Protein AF-0000000072184026 (afdb_homodimer)

InterPro domains:
  IPR032710 NTF2-like domain superfamily [SSF54427] (112-224)
  IPR037401 SnoaL-like domain [PF13474] (114-224)

Organism: Symbiodinium microadriaticum (NCBI:txid2951)

Sequence (452 aa):
MAGSGGYPSNSQGSPPSDKSSARRMEVTRPDNSSPLCQDPSVVLQCLKWLYPCDDFPALAAVCSQLRVQCAQDMLWNAVLEYWPSMDKAVSRIEYIGSRHSGAARVRHVRGAMAANERLYHAFAEGRAKAEAVRNLVDEKAGTVIHPGGQCLSGALQFQTWMRILGRPEQPVCLECRRQVWRIDDAMAFVVCAEDFSSNVMEATNVFMQMPCGSWRMIHHHGSPSHMAGSGGYPSNSQGSPPSDKSSARRMEVTRPDNSSPLCQDPSVVLQCLKWLYPCDDFPALAAVCSQLRVQCAQDMLWNAVLEYWPSMDKAVSRIEYIGSRHSGAARVRHVRGAMAANERLYHAFAEGRAKAEAVRNLVDEKAGTVIHPGGQCLSGALQFQTWMRILGRPEQPVCLECRRQVWRIDDAMAFVVCAEDFSSNVMEATNVFMQMPCGSWRMIHHHGSPSH

Structure (mmCIF, N/CA/C/O backbone):
data_AF-0000000072184026-model_v1
#
loop_
_entity.id
_entity.type
_entity.pdbx_description
1 polymer 'SnoaL-like domain-containing protein'
#
loop_
_atom_site.group_PDB
_atom_site.id
_atom_site.type_symbol
_atom_site.label_atom_id
_atom_site.label_alt_id
_atom_site.label_comp_id
_atom_site.label_asym_id
_atom_site.label_entity_id
_atom_site.label_seq_id
_atom_site.pdbx_PDB_ins_code
_atom_site.Cartn_x
_atom_site.Cartn_y
_atom_site.Cartn_z
_atom_site.occupancy
_atom_site.B_iso_or_equiv
_atom_site.auth_seq_id
_atom_site.auth_comp_id
_atom_site.auth_asym_id
_atom_site.auth_atom_id
_atom_site.pdbx_PDB_model_num
ATOM 1 N N . MET A 1 1 ? -86.562 23.125 41.219 1 21.59 1 MET A N 1
ATOM 2 C CA . MET A 1 1 ? -85.188 23.297 41.75 1 21.59 1 MET A CA 1
ATOM 3 C C . MET A 1 1 ? -84.188 22.625 40.844 1 21.59 1 MET A C 1
ATOM 5 O O . MET A 1 1 ? -84.25 21.422 40.594 1 21.59 1 MET A O 1
ATOM 9 N N . ALA A 1 2 ? -83.875 23.359 39.938 1 22.92 2 ALA A N 1
ATOM 10 C CA . ALA A 1 2 ? -83.25 23.141 38.625 1 22.92 2 ALA A CA 1
ATOM 11 C C . ALA A 1 2 ? -81.812 22.547 38.812 1 22.92 2 ALA A C 1
ATOM 13 O O . ALA A 1 2 ? -81.062 23 39.656 1 22.92 2 ALA A O 1
ATOM 14 N N . GLY A 1 3 ? -81.938 21.375 38.75 1 23.33 3 GLY A N 1
ATOM 15 C CA . GLY A 1 3 ? -80.938 20.359 38.969 1 23.33 3 GLY A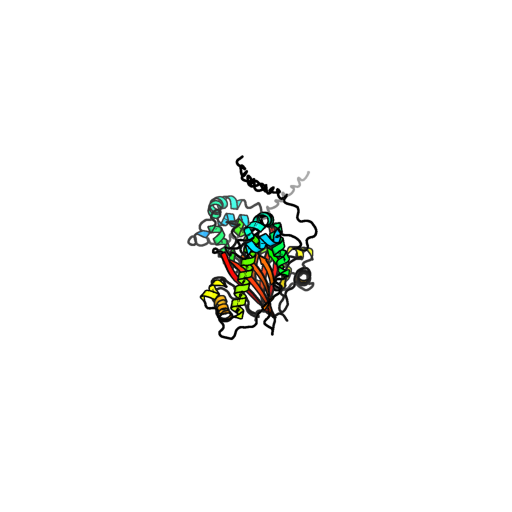 CA 1
ATOM 16 C C . GLY A 1 3 ? -79.625 20.609 38.219 1 23.33 3 GLY A C 1
ATOM 17 O O . GLY A 1 3 ? -79.625 20.531 36.969 1 23.33 3 GLY A O 1
ATOM 18 N N . SER A 1 4 ? -79.25 21.719 38.562 1 25.38 4 SER A N 1
ATOM 19 C CA . SER A 1 4 ? -78.188 22.375 37.844 1 25.38 4 SER A CA 1
ATOM 20 C C . SER A 1 4 ? -77.062 21.391 37.531 1 25.38 4 SER A C 1
ATOM 22 O O . SER A 1 4 ? -76.562 20.656 38.406 1 25.38 4 SER A O 1
ATOM 24 N N . GLY A 1 5 ? -77.375 20.766 36.562 1 24.98 5 GLY A N 1
ATOM 25 C CA . GLY A 1 5 ? -76.562 19.703 35.969 1 24.98 5 GLY A CA 1
ATOM 26 C C . GLY A 1 5 ? -75.062 20.031 35.875 1 24.98 5 GLY A C 1
ATOM 27 O O . GLY A 1 5 ? -74.688 20.984 35.188 1 24.98 5 GLY A O 1
ATOM 28 N N . GLY A 1 6 ? -74.625 20.141 36.969 1 25.45 6 GLY A N 1
ATOM 29 C CA . GLY A 1 6 ? -73.25 20.625 37.156 1 25.45 6 GLY A CA 1
ATOM 30 C C . GLY A 1 6 ? -72.25 20 36.188 1 25.45 6 GLY A C 1
ATOM 31 O O . GLY A 1 6 ? -72.25 18.781 36.031 1 25.45 6 GLY A O 1
ATOM 32 N N . TYR A 1 7 ? -72.375 20.5 35.062 1 26.3 7 TYR A N 1
ATOM 33 C CA . TYR A 1 7 ? -71.5 19.953 34 1 26.3 7 TYR A CA 1
ATOM 34 C C . TYR A 1 7 ? -70.125 19.609 34.531 1 26.3 7 TYR A C 1
ATOM 36 O O . TYR A 1 7 ? -69.562 20.359 35.312 1 26.3 7 TYR A O 1
ATOM 44 N N . PRO A 1 8 ? -70 18.422 34.688 1 27.05 8 PRO A N 1
ATOM 45 C CA . PRO A 1 8 ? -68.75 17.969 35.375 1 27.05 8 PRO A CA 1
ATOM 46 C C . PRO A 1 8 ? -67.5 18.578 34.781 1 27.05 8 PRO A C 1
ATOM 48 O O . PRO A 1 8 ? -67.438 18.781 33.562 1 27.05 8 PRO A O 1
ATOM 51 N N . SER A 1 9 ? -67.25 19.625 35.312 1 24.89 9 SER A N 1
ATOM 52 C CA . SER A 1 9 ? -66.125 20.359 34.812 1 24.89 9 SER A CA 1
ATOM 53 C C . SER A 1 9 ? -64.938 19.422 34.469 1 24.89 9 SER A C 1
ATOM 55 O O . SER A 1 9 ? -64.5 18.672 35.312 1 24.89 9 SER A O 1
ATOM 57 N N . ASN A 1 10 ? -65.062 18.891 33.344 1 25.2 10 ASN A N 1
ATOM 58 C CA . ASN A 1 10 ? -64.062 17.938 32.906 1 25.2 10 ASN A CA 1
ATOM 59 C C . ASN A 1 10 ? -62.656 18.453 33.156 1 25.2 10 ASN A C 1
ATOM 61 O O . ASN A 1 10 ? -62.25 19.484 32.594 1 25.2 10 ASN A O 1
ATOM 65 N N . SER A 1 11 ? -62.406 18.625 34.25 1 24.89 11 SER A N 1
ATOM 66 C CA . SER A 1 11 ? -61.094 19.125 34.625 1 24.89 11 SER A CA 1
ATOM 67 C C . SER A 1 11 ? -60 18.562 33.75 1 24.89 11 SER A C 1
ATOM 69 O O . SER A 1 11 ? -59.719 17.359 33.75 1 24.89 11 SER A O 1
ATOM 71 N N . GLN A 1 12 ? -60.031 18.938 32.625 1 23.92 12 GLN A N 1
ATOM 72 C CA . GLN A 1 12 ? -59.062 18.438 31.688 1 23.92 12 GLN A CA 1
ATOM 73 C C . GLN A 1 12 ? -57.656 18.438 32.312 1 23.92 12 GLN A C 1
ATOM 75 O O . GLN A 1 12 ? -57.156 19.484 32.719 1 23.92 12 GLN A O 1
ATOM 80 N N . GLY A 1 13 ? -57.406 17.578 33.062 1 24.64 13 GLY A N 1
ATOM 81 C CA . GLY A 1 13 ? -56.156 17.438 33.781 1 24.64 13 GLY A CA 1
ATOM 82 C C . GLY A 1 13 ? -54.969 17.859 32.938 1 24.64 13 GLY A C 1
ATOM 83 O O . GLY A 1 13 ? -54.938 17.641 31.703 1 24.64 13 GLY A O 1
ATOM 84 N N . SER A 1 14 ? -54.656 19.016 33.219 1 26.06 14 SER A N 1
ATOM 85 C CA . SER A 1 14 ? -53.531 19.562 32.469 1 26.06 14 SER A CA 1
ATOM 86 C C . SER A 1 14 ? -52.531 18.469 32.094 1 26.06 14 SER A C 1
ATOM 88 O O . SER A 1 14 ? -52.25 17.578 32.906 1 26.06 14 SER A O 1
ATOM 90 N N . PRO A 1 15 ? -52.531 18.172 30.922 1 25.17 15 PRO A N 1
ATOM 91 C CA . PRO A 1 15 ? -51.625 17.031 30.719 1 25.17 15 PRO A CA 1
ATOM 92 C C . PRO A 1 15 ? -50.312 17.141 31.484 1 25.17 15 PRO A C 1
ATOM 94 O O . PRO A 1 15 ? -49.875 18.25 31.766 1 25.17 15 PRO A O 1
ATOM 97 N N . PRO A 1 16 ? -50.125 16.375 32.344 1 24.38 16 PRO A N 1
ATOM 98 C CA . PRO A 1 16 ? -48.906 16.484 33.156 1 24.38 16 PRO A CA 1
ATOM 99 C C . PRO A 1 16 ? -47.719 17 32.375 1 24.38 16 PRO A C 1
ATOM 101 O O . PRO A 1 16 ? -47.625 16.734 31.172 1 24.38 16 PRO A O 1
ATOM 104 N N . SER A 1 17 ? -47.625 18.172 32.562 1 23.42 17 SER A N 1
ATOM 105 C CA . SER A 1 17 ? -46.438 18.734 31.906 1 23.42 17 SER A CA 1
ATOM 106 C C . SER A 1 17 ? -45.281 17.734 31.891 1 23.42 17 SER A C 1
ATOM 108 O O . SER A 1 17 ? -44.781 17.375 32.938 1 23.42 17 SER A O 1
ATOM 110 N N . ASP A 1 18 ? -45.406 16.812 31.312 1 22.17 18 ASP A N 1
ATOM 111 C CA . ASP A 1 18 ? -44.312 15.852 31.359 1 22.17 18 ASP A CA 1
ATOM 112 C C . ASP A 1 18 ? -42.969 16.562 31.203 1 22.17 18 ASP A C 1
ATOM 114 O O . ASP A 1 18 ? -42.625 17.016 30.109 1 22.17 18 ASP A O 1
ATOM 118 N N . LYS A 1 19 ? -42.844 17.531 32.031 1 23.94 19 LYS A N 1
ATOM 119 C CA . LYS A 1 19 ? -41.469 18.078 32.062 1 23.94 19 LYS A CA 1
ATOM 120 C C . LYS A 1 19 ? -40.438 17.016 31.734 1 23.94 19 LYS A C 1
ATOM 122 O O . LYS A 1 19 ? -40.062 16.234 32.625 1 23.94 19 LYS A O 1
ATOM 127 N N . SER A 1 20 ? -40.5 16.516 30.75 1 21.48 20 SER A N 1
ATOM 128 C CA . SER A 1 20 ? -39.438 15.562 30.484 1 21.48 20 SER A CA 1
ATOM 129 C C . SER A 1 20 ? -38.062 16.109 30.906 1 21.48 20 SER A C 1
ATOM 131 O O . SER A 1 20 ? -37.625 17.141 30.391 1 21.48 20 SER A O 1
ATOM 133 N N . SER A 1 21 ? -37.781 16.297 32.031 1 20.75 21 SER A N 1
ATOM 134 C CA . SER A 1 21 ? -36.469 16.562 32.625 1 20.75 21 SER A CA 1
ATOM 135 C C . SER A 1 21 ? -35.344 16.141 31.688 1 20.75 21 SER A C 1
ATOM 137 O O . SER A 1 21 ? -35.25 14.961 31.328 1 20.75 21 SER A O 1
ATOM 139 N N . ALA A 1 22 ? -34.969 16.938 31.031 1 22.03 22 ALA A N 1
ATOM 140 C CA . ALA A 1 22 ? -33.875 16.703 30.094 1 22.03 22 ALA A CA 1
ATOM 141 C C . ALA A 1 22 ? -32.625 16.234 30.828 1 22.03 22 ALA A C 1
ATOM 143 O O . ALA A 1 22 ? -31.984 17.016 31.516 1 22.03 22 ALA A O 1
ATOM 144 N N . ARG A 1 23 ? -32.656 15.242 31.422 1 20.91 23 ARG A N 1
ATOM 145 C CA . ARG A 1 23 ? -31.453 14.734 32.094 1 20.91 23 ARG A CA 1
ATOM 146 C C . ARG A 1 23 ? -30.203 15.055 31.281 1 20.91 23 ARG A C 1
ATOM 148 O O . ARG A 1 23 ? -30.125 14.727 30.094 1 20.91 23 ARG A O 1
ATOM 155 N N . ARG A 1 24 ? -29.531 15.969 31.719 1 22.36 24 ARG A N 1
ATOM 156 C CA . ARG A 1 24 ? -28.203 16.391 31.281 1 22.36 24 ARG A CA 1
ATOM 157 C C . ARG A 1 24 ? -27.266 15.195 31.125 1 22.36 24 ARG A C 1
ATOM 159 O O . ARG A 1 24 ? -27.047 14.445 32.062 1 22.36 24 ARG A O 1
ATOM 166 N N . MET A 1 25 ? -27.359 14.555 30.172 1 19.08 25 MET A N 1
ATOM 167 C CA . MET A 1 25 ? -26.531 13.352 30.047 1 19.08 25 MET A CA 1
ATOM 168 C C . MET A 1 25 ? -25.078 13.656 30.375 1 19.08 25 MET A C 1
ATOM 170 O O . MET A 1 25 ? -24.469 14.555 29.781 1 19.08 25 MET A O 1
ATOM 174 N N . GLU A 1 26 ? -24.641 13.555 31.516 1 19.59 26 GLU A N 1
ATOM 175 C CA . GLU A 1 26 ? -23.266 13.477 32 1 19.59 26 GLU A CA 1
ATOM 176 C C . GLU A 1 26 ? -22.406 12.578 31.125 1 19.59 26 GLU A C 1
ATOM 178 O O . GLU A 1 26 ? -22.75 11.414 30.906 1 19.59 26 GLU A O 1
ATOM 183 N N . VAL A 1 27 ? -21.688 13.078 30.203 1 22.36 27 VAL A N 1
ATOM 184 C CA . VAL A 1 27 ? -20.906 12.391 29.188 1 22.36 27 VAL A CA 1
ATOM 185 C C . VAL A 1 27 ? -19.844 11.523 29.844 1 22.36 27 VAL A C 1
ATOM 187 O O . VAL A 1 27 ? -18.828 12.047 30.344 1 22.36 27 VAL A O 1
ATOM 190 N N . THR A 1 28 ? -20.188 10.344 30.469 1 21.08 28 THR A N 1
ATOM 191 C CA . THR A 1 28 ? -19.484 9.258 31.141 1 21.08 28 THR A CA 1
ATOM 192 C C . THR A 1 28 ? -18.453 8.625 30.203 1 21.08 28 THR A C 1
ATOM 194 O O . THR A 1 28 ? -18.703 8.492 29 1 21.08 28 THR A O 1
ATOM 197 N N . ARG A 1 29 ? -17.047 8.086 30.719 1 25.48 29 ARG A N 1
ATOM 198 C CA . ARG A 1 29 ? -15.664 7.625 30.672 1 25.48 29 ARG A CA 1
ATOM 199 C C . ARG A 1 29 ? -15.57 6.223 30.078 1 25.48 29 ARG A C 1
ATOM 201 O O . ARG A 1 29 ? -16.406 5.363 30.375 1 25.48 29 ARG A O 1
ATOM 208 N N . PRO A 1 30 ? -14.555 5.809 29.078 1 28.77 30 PRO A N 1
ATOM 209 C CA . PRO A 1 30 ? -14.789 4.578 28.328 1 28.77 30 PRO A CA 1
ATOM 210 C C . PRO A 1 30 ? -14.984 3.357 29.219 1 28.77 30 PRO A C 1
ATOM 212 O O . PRO A 1 30 ? -15.062 2.23 28.719 1 28.77 30 PRO A O 1
ATOM 215 N N . ASP A 1 31 ? -15.406 3.355 30.438 1 25.83 31 ASP A N 1
ATOM 216 C CA . ASP A 1 31 ? -15.75 2.197 31.266 1 25.83 31 ASP A CA 1
ATOM 217 C C . ASP A 1 31 ? -16.906 1.414 30.656 1 25.83 31 ASP A C 1
ATOM 219 O O . ASP A 1 31 ? -16.828 0.192 30.516 1 25.83 31 ASP A O 1
ATOM 223 N N . ASN A 1 32 ? -17.703 0.571 31.344 1 31.31 32 ASN A N 1
ATOM 224 C CA . ASN A 1 32 ? -17.281 -0.075 32.594 1 31.31 32 ASN A CA 1
ATOM 225 C C . ASN A 1 32 ? -17.078 -1.575 32.406 1 31.31 32 ASN A C 1
ATOM 227 O O . ASN A 1 32 ? -16.109 -2.143 32.906 1 31.31 32 ASN A O 1
ATOM 231 N N . SER A 1 33 ? -18.109 -2.639 32 1 32.88 33 SER A N 1
ATOM 232 C CA . SER A 1 33 ? -18.312 -3.986 31.484 1 32.88 33 SER A CA 1
ATOM 233 C C . SER A 1 33 ? -18.484 -3.973 29.969 1 32.88 33 SER A C 1
ATOM 235 O O . SER A 1 33 ? -19.594 -4.086 29.469 1 32.88 33 SER A O 1
ATOM 237 N N . SER A 1 34 ? -17.766 -3.48 29.203 1 32.59 34 SER A N 1
ATOM 238 C CA . SER A 1 34 ? -17.719 -3.533 27.75 1 32.59 34 SER A CA 1
ATOM 239 C C . SER A 1 34 ? -17.766 -4.973 27.25 1 32.59 34 SER A C 1
ATOM 241 O O . SER A 1 34 ? -16.781 -5.711 27.375 1 32.59 34 SER A O 1
ATOM 243 N N . PRO A 1 35 ? -18.594 -5.762 26.891 1 34.72 35 PRO A N 1
ATOM 244 C CA . PRO A 1 35 ? -18.484 -6.602 25.703 1 34.72 35 PRO A CA 1
ATOM 245 C C . PRO A 1 35 ? -18.562 -5.793 24.406 1 34.72 35 PRO A C 1
ATOM 247 O O . PRO A 1 35 ? -19.203 -4.742 24.375 1 34.72 35 PRO A O 1
ATOM 250 N N . LEU A 1 36 ? -17.922 -5.223 23.312 1 35.44 36 LEU A N 1
ATOM 251 C CA . LEU A 1 36 ? -18.109 -4.004 22.531 1 35.44 36 LEU A CA 1
ATOM 252 C C . LEU A 1 36 ? -19.594 -3.641 22.438 1 35.44 36 LEU A C 1
ATOM 254 O O . LEU A 1 36 ? -19.938 -2.461 22.359 1 35.44 36 LEU A O 1
ATOM 258 N N . CYS A 1 37 ? -20.641 -4.445 22.5 1 34.62 37 CYS A N 1
ATOM 259 C CA . CYS A 1 37 ? -22.031 -4.059 22.734 1 34.62 37 CYS A CA 1
ATOM 260 C C . CYS A 1 37 ? -22.281 -3.799 24.219 1 34.62 37 CYS A C 1
ATOM 262 O O . CYS A 1 37 ? -23.406 -3.471 24.609 1 34.62 37 CYS A O 1
ATOM 264 N N . GLN A 1 38 ? -22.172 -3.979 25.25 1 35 38 GLN A N 1
ATOM 265 C CA . GLN A 1 38 ? -23.25 -4.254 26.203 1 35 38 GLN A CA 1
ATOM 266 C C . GLN A 1 38 ? -24.297 -3.152 26.172 1 35 38 GLN A C 1
ATOM 268 O O . GLN A 1 38 ? -25.312 -3.234 26.875 1 35 38 GLN A O 1
ATOM 273 N N . ASP A 1 39 ? -24.047 -1.611 25.203 1 34.81 39 ASP A N 1
ATOM 274 C CA . ASP A 1 39 ? -24.062 -0.155 25.297 1 34.81 39 ASP A CA 1
ATOM 275 C C . ASP A 1 39 ? -24.75 0.475 24.094 1 34.81 39 ASP A C 1
ATOM 277 O O . ASP A 1 39 ? -24.219 0.448 22.984 1 34.81 39 ASP A O 1
ATOM 281 N N . PRO A 1 40 ? -25.641 1.505 23.969 1 38.09 40 PRO A N 1
ATOM 282 C CA . PRO A 1 40 ? -26.344 2.381 23.016 1 38.09 40 PRO A CA 1
ATOM 283 C C . PRO A 1 40 ? -25.484 3.572 22.578 1 38.09 40 PRO A C 1
ATOM 285 O O . PRO A 1 40 ? -25.766 4.18 21.547 1 38.09 40 PRO A O 1
ATOM 288 N N . SER A 1 41 ? -24.188 4.066 22.828 1 37.59 41 SER A N 1
ATOM 289 C CA . SER A 1 41 ? -23.484 5.168 22.188 1 37.59 41 SER A CA 1
ATOM 290 C C . SER A 1 41 ? -22.812 4.711 20.891 1 37.59 41 SER A C 1
ATOM 292 O O . SER A 1 41 ? -22.859 5.414 19.875 1 37.59 41 SER A O 1
ATOM 294 N N . VAL A 1 42 ? -22.094 3.695 20.75 1 38.31 42 VAL A N 1
ATOM 295 C CA . VAL A 1 42 ? -21.109 3.379 19.719 1 38.31 42 VAL A CA 1
ATOM 296 C C . VAL A 1 42 ? -21.812 2.793 18.484 1 38.31 42 VAL A C 1
ATOM 298 O O . VAL A 1 42 ? -21.484 3.137 17.359 1 38.31 42 VAL A O 1
ATOM 301 N N . VAL A 1 43 ? -22.922 1.992 18.797 1 38.75 43 VAL A N 1
ATOM 302 C CA . VAL A 1 43 ? -23.672 1.287 17.766 1 38.75 43 VAL A CA 1
ATOM 303 C C . VAL A 1 43 ? -24.469 2.287 16.938 1 38.75 43 VAL A C 1
ATOM 305 O O . VAL A 1 43 ? -24.516 2.188 15.703 1 38.75 43 VAL A O 1
ATOM 308 N N . LEU A 1 44 ? -24.953 3.541 17.531 1 38.69 44 LEU A N 1
ATOM 309 C CA . LEU A 1 44 ? -25.656 4.621 16.859 1 38.69 44 LEU A CA 1
ATOM 310 C C . LEU A 1 44 ? -24.719 5.426 15.961 1 38.69 44 LEU A C 1
ATOM 312 O O . LEU A 1 44 ? -25.078 5.777 14.836 1 38.69 44 LEU A O 1
ATOM 316 N N . GLN A 1 45 ? -23.484 5.559 16.078 1 38.28 45 GLN A N 1
ATOM 317 C CA . GLN A 1 45 ? -22.516 6.328 15.312 1 38.28 45 GLN A CA 1
ATOM 318 C C . GLN A 1 45 ? -22.078 5.559 14.07 1 38.28 45 GLN A C 1
ATOM 320 O O . GLN A 1 45 ? -21.953 6.137 12.992 1 38.28 45 GLN A O 1
ATOM 325 N N . CYS A 1 46 ? -21.75 4.148 14.109 1 37.47 46 CYS A N 1
ATOM 326 C CA . CYS A 1 46 ? -21.281 3.383 12.953 1 37.47 46 CYS A CA 1
ATOM 327 C C . CYS A 1 46 ? -22.344 3.354 11.859 1 37.47 46 CYS A C 1
ATOM 329 O O . CYS A 1 46 ? -22.047 3.543 10.688 1 37.47 46 CYS A O 1
ATOM 331 N N . LEU A 1 47 ? -23.609 3.195 12.414 1 39.78 47 LEU A N 1
ATOM 332 C CA . LEU A 1 47 ? -24.688 2.906 11.492 1 39.78 47 LEU A CA 1
ATOM 333 C C . LEU A 1 47 ? -25.078 4.148 10.688 1 39.78 47 LEU A C 1
ATOM 335 O O . LEU A 1 47 ? -25.438 4.047 9.516 1 39.78 47 LEU A O 1
ATOM 339 N N . LYS A 1 48 ? -24.516 5.555 11.18 1 39.69 48 LYS A N 1
ATOM 340 C CA . LYS A 1 48 ? -24.562 6.812 10.438 1 39.69 48 LYS A CA 1
ATOM 341 C C . LYS A 1 48 ? -23.5 6.852 9.344 1 39.69 48 LYS A C 1
ATOM 343 O O . LYS A 1 48 ? -23.719 7.426 8.281 1 39.69 48 LYS A O 1
ATOM 348 N N . TRP A 1 49 ? -22.406 6.453 9.688 1 37.91 49 TRP A N 1
ATOM 349 C CA . TRP A 1 49 ? -21.25 6.457 8.82 1 37.91 49 TRP A CA 1
ATOM 350 C C . TRP A 1 49 ? -21.562 5.797 7.48 1 37.91 49 TRP A C 1
ATOM 352 O O . TRP A 1 49 ? -21.125 6.277 6.43 1 37.91 49 TRP A O 1
ATOM 362 N N . LEU A 1 50 ? -21.859 4.379 7.172 1 35.69 50 LEU A N 1
ATOM 363 C CA . LEU A 1 50 ? -22.078 3.494 6.031 1 35.69 50 LEU A CA 1
ATOM 364 C C . LEU A 1 50 ? -23.312 3.936 5.238 1 35.69 50 LEU A C 1
ATOM 366 O O . LEU A 1 50 ? -23.375 3.711 4.031 1 35.69 50 LEU A O 1
ATOM 370 N N . TYR A 1 51 ? -24.453 4.016 5.777 1 33.44 51 TYR A N 1
ATOM 371 C CA . TYR A 1 51 ? -25.688 4.039 5.008 1 33.44 51 TYR A CA 1
ATOM 372 C C . TYR A 1 51 ? -26.172 5.469 4.789 1 33.44 51 TYR A C 1
ATOM 374 O O . TYR A 1 51 ? -26.906 6.016 5.613 1 33.44 51 TYR A O 1
ATOM 382 N N . PRO A 1 52 ? -25.031 6.043 3.588 1 34.44 52 PRO A N 1
ATOM 383 C CA . PRO A 1 52 ? -25.484 7.406 3.311 1 34.44 52 PRO A CA 1
ATOM 384 C C . PRO A 1 52 ? -27.016 7.523 3.256 1 34.44 52 PRO A C 1
ATOM 386 O O . PRO A 1 52 ? -27.531 8.555 2.844 1 34.44 52 PRO A O 1
ATOM 389 N N . CYS A 1 53 ? -27.766 6.566 3.273 1 33.69 53 CYS A N 1
ATOM 390 C CA . CYS A 1 53 ? -29.172 6.766 2.979 1 33.69 53 CYS A CA 1
ATOM 391 C C . CYS A 1 53 ? -29.797 7.777 3.936 1 33.69 53 CYS A C 1
ATOM 393 O O . CYS A 1 53 ? -29.438 7.832 5.109 1 33.69 53 CYS A O 1
ATOM 395 N N . ASP A 1 54 ? -30.547 8.742 3.412 1 33.94 54 ASP A N 1
ATOM 396 C CA . ASP A 1 54 ? -31.453 9.812 3.822 1 33.94 54 ASP A CA 1
ATOM 397 C C . ASP A 1 54 ? -32.281 9.406 5.043 1 33.94 54 ASP A C 1
ATOM 399 O O . ASP A 1 54 ? -32.688 10.258 5.82 1 33.94 54 ASP A O 1
ATOM 403 N N . ASP A 1 55 ? -33.062 8.312 5.008 1 32.53 55 ASP A N 1
ATOM 404 C CA . ASP A 1 55 ? -34.344 8.234 5.75 1 32.53 55 ASP A CA 1
ATOM 405 C C . ASP A 1 55 ? -34.094 7.824 7.199 1 32.53 55 ASP A C 1
ATOM 407 O O . ASP A 1 55 ? -34.969 7.27 7.852 1 32.53 55 ASP A O 1
ATOM 411 N N . PHE A 1 56 ? -33.062 7.391 7.691 1 31.02 56 PHE A N 1
ATOM 412 C CA . PHE A 1 56 ? -33.375 6.656 8.914 1 31.02 56 PHE A CA 1
ATOM 413 C C . PHE A 1 56 ? -34.125 7.543 9.906 1 31.02 56 PHE A C 1
ATOM 415 O O . PHE A 1 56 ? -33.531 8.469 10.477 1 31.02 56 PHE A O 1
ATOM 422 N N . PRO A 1 57 ? -35.25 7.84 9.797 1 33.69 57 PRO A N 1
ATOM 423 C CA . PRO A 1 57 ? -36.094 8.5 10.812 1 33.69 57 PRO A CA 1
ATOM 424 C C . PRO A 1 57 ? -35.656 8.172 12.234 1 33.69 57 PRO A C 1
ATOM 426 O O . PRO A 1 57 ? -35.656 9.047 13.109 1 33.69 57 PRO A O 1
ATOM 429 N N . ALA A 1 58 ? -35.75 6.895 12.57 1 32.31 58 ALA A N 1
ATOM 430 C CA . ALA A 1 58 ? -35.625 6.422 13.945 1 32.31 58 ALA A CA 1
ATOM 431 C C . ALA A 1 58 ? -34.25 6.789 14.523 1 32.31 58 ALA A C 1
ATOM 433 O O . ALA A 1 58 ? -33.969 6.523 15.688 1 32.31 58 ALA A O 1
ATOM 434 N N . LEU A 1 59 ? -33.312 7.09 13.773 1 35.06 59 LEU A N 1
ATOM 435 C CA . LEU A 1 59 ? -32.031 7.664 14.219 1 35.06 59 LEU A CA 1
ATOM 436 C C . LEU A 1 59 ? -32.281 9 14.914 1 35.06 59 LEU A C 1
ATOM 438 O O . LEU A 1 59 ? -31.375 9.5 15.617 1 35.06 59 LEU A O 1
ATOM 442 N N . ALA A 1 60 ? -33.375 9.508 14.75 1 33.31 60 ALA A N 1
ATOM 443 C CA . ALA A 1 60 ? -33.812 10.727 15.438 1 33.31 60 ALA A CA 1
ATOM 444 C C . ALA A 1 60 ? -33.781 10.547 16.953 1 33.31 60 ALA A C 1
ATOM 446 O O . ALA A 1 60 ? -33.312 11.43 17.672 1 33.31 60 ALA A O 1
ATOM 447 N N . ALA A 1 61 ? -34.688 9.633 17.484 1 34.44 61 ALA A N 1
ATOM 448 C CA . ALA A 1 61 ? -34.781 9.531 18.938 1 34.44 61 ALA A CA 1
ATOM 449 C C . ALA A 1 61 ? -33.5 9 19.562 1 34.44 61 ALA A C 1
ATOM 451 O O . ALA A 1 61 ? -33.125 9.422 20.641 1 34.44 61 ALA A O 1
ATOM 452 N N . VAL A 1 62 ? -32.969 7.82 19.047 1 35.41 62 VAL A N 1
ATOM 453 C CA . VAL A 1 62 ? -31.688 7.242 19.484 1 35.41 62 VAL A CA 1
ATOM 454 C C . VAL A 1 62 ? -30.547 8.18 19.125 1 35.41 62 VAL A C 1
ATOM 456 O O . VAL A 1 62 ? -29.469 8.102 19.719 1 35.41 62 VAL A O 1
ATOM 459 N N . CYS A 1 63 ? -30.766 9.227 18.422 1 39.06 63 CYS A N 1
ATOM 460 C CA . CYS A 1 63 ? -29.906 10.148 17.703 1 39.06 63 CYS A CA 1
ATOM 461 C C . CYS A 1 63 ? -29.203 11.102 18.656 1 39.06 63 CYS A C 1
ATOM 463 O O . CYS A 1 63 ? -28 11.359 18.516 1 39.06 63 CYS A O 1
ATOM 465 N N . SER A 1 64 ? -30.156 11.602 19.641 1 37.81 64 SER A N 1
ATOM 466 C CA . SER A 1 64 ? -29.438 12.578 20.453 1 37.81 64 SER A CA 1
ATOM 467 C C . SER A 1 64 ? -28.297 11.914 21.219 1 37.81 64 SER A C 1
ATOM 469 O O . SER A 1 64 ? -27.172 12.43 21.25 1 37.81 64 SER A O 1
ATOM 471 N N . GLN A 1 65 ? -28.688 10.781 21.969 1 37.75 65 GLN A N 1
ATOM 472 C CA . GLN A 1 65 ? -27.656 10.109 22.75 1 37.75 65 GLN A CA 1
ATOM 473 C C . GLN A 1 65 ? -26.594 9.484 21.844 1 37.75 65 GLN A C 1
ATOM 475 O O . GLN A 1 65 ? -25.406 9.539 22.141 1 37.75 65 GLN A O 1
ATOM 480 N N . LEU A 1 66 ? -27.125 8.977 20.75 1 42.16 66 LEU A N 1
ATOM 481 C CA . LEU A 1 66 ? -26.188 8.391 19.812 1 42.16 66 LEU A CA 1
ATOM 482 C C . LEU A 1 66 ? -25.312 9.461 19.172 1 42.16 66 LEU A C 1
ATOM 484 O O . LEU A 1 66 ? -24.125 9.242 18.953 1 42.16 66 LEU A O 1
ATOM 488 N N . ARG A 1 67 ? -26.016 10.586 18.984 1 41.91 67 ARG A N 1
ATOM 489 C CA . ARG A 1 67 ? -25.234 11.688 18.438 1 41.91 67 ARG A CA 1
ATOM 490 C C . ARG A 1 67 ? -24.109 12.086 19.391 1 41.91 67 ARG A C 1
ATOM 492 O O . ARG A 1 67 ? -22.984 12.336 18.953 1 41.91 67 ARG A O 1
ATOM 499 N N . VAL A 1 68 ? -24.562 12.148 20.719 1 44.25 68 VAL A N 1
ATOM 500 C CA . VAL A 1 68 ? -23.531 12.5 21.688 1 44.25 68 VAL A CA 1
ATOM 501 C C . VAL A 1 68 ? -22.453 11.422 21.719 1 44.25 68 VAL A C 1
ATOM 503 O O . VAL A 1 68 ? -21.266 11.727 21.766 1 44.25 68 VAL A O 1
ATOM 506 N N . GLN A 1 69 ? -22.984 10.148 21.656 1 42.38 69 GLN A N 1
ATOM 507 C CA . GLN A 1 69 ? -22.016 9.062 21.719 1 42.38 69 GLN A CA 1
ATOM 508 C C . GLN A 1 69 ? -21.203 8.977 20.438 1 42.38 69 GLN A C 1
ATOM 510 O O . GLN A 1 69 ? -20 8.711 20.469 1 42.38 69 GLN A O 1
ATOM 515 N N . CYS A 1 70 ? -21.984 9.242 19.375 1 44.47 70 CYS A N 1
ATOM 516 C CA . CYS A 1 70 ? -21.312 9.188 18.094 1 44.47 70 CYS A CA 1
ATOM 517 C C . CYS A 1 70 ? -20.344 10.359 17.938 1 44.47 70 CYS A C 1
ATOM 519 O O . CYS A 1 70 ? -19.391 10.289 17.141 1 44.47 70 CYS A O 1
ATOM 521 N N . ALA A 1 71 ? -20.719 11.43 18.781 1 46.12 71 ALA A N 1
ATOM 522 C CA . ALA A 1 71 ? -19.734 12.508 18.766 1 46.12 71 ALA A CA 1
ATOM 523 C C . ALA A 1 71 ? -18.422 12.055 19.375 1 46.12 71 ALA A C 1
ATOM 525 O O . ALA A 1 71 ? -17.375 12.68 19.141 1 46.12 71 ALA A O 1
ATOM 526 N N . GLN A 1 72 ? -18.594 10.859 20.078 1 47.19 72 GLN A N 1
ATOM 527 C CA . GLN A 1 72 ? -17.375 10.414 20.734 1 47.19 72 GLN A CA 1
ATOM 528 C C . GLN A 1 72 ? -16.531 9.547 19.812 1 47.19 72 GLN A C 1
ATOM 530 O O . GLN A 1 72 ? -17.016 8.547 19.266 1 47.19 72 GLN A O 1
ATOM 535 N N . ASP A 1 73 ? -15.336 10.039 19.5 1 56.75 73 ASP A N 1
ATOM 536 C CA . ASP A 1 73 ? -14.375 9.328 18.672 1 56.75 73 ASP A CA 1
ATOM 537 C C . ASP A 1 73 ? -14.219 7.879 19.125 1 56.75 73 ASP A C 1
ATOM 539 O O . ASP A 1 73 ? -13.984 6.992 18.297 1 56.75 73 ASP A O 1
ATOM 543 N N . MET A 1 74 ? -14.609 7.672 20.328 1 54.69 74 MET A N 1
ATOM 544 C CA . MET A 1 74 ? -14.367 6.355 20.922 1 54.69 74 MET A CA 1
ATOM 545 C C . MET A 1 74 ? -15.305 5.309 20.328 1 54.69 74 MET A C 1
ATOM 547 O O . MET A 1 74 ? -14.898 4.172 20.094 1 54.69 74 MET A O 1
ATOM 551 N N . LEU A 1 75 ? -16.516 5.684 20.094 1 52.69 75 LEU A N 1
ATOM 552 C CA . LEU A 1 75 ? -17.469 4.75 19.516 1 52.69 75 LEU A CA 1
ATOM 553 C C . LEU A 1 75 ? -17.031 4.32 18.125 1 52.69 75 LEU A C 1
ATOM 555 O O . LEU A 1 75 ? -17.062 3.133 17.797 1 52.69 75 LEU A O 1
ATOM 559 N N . TRP A 1 76 ? -16.562 5.285 17.484 1 61.62 76 TRP A N 1
ATOM 560 C CA . TRP A 1 76 ? -16.203 5.004 16.094 1 61.62 76 TRP A CA 1
ATOM 561 C C . TRP A 1 76 ? -14.922 4.188 16.016 1 61.62 76 TRP A C 1
ATOM 563 O O . TRP A 1 76 ? -14.766 3.348 15.133 1 61.62 76 TRP A O 1
ATOM 573 N N . ASN A 1 77 ? -14.07 4.363 16.938 1 66.19 77 ASN A N 1
ATOM 574 C CA . ASN A 1 77 ? -12.914 3.479 17.062 1 66.19 77 ASN A CA 1
ATOM 575 C C . ASN A 1 77 ? -13.344 2.045 17.359 1 66.19 77 ASN A C 1
ATOM 577 O O . ASN A 1 77 ? -12.781 1.096 16.812 1 66.19 77 ASN A O 1
ATOM 581 N N . ALA A 1 78 ? -14.352 1.944 18.156 1 61.84 78 ALA A N 1
ATOM 582 C CA . ALA A 1 78 ? -14.844 0.617 18.516 1 61.84 78 ALA A CA 1
ATOM 583 C C . ALA A 1 78 ? -15.469 -0.083 17.312 1 61.84 78 ALA A C 1
ATOM 585 O O . ALA A 1 78 ? -15.344 -1.301 17.156 1 61.84 78 ALA A O 1
ATOM 586 N N . VAL A 1 79 ? -16.125 0.69 16.547 1 63.34 79 VAL A N 1
ATOM 587 C CA . VAL A 1 79 ? -16.734 0.132 15.352 1 63.34 79 VAL A CA 1
ATOM 588 C C . VAL A 1 79 ? -15.664 -0.504 14.477 1 63.34 79 VAL A C 1
ATOM 590 O O . VAL A 1 79 ? -15.828 -1.629 13.992 1 63.34 79 VAL A O 1
ATOM 593 N N . LEU A 1 80 ? -14.617 0.19 14.305 1 72.81 80 LEU A N 1
ATOM 594 C CA . LEU A 1 80 ? -13.531 -0.326 13.469 1 72.81 80 LEU A CA 1
ATOM 595 C C . LEU A 1 80 ? -12.875 -1.536 14.125 1 72.81 80 LEU A C 1
ATOM 597 O O . LEU A 1 80 ? -12.508 -2.494 13.438 1 72.81 80 LEU A O 1
ATOM 601 N N . GLU A 1 81 ? -12.758 -1.492 15.398 1 69.88 81 GLU A N 1
ATOM 602 C CA . GLU A 1 81 ? -12.141 -2.604 16.125 1 69.88 81 GLU A CA 1
ATOM 603 C C . GLU A 1 81 ? -13.031 -3.842 16.094 1 69.88 81 GLU A C 1
ATOM 605 O O . GLU A 1 81 ? -12.539 -4.969 16.047 1 69.88 81 GLU A O 1
ATOM 610 N N . TYR A 1 82 ? -14.336 -3.633 16.031 1 64.69 82 TYR A N 1
ATOM 611 C CA . TYR A 1 82 ? -15.289 -4.734 16.094 1 64.69 82 TYR A CA 1
ATOM 612 C C . TYR A 1 82 ? -15.656 -5.234 14.711 1 64.69 82 TYR A C 1
ATOM 614 O O . TYR A 1 82 ? -16.312 -6.266 14.562 1 64.69 82 TYR A O 1
ATOM 622 N N . TRP A 1 83 ? -15.219 -4.57 13.766 1 72 83 TRP A N 1
ATOM 623 C CA . TRP A 1 83 ? -15.594 -4.859 12.383 1 72 83 TRP A CA 1
ATOM 624 C C . TRP A 1 83 ? -15.344 -6.324 12.047 1 72 83 TRP A C 1
ATOM 626 O O . TRP A 1 83 ? -16.203 -6.992 11.469 1 72 83 TRP A O 1
ATOM 636 N N . PRO A 1 84 ? -14.242 -6.938 12.5 1 73.06 84 PRO A N 1
ATOM 637 C CA . PRO A 1 84 ? -13.969 -8.336 12.148 1 73.06 84 PRO A CA 1
ATOM 638 C C . PRO A 1 84 ? -14.992 -9.305 12.742 1 73.06 84 PRO A C 1
ATOM 640 O O . PRO A 1 84 ? -15.141 -10.422 12.242 1 73.06 84 PRO A O 1
ATOM 643 N N . SER A 1 85 ? -15.625 -8.914 13.773 1 66.56 85 SER A N 1
ATOM 644 C CA . SER A 1 85 ? -16.656 -9.758 14.359 1 66.56 85 SER A CA 1
ATOM 645 C C . SER A 1 85 ? -17.922 -9.758 13.508 1 66.56 85 SER A C 1
ATOM 647 O O . SER A 1 85 ? -18.719 -10.695 13.578 1 66.56 85 SER A O 1
ATOM 649 N N . MET A 1 86 ? -18.109 -8.688 12.703 1 61.84 86 MET A N 1
ATOM 650 C CA . MET A 1 86 ? -19.312 -8.539 11.875 1 61.84 86 MET A CA 1
ATOM 651 C C . MET A 1 86 ? -19.062 -9.07 10.469 1 61.84 86 MET A C 1
ATOM 653 O O . MET A 1 86 ? -20 -9.523 9.805 1 61.84 86 MET A O 1
ATOM 657 N N . ASP A 1 87 ? -17.922 -8.914 10.023 1 73.31 87 ASP A N 1
ATOM 658 C CA . ASP A 1 87 ? -17.5 -9.352 8.695 1 73.31 87 ASP A CA 1
ATOM 659 C C . ASP A 1 87 ? -16.25 -10.234 8.773 1 73.31 87 ASP A C 1
ATOM 661 O O . ASP A 1 87 ? -15.133 -9.727 8.883 1 73.31 87 ASP A O 1
ATOM 665 N N . LYS A 1 88 ? -16.422 -11.516 8.617 1 83.19 88 LYS A N 1
ATOM 666 C CA . LYS A 1 88 ? -15.359 -12.492 8.844 1 83.19 88 LYS A CA 1
ATOM 667 C C . LYS A 1 88 ? -14.32 -12.43 7.73 1 83.19 88 LYS A C 1
ATOM 669 O O . LYS A 1 88 ? -13.227 -12.992 7.863 1 83.19 88 LYS A O 1
ATOM 674 N N . ALA A 1 89 ? -14.625 -11.68 6.605 1 86.62 89 ALA A N 1
ATOM 675 C CA . ALA A 1 89 ? -13.633 -11.5 5.551 1 86.62 89 ALA A CA 1
ATOM 676 C C . ALA A 1 89 ? -12.531 -10.547 5.992 1 86.62 89 ALA A C 1
ATOM 678 O O . ALA A 1 89 ? -11.453 -10.508 5.391 1 86.62 89 ALA A O 1
ATOM 679 N N . VAL A 1 90 ? -12.867 -9.766 7.035 1 88.81 90 VAL A N 1
ATOM 680 C CA . VAL A 1 90 ? -11.945 -8.742 7.504 1 88.81 90 VAL A CA 1
ATOM 681 C C . VAL A 1 90 ? -11.289 -9.188 8.805 1 88.81 90 VAL A C 1
ATOM 683 O O . VAL A 1 90 ? -11.977 -9.516 9.773 1 88.81 90 VAL A O 1
ATOM 686 N N . SER A 1 91 ? -9.992 -9.188 8.836 1 93.62 91 SER A N 1
ATOM 687 C CA . SER A 1 91 ? -9.258 -9.625 10.016 1 93.62 91 SER A CA 1
ATOM 688 C C . SER A 1 91 ? -8.844 -8.445 10.883 1 93.62 91 SER A C 1
ATOM 690 O O . SER A 1 91 ? -8.734 -8.57 12.109 1 93.62 91 SER A O 1
ATOM 692 N N . ARG A 1 92 ? -8.562 -7.348 10.266 1 92.62 92 ARG A N 1
ATOM 693 C CA . ARG A 1 92 ? -8.086 -6.184 11 1 92.62 92 ARG A CA 1
ATOM 694 C C . ARG A 1 92 ? -8.25 -4.91 10.172 1 92.62 92 ARG A C 1
ATOM 696 O O . ARG A 1 92 ? -8.047 -4.922 8.961 1 92.62 92 ARG A O 1
ATOM 703 N N . ILE A 1 93 ? -8.609 -3.846 10.859 1 91.19 93 ILE A N 1
ATOM 704 C CA . ILE A 1 93 ? -8.672 -2.52 10.25 1 91.19 93 ILE A CA 1
ATOM 705 C C . ILE A 1 93 ? -7.902 -1.521 11.117 1 91.19 93 ILE A C 1
ATOM 707 O O . ILE A 1 93 ? -8.117 -1.446 12.328 1 91.19 93 ILE A O 1
ATOM 711 N N . GLU A 1 94 ? -7.016 -0.844 10.477 1 92.81 94 GLU A N 1
ATOM 712 C CA . GLU A 1 94 ? -6.316 0.239 11.164 1 92.81 94 GLU A CA 1
ATOM 713 C C . GLU A 1 94 ? -6.336 1.521 10.336 1 92.81 94 GLU A C 1
ATOM 715 O O . GLU A 1 94 ? -5.859 1.538 9.195 1 92.81 94 GLU A O 1
ATOM 720 N N . TYR A 1 95 ? -6.941 2.547 10.836 1 91.19 95 TYR A N 1
ATOM 721 C CA . TYR A 1 95 ? -6.848 3.881 10.25 1 91.19 95 TYR A CA 1
ATOM 722 C C . TYR A 1 95 ? -5.652 4.641 10.82 1 91.19 95 TYR A C 1
ATOM 724 O O . TYR A 1 95 ? -5.57 4.867 12.023 1 91.19 95 TYR A O 1
ATOM 732 N N . ILE A 1 96 ? -4.77 5.062 9.938 1 90.81 96 ILE A N 1
ATOM 733 C CA . ILE A 1 96 ? -3.527 5.66 10.422 1 90.81 96 ILE A CA 1
ATOM 734 C C . ILE A 1 96 ? -3.465 7.125 10 1 90.81 96 ILE A C 1
ATOM 736 O O . ILE A 1 96 ? -2.482 7.816 10.281 1 90.81 96 ILE A O 1
ATOM 740 N N . GLY A 1 97 ? -4.477 7.574 9.336 1 89.94 97 GLY A N 1
ATOM 741 C CA . GLY A 1 97 ? -4.547 8.977 8.961 1 89.94 97 GLY A CA 1
ATOM 742 C C . GLY A 1 97 ? -4.902 9.891 10.117 1 89.94 97 GLY A C 1
ATOM 743 O O . GLY A 1 97 ? -4.992 9.438 11.266 1 89.94 97 GLY A O 1
ATOM 744 N N . SER A 1 98 ? -5.016 11.18 9.844 1 88.19 98 SER A N 1
ATOM 745 C CA . SER A 1 98 ? -5.301 12.148 10.898 1 88.19 98 SER A CA 1
ATOM 746 C C . SER A 1 98 ? -6.422 13.094 10.484 1 88.19 98 SER A C 1
ATOM 748 O O . SER A 1 98 ? -6.883 13.906 11.297 1 88.19 98 SER A O 1
ATOM 750 N N . ARG A 1 99 ? -6.957 12.984 9.344 1 88 99 ARG A N 1
ATOM 751 C CA . ARG A 1 99 ? -7.895 13.969 8.812 1 88 99 ARG A CA 1
ATOM 752 C C . ARG A 1 99 ? -9.32 13.641 9.234 1 88 99 ARG A C 1
ATOM 754 O O . ARG A 1 99 ? -10.156 14.539 9.359 1 88 99 ARG A O 1
ATOM 761 N N . HIS A 1 100 ? -9.609 12.375 9.383 1 81.75 100 HIS A N 1
ATOM 762 C CA . HIS A 1 100 ? -10.977 11.945 9.648 1 81.75 100 HIS A CA 1
ATOM 763 C C . HIS A 1 100 ? -11.141 11.469 11.086 1 81.75 100 HIS A C 1
ATOM 765 O O . HIS A 1 100 ? -10.281 10.758 11.609 1 81.75 100 HIS A O 1
ATOM 771 N N . SER A 1 101 ? -12.211 11.984 11.625 1 74.5 101 SER A N 1
ATOM 772 C CA . SER A 1 101 ? -12.523 11.562 12.992 1 74.5 101 SER A CA 1
ATOM 773 C C . SER A 1 101 ? -13.992 11.164 13.125 1 74.5 101 SER A C 1
ATOM 775 O O . SER A 1 101 ? -14.797 11.445 12.234 1 74.5 101 SER A O 1
ATOM 777 N N . GLY A 1 102 ? -14.258 10.328 14.117 1 62.69 102 GLY A N 1
ATOM 778 C CA . GLY A 1 102 ? -15.633 9.938 14.391 1 62.69 102 GLY A CA 1
ATOM 779 C C . GLY A 1 102 ? -16.281 9.188 13.242 1 62.69 102 GLY A C 1
ATOM 780 O O . GLY A 1 102 ? -15.688 8.25 12.695 1 62.69 102 GLY A O 1
ATOM 781 N N . ALA A 1 103 ? -17.453 9.648 12.938 1 63.94 103 ALA A N 1
ATOM 782 C CA . ALA A 1 103 ? -18.219 8.992 11.891 1 63.94 103 ALA A CA 1
ATOM 783 C C . ALA A 1 103 ? -17.547 9.172 10.523 1 63.94 103 ALA A C 1
ATOM 785 O O . ALA A 1 103 ? -17.609 8.273 9.68 1 63.94 103 ALA A O 1
ATOM 786 N N . ALA A 1 104 ? -16.969 10.344 10.383 1 73.62 104 ALA A N 1
ATOM 787 C CA . ALA A 1 104 ? -16.281 10.609 9.117 1 73.62 104 ALA A CA 1
ATOM 788 C C . ALA A 1 104 ? -15.141 9.625 8.891 1 73.62 104 ALA A C 1
ATOM 790 O O . ALA A 1 104 ? -14.859 9.242 7.754 1 73.62 104 ALA A O 1
ATOM 791 N N . ARG A 1 105 ? -14.469 9.18 9.977 1 80.88 105 ARG A N 1
ATOM 792 C CA . ARG A 1 105 ? -13.406 8.188 9.883 1 80.88 105 ARG A CA 1
ATOM 793 C C . ARG A 1 105 ? -13.953 6.844 9.406 1 80.88 105 ARG A C 1
ATOM 795 O O . ARG A 1 105 ? -13.367 6.207 8.531 1 80.88 105 ARG A O 1
ATOM 802 N N . VAL A 1 106 ? -15.055 6.461 9.945 1 74.06 106 VAL A N 1
ATOM 803 C CA . VAL A 1 106 ? -15.648 5.18 9.586 1 74.06 106 VAL A CA 1
ATOM 804 C C . VAL A 1 106 ? -16.125 5.215 8.141 1 74.06 106 VAL A C 1
ATOM 806 O O . VAL A 1 106 ? -15.93 4.25 7.395 1 74.06 106 VAL A O 1
ATOM 809 N N . ARG A 1 107 ? -16.734 6.344 7.762 1 75.38 107 ARG A N 1
ATOM 810 C CA . ARG A 1 107 ? -17.172 6.488 6.375 1 75.38 107 ARG A CA 1
ATOM 811 C C . ARG A 1 107 ? -15.984 6.41 5.418 1 75.38 107 ARG A C 1
ATOM 813 O O . ARG A 1 107 ? -16.078 5.797 4.355 1 75.38 107 ARG A O 1
ATOM 820 N N . HIS A 1 108 ? -14.906 7.105 5.832 1 84.12 108 HIS A N 1
ATOM 821 C CA . HIS A 1 108 ? -13.68 7.086 5.031 1 84.12 108 HIS A CA 1
ATOM 822 C C . HIS A 1 108 ? -13.148 5.668 4.879 1 84.12 108 HIS A C 1
ATOM 824 O O . HIS A 1 108 ? -12.859 5.223 3.764 1 84.12 108 HIS A O 1
ATOM 830 N N . VAL A 1 109 ? -13.102 4.922 5.938 1 86.25 109 VAL A N 1
ATOM 831 C CA . VAL A 1 109 ? -12.625 3.545 5.957 1 86.25 109 VAL A CA 1
ATOM 832 C C . VAL A 1 109 ? -13.539 2.664 5.113 1 86.25 109 VAL A C 1
ATOM 834 O O . VAL A 1 109 ? -13.07 1.886 4.281 1 86.25 109 VAL A O 1
ATOM 837 N N . ARG A 1 110 ? -14.766 2.834 5.242 1 81.44 110 ARG A N 1
ATOM 838 C CA . ARG A 1 110 ? -15.742 2.055 4.488 1 81.44 110 ARG A CA 1
ATOM 839 C C . ARG A 1 110 ? -15.617 2.322 2.992 1 81.44 110 ARG A C 1
ATOM 841 O O . ARG A 1 110 ? -15.82 1.422 2.176 1 81.44 110 ARG A O 1
ATOM 848 N N . GLY A 1 111 ? -15.367 3.541 2.695 1 84.06 111 GLY A N 1
ATOM 849 C CA . GLY A 1 111 ? -15.172 3.865 1.291 1 84.06 111 GLY A CA 1
ATOM 850 C C . GLY A 1 111 ? -14.062 3.053 0.642 1 84.06 111 GLY A C 1
ATOM 851 O O . GLY A 1 111 ? -14.242 2.529 -0.461 1 84.06 111 GLY A O 1
ATOM 852 N N . ALA A 1 112 ? -12.969 2.936 1.329 1 93.44 112 ALA A N 1
ATOM 853 C CA . ALA A 1 112 ? -11.859 2.133 0.827 1 93.44 112 ALA A CA 1
ATOM 854 C C . ALA A 1 112 ? -12.25 0.661 0.722 1 93.44 112 ALA A C 1
ATOM 856 O O . ALA A 1 112 ? -11.984 0.012 -0.292 1 93.44 112 ALA A O 1
ATOM 857 N N . MET A 1 113 ? -12.922 0.181 1.734 1 89.94 113 MET A N 1
ATOM 858 C CA . MET A 1 113 ? -13.312 -1.226 1.77 1 89.94 113 MET A CA 1
ATOM 859 C C . MET A 1 113 ? -14.32 -1.539 0.668 1 89.94 113 MET A C 1
ATOM 861 O O . MET A 1 113 ? -14.258 -2.6 0.045 1 89.94 113 MET A O 1
ATOM 865 N N . ALA A 1 114 ? -15.203 -0.578 0.438 1 87.69 114 ALA A N 1
ATOM 866 C CA . ALA A 1 114 ? -16.203 -0.755 -0.611 1 87.69 114 ALA A CA 1
ATOM 867 C C . ALA A 1 114 ? -15.547 -0.838 -1.986 1 87.69 114 ALA A C 1
ATOM 869 O O . ALA A 1 114 ? -16.031 -1.559 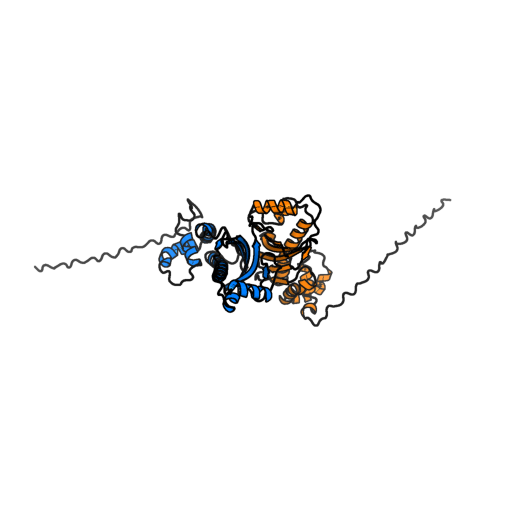-2.865 1 87.69 114 ALA A O 1
ATOM 870 N N . ALA A 1 115 ? -14.508 -0.09 -2.158 1 93.69 115 ALA A N 1
ATOM 871 C CA . ALA A 1 115 ? -13.789 -0.151 -3.428 1 93.69 115 ALA A CA 1
ATOM 872 C C . ALA A 1 115 ? -13.227 -1.55 -3.674 1 93.69 115 ALA A C 1
ATOM 874 O O . ALA A 1 115 ? -13.289 -2.062 -4.793 1 93.69 115 ALA A O 1
ATOM 875 N N . ASN A 1 116 ? -12.664 -2.131 -2.646 1 97.12 116 ASN A N 1
ATOM 876 C CA . ASN A 1 116 ? -12.172 -3.498 -2.752 1 97.12 116 ASN A CA 1
ATOM 877 C C . ASN A 1 116 ? -13.297 -4.484 -3.045 1 97.12 116 ASN A C 1
ATOM 879 O O . ASN A 1 116 ? -13.141 -5.387 -3.867 1 97.12 116 ASN A O 1
ATOM 883 N N . GLU A 1 117 ? -14.414 -4.289 -2.41 1 91.38 117 GLU A N 1
ATOM 884 C CA . GLU A 1 117 ? -15.578 -5.133 -2.648 1 91.38 117 GLU A CA 1
ATOM 885 C C . GLU A 1 117 ? -16.031 -5.047 -4.102 1 91.38 117 GLU A C 1
ATOM 887 O O . GLU A 1 117 ? -16.328 -6.066 -4.73 1 91.38 117 GLU A O 1
ATOM 892 N N . ARG A 1 118 ? -16.094 -3.846 -4.609 1 92.62 118 ARG A N 1
ATOM 893 C CA . ARG A 1 118 ? -16.5 -3.646 -5.992 1 92.62 118 ARG 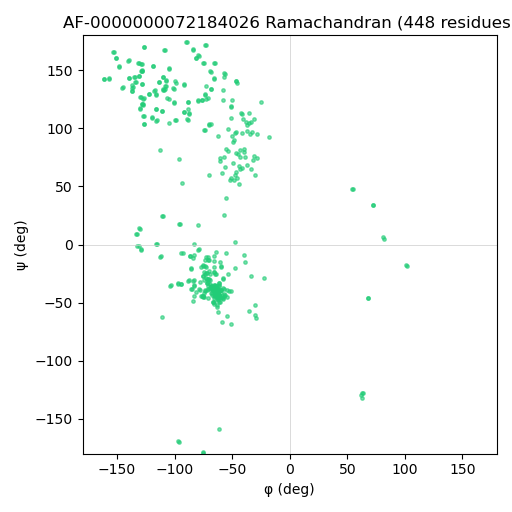A CA 1
ATOM 894 C C . ARG A 1 118 ? -15.531 -4.324 -6.957 1 92.62 118 ARG A C 1
ATOM 896 O O . ARG A 1 118 ? -15.953 -4.914 -7.957 1 92.62 118 ARG A O 1
ATOM 903 N N . LEU A 1 119 ? -14.297 -4.227 -6.648 1 97.25 119 LEU A N 1
ATOM 904 C CA . LEU A 1 119 ? -13.289 -4.852 -7.492 1 97.25 119 LEU A CA 1
ATOM 905 C C . LEU A 1 119 ? -13.492 -6.363 -7.559 1 97.25 119 LEU A C 1
ATOM 907 O O . LEU A 1 119 ? -13.531 -6.938 -8.648 1 97.25 119 LEU A O 1
ATOM 911 N N . TYR A 1 120 ? -13.641 -6.961 -6.422 1 95.81 120 TYR A N 1
ATOM 912 C CA . TYR A 1 120 ? -13.719 -8.414 -6.398 1 95.81 120 TYR A CA 1
ATOM 913 C C . TYR A 1 120 ? -15.078 -8.898 -6.895 1 95.81 120 TYR A C 1
ATOM 915 O O . TYR A 1 120 ? -15.188 -10.008 -7.43 1 95.81 120 TYR A O 1
ATOM 923 N N . HIS A 1 121 ? -16.094 -8.062 -6.734 1 92.25 121 HIS A N 1
ATOM 924 C CA . HIS A 1 121 ? -17.359 -8.383 -7.367 1 92.25 121 HIS A CA 1
ATOM 925 C C . HIS A 1 121 ? -17.234 -8.406 -8.891 1 92.25 121 HIS A C 1
ATOM 927 O O . HIS A 1 121 ? -17.688 -9.344 -9.539 1 92.25 121 HIS A O 1
ATOM 933 N N . ALA A 1 122 ? -16.594 -7.367 -9.398 1 94.62 122 ALA A N 1
ATOM 934 C CA . ALA A 1 122 ? -16.375 -7.312 -10.844 1 94.62 122 ALA A CA 1
ATOM 935 C C . ALA A 1 122 ? -15.516 -8.484 -11.305 1 94.62 122 ALA A C 1
ATOM 937 O O . ALA A 1 122 ? -15.75 -9.047 -12.375 1 94.62 122 ALA A O 1
ATOM 938 N N . PHE A 1 123 ? -14.539 -8.852 -10.523 1 95.81 123 PHE A N 1
ATOM 939 C CA . PHE A 1 123 ? -13.664 -9.977 -10.82 1 95.81 123 PHE A CA 1
ATOM 940 C C . PHE A 1 123 ? -14.453 -11.273 -10.883 1 95.81 123 PHE A C 1
ATOM 942 O O . PHE A 1 123 ? -14.312 -12.047 -11.836 1 95.81 123 PHE A O 1
ATOM 949 N N . ALA A 1 124 ? -15.281 -11.5 -9.961 1 92.75 124 ALA A N 1
ATOM 950 C CA . ALA A 1 124 ? -16.078 -12.719 -9.898 1 92.75 124 ALA A CA 1
ATOM 951 C C . ALA A 1 124 ? -17.062 -12.797 -11.062 1 92.75 124 ALA A C 1
ATOM 953 O O . ALA A 1 124 ? -17.266 -13.867 -11.641 1 92.75 124 ALA A O 1
ATOM 954 N N . GLU A 1 125 ? -17.625 -11.648 -11.398 1 91.44 125 GLU A N 1
ATOM 955 C CA . GLU A 1 125 ? -18.641 -11.609 -12.461 1 91.44 125 GLU A CA 1
ATOM 956 C C . GLU A 1 125 ? -17.984 -11.734 -13.836 1 91.44 125 GLU A C 1
ATOM 958 O O . GLU A 1 125 ? -18.516 -12.414 -14.719 1 91.44 125 GLU A O 1
ATOM 963 N N . GLY A 1 126 ? -16.953 -11.047 -14.031 1 93.62 126 GLY A N 1
ATOM 964 C CA . GLY A 1 126 ? -16.203 -11.125 -15.281 1 93.62 126 GLY A CA 1
ATOM 965 C C . GLY A 1 126 ? -16.922 -10.477 -16.453 1 93.62 126 GLY A C 1
ATOM 966 O O . GLY A 1 126 ? -16.844 -10.961 -17.578 1 93.62 126 GLY A O 1
ATOM 967 N N . ARG A 1 127 ? -17.656 -9.453 -16.281 1 92.12 127 ARG A N 1
ATOM 968 C CA . ARG A 1 127 ? -18.453 -8.844 -17.344 1 92.12 127 ARG A CA 1
ATOM 969 C C . ARG A 1 127 ? -18.219 -7.336 -17.406 1 92.12 127 ARG A C 1
ATOM 971 O O . ARG A 1 127 ? -19.016 -6.605 -18.016 1 92.12 127 ARG A O 1
ATOM 978 N N . ALA A 1 128 ? -17.203 -6.871 -16.75 1 94.69 128 ALA A N 1
ATOM 979 C CA . ALA A 1 128 ? -16.984 -5.426 -16.688 1 94.69 128 ALA A CA 1
ATOM 980 C C . ALA A 1 128 ? -16.594 -4.863 -18.047 1 94.69 128 ALA A C 1
ATOM 982 O O . ALA A 1 128 ? -15.781 -5.457 -18.766 1 94.69 128 ALA A O 1
ATOM 983 N N . LYS A 1 129 ? -17.219 -3.793 -18.406 1 94.56 129 LYS A N 1
ATOM 984 C CA . LYS A 1 129 ? -16.828 -3.047 -19.609 1 94.56 129 LYS A CA 1
ATOM 985 C C . LYS A 1 129 ? -15.773 -1.995 -19.266 1 94.56 129 LYS A C 1
ATOM 987 O O . LYS A 1 129 ? -15.453 -1.778 -18.094 1 94.56 129 LYS A O 1
ATOM 992 N N . ALA A 1 130 ? -15.273 -1.368 -20.281 1 94.56 130 ALA A N 1
ATOM 993 C CA . ALA A 1 130 ? -14.141 -0.458 -20.141 1 94.56 130 ALA A CA 1
ATOM 994 C C . ALA A 1 130 ? -14.445 0.648 -19.141 1 94.56 130 ALA A C 1
ATOM 996 O O . ALA A 1 130 ? -13.609 0.985 -18.297 1 94.56 130 ALA A O 1
ATOM 997 N N . GLU A 1 131 ? -15.562 1.163 -19.203 1 94.06 131 GLU A N 1
ATOM 998 C CA . GLU A 1 131 ? -15.938 2.26 -18.312 1 94.06 131 GLU A CA 1
ATOM 999 C C . GLU A 1 131 ? -15.969 1.807 -16.859 1 94.06 131 GLU A C 1
ATOM 1001 O O . GLU A 1 131 ? -15.516 2.527 -15.969 1 94.06 131 GLU A O 1
ATOM 1006 N N . ALA A 1 132 ? -16.531 0.649 -16.688 1 93.88 132 ALA A N 1
ATOM 1007 C CA . ALA A 1 132 ? -16.578 0.098 -15.328 1 93.88 132 ALA A CA 1
ATOM 1008 C C . ALA A 1 132 ? -15.172 -0.152 -14.797 1 93.88 132 ALA A C 1
ATOM 1010 O O . ALA A 1 132 ? -14.883 0.146 -13.633 1 93.88 132 ALA A O 1
ATOM 1011 N N . VAL A 1 133 ? -14.328 -0.669 -15.656 1 96.81 133 VAL A N 1
ATOM 1012 C CA . VAL A 1 133 ? -12.961 -0.947 -15.25 1 96.81 133 VAL A CA 1
ATOM 1013 C C . VAL A 1 133 ? -12.25 0.359 -14.891 1 96.81 133 VAL A C 1
ATOM 1015 O O . VAL A 1 133 ? -11.5 0.419 -13.914 1 96.81 133 VAL A O 1
ATOM 1018 N N . ARG A 1 134 ? -12.516 1.445 -15.625 1 95.19 134 ARG A N 1
ATOM 1019 C CA . ARG A 1 134 ? -11.914 2.75 -15.383 1 95.19 134 ARG A CA 1
ATOM 1020 C C . ARG A 1 134 ? -12.32 3.299 -14.023 1 95.19 134 ARG A C 1
ATOM 1022 O O . ARG A 1 134 ? -11.578 4.074 -13.414 1 95.19 134 ARG A O 1
ATOM 1029 N N . ASN A 1 135 ? -13.445 2.84 -13.562 1 93.81 135 ASN A N 1
ATOM 1030 C CA . ASN A 1 135 ? -13.93 3.293 -12.258 1 93.81 135 ASN A CA 1
ATOM 1031 C C . ASN A 1 135 ? -13.359 2.441 -11.125 1 93.81 135 ASN A C 1
ATOM 1033 O O . ASN A 1 135 ? -13.484 2.801 -9.953 1 93.81 135 ASN A O 1
ATOM 1037 N N . LEU A 1 136 ? -12.719 1.363 -11.5 1 96.94 136 LEU A N 1
ATOM 1038 C CA . LEU A 1 136 ? -12.211 0.446 -10.484 1 96.94 136 LEU A CA 1
ATOM 1039 C C . LEU A 1 136 ? -10.695 0.601 -10.328 1 96.94 136 LEU A C 1
ATOM 1041 O O . LEU A 1 136 ? -10.164 0.427 -9.227 1 96.94 136 LEU A O 1
ATOM 1045 N N . VAL A 1 137 ? -10 0.869 -11.43 1 97.44 137 VAL A N 1
ATOM 1046 C CA . VAL A 1 137 ? -8.539 0.875 -11.406 1 97.44 137 VAL A CA 1
ATOM 1047 C C . VAL A 1 137 ? -8.016 2.18 -12 1 97.44 137 VAL A C 1
ATOM 1049 O O . VAL A 1 137 ? -8.688 2.809 -12.82 1 97.44 137 VAL A O 1
ATOM 1052 N N . ASP A 1 138 ? -6.84 2.658 -11.523 1 95.62 138 ASP A N 1
ATOM 1053 C CA . ASP A 1 138 ? -6.16 3.822 -12.086 1 95.62 138 ASP A CA 1
ATOM 1054 C C . ASP A 1 138 ? -5.598 3.516 -13.469 1 95.62 138 ASP A C 1
ATOM 1056 O O . ASP A 1 138 ? -4.516 2.938 -13.594 1 95.62 138 ASP A O 1
ATOM 1060 N N . GLU A 1 139 ? -6.223 3.945 -14.477 1 92.94 139 GLU A N 1
ATOM 1061 C CA . GLU A 1 139 ? -5.875 3.631 -15.859 1 92.94 139 GLU A CA 1
ATOM 1062 C C . GLU A 1 139 ? -4.527 4.238 -16.234 1 92.94 139 GLU A C 1
ATOM 1064 O O . GLU A 1 139 ? -3.73 3.602 -16.938 1 92.94 139 GLU A O 1
ATOM 1069 N N . LYS A 1 140 ? -4.277 5.359 -15.797 1 90.25 140 LYS A N 1
ATOM 1070 C CA . LYS A 1 140 ? -3.154 6.141 -16.312 1 90.25 140 LYS A CA 1
ATOM 1071 C C . LYS A 1 140 ? -1.854 5.762 -15.609 1 90.25 140 LYS A C 1
ATOM 1073 O O . LYS A 1 140 ? -0.808 5.641 -16.25 1 90.25 140 LYS A O 1
ATOM 1078 N N . ALA A 1 141 ? -1.926 5.508 -14.289 1 92.56 141 ALA A N 1
ATOM 1079 C CA . ALA A 1 141 ? -0.663 5.363 -13.57 1 92.56 141 ALA A CA 1
ATOM 1080 C C . ALA A 1 141 ? -0.681 4.125 -12.672 1 92.56 141 ALA A C 1
ATOM 1082 O O . ALA A 1 141 ? 0.225 3.928 -11.859 1 92.56 141 ALA A O 1
ATOM 1083 N N . GLY A 1 142 ? -1.661 3.324 -12.789 1 96.81 142 GLY A N 1
ATOM 1084 C CA . GLY A 1 142 ? -1.743 2.119 -11.984 1 96.81 142 GLY A CA 1
ATOM 1085 C C . GLY A 1 142 ? -0.639 1.123 -12.281 1 96.81 142 GLY A C 1
ATOM 1086 O O . GLY A 1 142 ? -0.041 1.156 -13.359 1 96.81 142 GLY A O 1
ATOM 1087 N N . THR A 1 143 ? -0.342 0.244 -11.273 1 98.19 143 THR A N 1
ATOM 1088 C CA . THR A 1 143 ? 0.638 -0.826 -11.43 1 98.19 143 THR A CA 1
ATOM 1089 C C . THR A 1 143 ? 0.042 -2.168 -11.016 1 98.19 143 THR A C 1
ATOM 1091 O O . THR A 1 143 ? -0.842 -2.223 -10.156 1 98.19 143 THR A O 1
ATOM 1094 N N . VAL A 1 144 ? 0.57 -3.248 -11.695 1 98.44 144 VAL A N 1
ATOM 1095 C CA . VAL A 1 144 ? 0.094 -4.582 -11.344 1 98.44 144 VAL A CA 1
ATOM 1096 C C . VAL A 1 144 ? 1.233 -5.59 -11.477 1 98.44 144 VAL A C 1
ATOM 1098 O O . VAL A 1 144 ? 2.047 -5.496 -12.398 1 98.44 144 VAL A O 1
ATOM 1101 N N . ILE A 1 145 ? 1.345 -6.398 -10.531 1 98.25 145 ILE A N 1
ATOM 1102 C CA . ILE A 1 145 ? 2.186 -7.59 -10.594 1 98.25 145 ILE A CA 1
ATOM 1103 C C . ILE A 1 145 ? 1.315 -8.844 -10.5 1 98.25 145 ILE A C 1
ATOM 1105 O O . ILE A 1 145 ? 0.821 -9.18 -9.422 1 98.25 145 ILE A O 1
ATOM 1109 N N . HIS A 1 146 ? 1.19 -9.5 -11.656 1 96.69 146 HIS A N 1
ATOM 1110 C CA . HIS A 1 146 ? 0.478 -10.773 -11.68 1 96.69 146 HIS A CA 1
ATOM 1111 C C . HIS A 1 146 ? 1.381 -11.922 -11.234 1 96.69 146 HIS A C 1
ATOM 1113 O O . HIS A 1 146 ? 2.605 -11.789 -11.234 1 96.69 146 HIS A O 1
ATOM 1119 N N . PRO A 1 147 ? 0.744 -13.047 -10.836 1 94.19 147 PRO A N 1
ATOM 1120 C CA . PRO A 1 147 ? 1.561 -14.188 -10.414 1 94.19 147 PRO A CA 1
ATOM 1121 C C . PRO A 1 147 ? 2.635 -14.555 -11.438 1 94.19 147 PRO A C 1
ATOM 1123 O O . PRO A 1 147 ? 2.322 -14.812 -12.602 1 94.19 147 PRO A O 1
ATOM 1126 N N . GLY A 1 148 ? 3.842 -14.453 -10.977 1 92.19 148 GLY A N 1
ATOM 1127 C CA . GLY A 1 148 ? 4.965 -14.828 -11.828 1 92.19 148 GLY A CA 1
ATOM 1128 C C . GLY A 1 148 ? 5.367 -13.742 -12.797 1 92.19 148 GLY A C 1
ATOM 1129 O O . GLY A 1 148 ? 6.258 -13.938 -13.633 1 92.19 148 GLY A O 1
ATOM 1130 N N . GLY A 1 149 ? 4.77 -12.609 -12.703 1 94.19 149 GLY A N 1
ATOM 1131 C CA . GLY A 1 149 ? 4.996 -11.578 -13.703 1 94.19 149 GLY A CA 1
ATOM 1132 C C . GLY A 1 149 ? 5.828 -10.414 -13.188 1 94.19 149 GLY A C 1
ATOM 1133 O O . GLY A 1 149 ? 6.055 -10.297 -11.977 1 94.19 149 GLY A O 1
ATOM 1134 N N . GLN A 1 150 ? 6.254 -9.633 -14.141 1 95.44 150 GLN A N 1
ATOM 1135 C CA . GLN A 1 150 ? 6.867 -8.344 -13.828 1 95.44 150 GLN A CA 1
ATOM 1136 C C . GLN A 1 150 ? 5.809 -7.266 -13.625 1 95.44 150 GLN A C 1
ATOM 1138 O O . GLN A 1 150 ? 4.641 -7.461 -13.961 1 95.44 150 GLN A O 1
ATOM 1143 N N . CYS A 1 151 ? 6.281 -6.172 -13.109 1 96.75 151 CYS A N 1
ATOM 1144 C CA . CYS A 1 151 ? 5.375 -5.055 -12.883 1 96.75 151 CYS A CA 1
ATOM 1145 C C . CYS A 1 151 ? 4.977 -4.398 -14.203 1 96.75 151 CYS A C 1
ATOM 1147 O O . CYS A 1 151 ? 5.836 -4.07 -15.016 1 96.75 151 CYS A O 1
ATOM 1149 N N . LEU A 1 152 ? 3.691 -4.289 -14.438 1 96.81 152 LEU A N 1
ATOM 1150 C CA . LEU A 1 152 ? 3.141 -3.535 -15.555 1 96.81 152 LEU A CA 1
ATOM 1151 C C . LEU A 1 152 ? 2.549 -2.213 -15.078 1 96.81 152 LEU A C 1
ATOM 1153 O O . LEU A 1 152 ? 2.057 -2.119 -13.953 1 96.81 152 LEU A O 1
ATOM 1157 N N . SER A 1 153 ? 2.539 -1.198 -15.93 1 95.38 153 SER A N 1
ATOM 1158 C CA . SER A 1 153 ? 2.027 0.113 -15.547 1 95.38 153 SER A CA 1
ATOM 1159 C C . SER A 1 153 ? 1.225 0.745 -16.688 1 95.38 153 SER A C 1
ATOM 1161 O O . SER A 1 153 ? 1.357 0.346 -17.844 1 95.38 153 SER A O 1
ATOM 1163 N N . GLY A 1 154 ? 0.387 1.66 -16.266 1 93.69 154 GLY A N 1
ATOM 1164 C CA . GLY A 1 154 ? -0.326 2.473 -17.25 1 93.69 154 GLY A CA 1
ATOM 1165 C C . GLY A 1 154 ? -1.25 1.663 -18.125 1 93.69 154 GLY A C 1
ATOM 1166 O O . GLY A 1 154 ? -2.059 0.873 -17.641 1 93.69 154 GLY A O 1
ATOM 1167 N N . ALA A 1 155 ? -1.048 1.876 -19.453 1 93.06 155 ALA A N 1
ATOM 1168 C CA . ALA A 1 155 ? -1.946 1.262 -20.422 1 93.06 155 ALA A CA 1
ATOM 1169 C C . ALA A 1 155 ? -1.815 -0.259 -20.406 1 93.06 155 ALA A C 1
ATOM 1171 O O . ALA A 1 155 ? -2.803 -0.976 -20.594 1 93.06 155 ALA A O 1
ATOM 1172 N N . LEU A 1 156 ? -0.629 -0.715 -20.172 1 95.56 156 LEU A N 1
ATOM 1173 C CA . LEU A 1 156 ? -0.406 -2.156 -20.172 1 95.56 156 LEU A CA 1
ATOM 1174 C C . LEU A 1 156 ? -1.143 -2.824 -19.016 1 95.56 156 LEU A C 1
ATOM 1176 O O . LEU A 1 156 ? -1.795 -3.854 -19.203 1 95.56 156 LEU A O 1
ATOM 1180 N N . GLN A 1 157 ? -0.943 -2.234 -17.828 1 95.75 157 GLN A N 1
ATOM 1181 C CA . GLN A 1 157 ? -1.665 -2.818 -16.703 1 95.75 157 GLN A CA 1
ATOM 1182 C C . GLN A 1 157 ? -3.174 -2.734 -16.922 1 95.75 157 GLN A C 1
ATOM 1184 O O . GLN A 1 157 ? -3.906 -3.666 -16.578 1 95.75 157 GLN A O 1
ATOM 1189 N N . PHE A 1 158 ? -3.693 -1.666 -17.547 1 96.69 158 PHE A N 1
ATOM 1190 C CA . PHE A 1 158 ? -5.125 -1.497 -17.766 1 96.69 158 PHE A CA 1
ATOM 1191 C C . PHE A 1 158 ? -5.66 -2.574 -18.688 1 96.69 158 PHE A C 1
ATOM 1193 O O . PHE A 1 158 ? -6.742 -3.119 -18.469 1 96.69 158 PHE A O 1
ATOM 1200 N N . GLN A 1 159 ? -4.922 -2.881 -19.703 1 96.25 159 GLN A N 1
ATOM 1201 C CA . GLN A 1 159 ? -5.316 -3.918 -20.656 1 96.25 159 GLN A CA 1
ATOM 1202 C C . GLN A 1 159 ? -5.477 -5.266 -19.969 1 96.25 159 GLN A C 1
ATOM 1204 O O . GLN A 1 159 ? -6.391 -6.031 -20.281 1 96.25 159 GLN A O 1
ATOM 1209 N N . THR A 1 160 ? -4.605 -5.559 -19.047 1 96.25 160 THR A N 1
ATOM 1210 C CA . THR A 1 160 ? -4.723 -6.824 -18.328 1 96.25 160 THR A CA 1
ATOM 1211 C C . THR A 1 160 ? -5.996 -6.855 -17.484 1 96.25 160 THR A C 1
ATOM 1213 O O . THR A 1 160 ? -6.66 -7.887 -17.391 1 96.25 160 THR A O 1
ATOM 1216 N N . TRP A 1 161 ? -6.301 -5.742 -16.906 1 96.31 161 TRP A N 1
ATOM 1217 C CA . TRP A 1 161 ? -7.512 -5.691 -16.094 1 96.31 161 TRP A CA 1
ATOM 1218 C C . TRP A 1 161 ? -8.758 -5.812 -16.969 1 96.31 161 TRP A C 1
ATOM 1220 O O . TRP A 1 161 ? -9.742 -6.434 -16.562 1 96.31 161 TRP A O 1
ATOM 1230 N N . MET A 1 162 ? -8.688 -5.195 -18.156 1 95.62 162 MET A N 1
ATOM 1231 C CA . MET A 1 162 ? -9.789 -5.352 -19.094 1 95.62 162 MET A CA 1
ATOM 1232 C C . MET A 1 162 ? -10.039 -6.824 -19.406 1 95.62 162 MET A C 1
ATOM 1234 O O . MET A 1 162 ? -11.188 -7.266 -19.484 1 95.62 162 MET A O 1
ATOM 1238 N N . ARG A 1 163 ? -9.016 -7.547 -19.516 1 94.56 163 ARG A N 1
ATOM 1239 C CA . ARG A 1 163 ? -9.125 -8.969 -19.828 1 94.56 163 ARG A CA 1
ATOM 1240 C C . ARG A 1 163 ? -9.625 -9.75 -18.609 1 94.56 163 ARG A C 1
ATOM 1242 O O . ARG A 1 163 ? -10.477 -10.633 -18.75 1 94.56 163 ARG A O 1
ATOM 1249 N N . ILE A 1 164 ? -9.18 -9.445 -17.438 1 94.19 164 ILE A N 1
ATOM 1250 C CA . ILE A 1 164 ? -9.484 -10.195 -16.234 1 94.19 164 ILE A CA 1
ATOM 1251 C C . ILE A 1 164 ? -10.906 -9.891 -15.773 1 94.19 164 ILE A C 1
ATOM 1253 O O . ILE A 1 164 ? -11.68 -10.805 -15.484 1 94.19 164 ILE A O 1
ATOM 1257 N N . LEU A 1 165 ? -11.258 -8.625 -15.773 1 95.5 165 LEU A N 1
ATOM 1258 C CA . LEU A 1 165 ? -12.547 -8.211 -15.227 1 95.5 165 LEU A CA 1
ATOM 1259 C C . LEU A 1 165 ? -13.641 -8.312 -16.281 1 95.5 165 LEU A C 1
ATOM 1261 O O . LEU A 1 165 ? -14.828 -8.336 -15.945 1 95.5 165 LEU A O 1
ATOM 1265 N N . GLY A 1 166 ? -13.234 -8.328 -17.5 1 92.75 166 GLY A N 1
ATOM 1266 C CA . GLY A 1 166 ? -14.203 -8.406 -18.578 1 92.75 166 GLY A CA 1
ATOM 1267 C C . GLY A 1 166 ? -14.172 -9.742 -19.312 1 92.75 166 GLY A C 1
ATOM 1268 O O . GLY A 1 166 ? -14.516 -9.82 -20.484 1 92.75 166 GLY A O 1
ATOM 1269 N N . ARG A 1 167 ? -13.734 -10.703 -18.688 1 83.88 167 ARG A N 1
ATOM 1270 C CA . ARG A 1 167 ? -13.547 -11.992 -19.344 1 83.88 167 ARG A CA 1
ATOM 1271 C C . ARG A 1 167 ? -14.891 -12.586 -19.766 1 83.88 167 ARG A C 1
ATOM 1273 O O . ARG A 1 167 ? -15.875 -12.484 -19.031 1 83.88 167 ARG A O 1
ATOM 1280 N N . PRO A 1 168 ? -14.828 -13.188 -20.891 1 73.75 168 PRO A N 1
ATOM 1281 C CA . PRO A 1 168 ? -16.062 -13.75 -21.453 1 73.75 168 PRO A CA 1
ATOM 1282 C C . PRO A 1 168 ? -16.5 -15.031 -20.766 1 73.75 168 PRO A C 1
ATOM 1284 O O . PRO A 1 168 ? -17.656 -15.422 -20.859 1 73.75 168 PRO A O 1
ATOM 1287 N N . GLU A 1 169 ? -15.562 -15.547 -20.109 1 73.56 169 GLU A N 1
ATOM 1288 C CA . GLU A 1 169 ? -15.906 -16.844 -19.531 1 73.56 169 GLU A CA 1
ATOM 1289 C C . GLU A 1 169 ? -16.859 -16.672 -18.344 1 73.56 169 GLU A C 1
ATOM 1291 O O . GLU A 1 169 ? -17.141 -15.547 -17.922 1 73.56 169 GLU A O 1
ATOM 1296 N N . GLN A 1 170 ? -17.344 -17.781 -17.875 1 72.19 170 GLN A N 1
ATOM 1297 C CA . GLN A 1 170 ? -18.266 -17.875 -16.75 1 72.19 170 GLN A CA 1
ATOM 1298 C C . GLN A 1 170 ? -17.672 -17.234 -15.5 1 72.19 170 GLN A C 1
ATOM 1300 O O . GLN A 1 170 ? -16.453 -17.156 -15.352 1 72.19 170 GLN A O 1
ATOM 1305 N N . PRO A 1 171 ? -18.641 -16.688 -14.727 1 82.31 171 PRO A N 1
ATOM 1306 C CA . PRO A 1 171 ? -18.234 -16.172 -13.422 1 82.31 171 PRO A CA 1
ATOM 1307 C C . PRO A 1 171 ? -17.328 -17.156 -12.656 1 82.31 171 PRO A C 1
ATOM 1309 O O . PRO A 1 171 ? -17.438 -18.359 -12.852 1 82.31 171 PRO A O 1
ATOM 1312 N N . VAL A 1 172 ? -16.344 -16.578 -11.992 1 88.56 172 VAL A N 1
ATOM 1313 C CA . VAL A 1 172 ? -15.453 -17.406 -11.18 1 88.56 172 VAL A CA 1
ATOM 1314 C C . VAL A 1 172 ? -15.883 -17.328 -9.719 1 88.56 172 VAL A C 1
ATOM 1316 O O . VAL A 1 172 ? -16.359 -16.297 -9.25 1 88.56 172 VAL A O 1
ATOM 1319 N N . CYS A 1 173 ? -15.781 -18.531 -9.102 1 90.12 173 CYS A N 1
ATOM 1320 C CA . CYS A 1 173 ? -15.984 -18.562 -7.66 1 90.12 173 CYS A CA 1
ATOM 1321 C C . CYS A 1 173 ? -14.773 -17.984 -6.93 1 90.12 173 CYS A C 1
ATOM 1323 O O . CYS A 1 173 ? -13.742 -18.656 -6.805 1 90.12 173 CYS A O 1
ATOM 1325 N N . LEU A 1 174 ? -14.906 -16.719 -6.547 1 94.12 174 LEU A N 1
ATOM 1326 C CA . LEU A 1 174 ? -13.812 -16 -5.906 1 94.12 174 LEU A CA 1
ATOM 1327 C C . LEU A 1 174 ? -14.273 -15.344 -4.609 1 94.12 174 LEU A C 1
ATOM 1329 O O . LEU A 1 174 ? -15.273 -14.625 -4.598 1 94.12 174 LEU A O 1
ATOM 1333 N N . GLU A 1 175 ? -13.594 -15.758 -3.557 1 92.19 175 GLU A N 1
ATOM 1334 C CA . GLU A 1 175 ? -13.836 -15.109 -2.27 1 92.19 175 GLU A CA 1
ATOM 1335 C C . GLU A 1 175 ? -12.594 -14.383 -1.773 1 92.19 175 GLU A C 1
ATOM 1337 O O . GLU A 1 175 ? -11.492 -14.938 -1.792 1 92.19 175 GLU A O 1
ATOM 1342 N N . CYS A 1 176 ? -12.766 -13.156 -1.418 1 95.38 176 CYS A N 1
ATOM 1343 C CA . CYS A 1 176 ? -11.711 -12.367 -0.8 1 95.38 176 CYS A CA 1
ATOM 1344 C C . CYS A 1 176 ? -11.766 -12.469 0.72 1 95.38 176 CYS A C 1
ATOM 1346 O O . CYS A 1 176 ? -12.711 -11.984 1.344 1 95.38 176 CYS A O 1
ATOM 1348 N N . ARG A 1 177 ? -10.734 -13.078 1.294 1 94.69 177 ARG A N 1
ATOM 1349 C CA . ARG A 1 177 ? -10.734 -13.367 2.725 1 94.69 177 ARG A CA 1
ATOM 1350 C C . ARG A 1 177 ? -9.484 -12.812 3.396 1 94.69 177 ARG A C 1
ATOM 1352 O O . ARG A 1 177 ? -8.578 -12.312 2.723 1 94.69 177 ARG A O 1
ATOM 1359 N N . ARG A 1 178 ? -9.508 -12.844 4.758 1 96.44 178 ARG A N 1
ATOM 1360 C CA . ARG A 1 178 ? -8.367 -12.484 5.594 1 96.44 178 ARG A CA 1
ATOM 1361 C C . ARG A 1 178 ? -7.852 -11.094 5.246 1 96.44 178 ARG A C 1
ATOM 1363 O O . ARG A 1 178 ? -6.648 -10.898 5.066 1 96.44 178 ARG A O 1
ATOM 1370 N N . GLN A 1 179 ? -8.789 -10.188 5.16 1 97.06 179 GLN A N 1
ATOM 1371 C CA . GLN A 1 179 ? -8.422 -8.828 4.793 1 97.06 179 GLN A CA 1
ATOM 1372 C C . GLN A 1 179 ? -7.77 -8.102 5.969 1 97.06 179 GLN A C 1
ATOM 1374 O O . GLN A 1 179 ? -8.344 -8.031 7.055 1 97.06 179 GLN A O 1
ATOM 1379 N N . VAL A 1 180 ? -6.598 -7.598 5.789 1 97.19 180 VAL A N 1
ATOM 1380 C CA . VAL A 1 180 ? -5.914 -6.742 6.75 1 97.19 180 VAL A CA 1
ATOM 1381 C C . VAL A 1 180 ? -5.711 -5.352 6.148 1 97.19 180 VAL A C 1
ATOM 1383 O O . VAL A 1 180 ? -4.992 -5.195 5.156 1 97.19 180 VAL A O 1
ATOM 1386 N N . TRP A 1 181 ? -6.363 -4.371 6.809 1 97.06 181 TRP A N 1
ATOM 1387 C CA . TRP A 1 181 ? -6.43 -3.027 6.242 1 97.06 181 TRP A CA 1
ATOM 1388 C C . TRP A 1 181 ? -5.535 -2.064 7.016 1 97.06 181 TRP A C 1
ATOM 1390 O O . TRP A 1 181 ? -5.496 -2.1 8.25 1 97.06 181 TRP A O 1
ATOM 1400 N N . ARG A 1 182 ? -4.82 -1.246 6.32 1 96.69 182 ARG A N 1
ATOM 1401 C CA . ARG A 1 182 ? -4.281 0.013 6.824 1 96.69 182 ARG A CA 1
ATOM 1402 C C . ARG A 1 182 ? -4.66 1.176 5.914 1 96.69 182 ARG A C 1
ATOM 1404 O O . ARG A 1 182 ? -4.426 1.124 4.703 1 96.69 182 ARG A O 1
ATOM 1411 N N . ILE A 1 183 ? -5.258 2.156 6.504 1 95.5 183 ILE A N 1
ATOM 1412 C CA . ILE A 1 183 ? -5.887 3.211 5.715 1 95.5 183 ILE A CA 1
ATOM 1413 C C . ILE A 1 183 ? -5.379 4.574 6.18 1 95.5 183 ILE A C 1
ATOM 1415 O O . ILE A 1 183 ? -5.469 4.906 7.363 1 95.5 183 ILE A O 1
ATOM 1419 N N . ASP A 1 184 ? -4.754 5.316 5.219 1 96 184 ASP A N 1
ATOM 1420 C CA . ASP A 1 184 ? -4.379 6.711 5.418 1 96 184 ASP A CA 1
ATOM 1421 C C . ASP A 1 184 ? -5.43 7.652 4.84 1 96 184 ASP A C 1
ATOM 1423 O O . ASP A 1 184 ? -6.539 7.23 4.516 1 96 184 ASP A O 1
ATOM 1427 N N . ASP A 1 185 ? -5.059 8.898 4.789 1 94.06 185 ASP A N 1
ATOM 1428 C CA . ASP A 1 185 ? -6.051 9.906 4.441 1 94.06 185 ASP A CA 1
ATOM 1429 C C . ASP A 1 185 ? -6.418 9.828 2.961 1 94.06 185 ASP A C 1
ATOM 1431 O O . ASP A 1 185 ? -7.551 10.125 2.58 1 94.06 185 ASP A O 1
ATOM 1435 N N . ALA A 1 186 ? -5.477 9.461 2.154 1 95.12 186 ALA A N 1
ATOM 1436 C CA . ALA A 1 186 ? -5.777 9.445 0.725 1 95.12 186 ALA A CA 1
ATOM 1437 C C . ALA A 1 186 ? -5.391 8.102 0.103 1 95.12 186 ALA A C 1
ATOM 1439 O O . ALA A 1 186 ? -5.637 7.867 -1.082 1 95.12 186 ALA A O 1
ATOM 1440 N N . MET A 1 187 ? -4.809 7.246 0.852 1 97.31 187 MET A N 1
ATOM 1441 C CA . MET A 1 187 ? -4.332 5.949 0.376 1 97.31 187 MET A CA 1
ATOM 1442 C C . MET A 1 187 ? -4.699 4.84 1.355 1 97.31 187 MET A C 1
ATOM 1444 O O . MET A 1 187 ? -4.715 5.059 2.568 1 97.31 187 MET A O 1
ATOM 1448 N N . ALA A 1 188 ? -5 3.74 0.854 1 98 188 ALA A N 1
ATOM 1449 C CA . ALA A 1 188 ? -5.289 2.549 1.645 1 98 188 ALA A CA 1
ATOM 1450 C C . ALA A 1 188 ? -4.672 1.305 1.01 1 98 188 ALA A C 1
ATOM 1452 O O . ALA A 1 188 ? -4.594 1.2 -0.217 1 98 188 ALA A O 1
ATOM 1453 N N . PHE A 1 189 ? -4.215 0.46 1.804 1 98.38 189 PHE A N 1
ATOM 1454 C CA . PHE A 1 189 ? -3.879 -0.842 1.241 1 98.38 189 PHE A CA 1
ATOM 1455 C C . PHE A 1 189 ? -4.523 -1.964 2.045 1 98.38 189 PHE A C 1
ATOM 1457 O O . PHE A 1 189 ? -4.859 -1.78 3.219 1 98.38 189 PHE A O 1
ATOM 1464 N N . VAL A 1 190 ? -4.703 -3.053 1.383 1 98.56 190 VAL A N 1
ATOM 1465 C CA . VAL A 1 190 ? -5.238 -4.27 1.987 1 98.56 190 VAL A CA 1
ATOM 1466 C C . VAL A 1 190 ? -4.445 -5.48 1.5 1 98.56 190 VAL A C 1
ATOM 1468 O O . VAL A 1 190 ? -4.074 -5.555 0.327 1 98.56 190 VAL A O 1
ATOM 1471 N N . VAL A 1 191 ? -4.117 -6.316 2.418 1 98.44 191 VAL A N 1
ATOM 1472 C CA . VAL A 1 191 ? -3.629 -7.656 2.113 1 98.44 191 VAL A CA 1
ATOM 1473 C C . VAL A 1 191 ? -4.754 -8.672 2.291 1 98.44 191 VAL A C 1
ATOM 1475 O O . VAL A 1 191 ? -5.512 -8.602 3.262 1 98.44 191 VAL A O 1
ATOM 1478 N N . CYS A 1 192 ? -4.879 -9.555 1.324 1 97.88 192 CYS A N 1
ATOM 1479 C CA . CYS A 1 192 ? -5.984 -10.5 1.426 1 97.88 192 CYS A CA 1
ATOM 1480 C C . CYS A 1 192 ? -5.66 -11.805 0.698 1 97.88 192 CYS A C 1
ATOM 1482 O O . CYS A 1 192 ? -4.668 -11.875 -0.03 1 97.88 192 CYS A O 1
ATOM 1484 N N . ALA A 1 193 ? -6.422 -12.766 0.964 1 97.44 193 ALA A N 1
ATOM 1485 C CA . ALA A 1 193 ? -6.379 -14.039 0.262 1 97.44 193 ALA A CA 1
ATOM 1486 C C . ALA A 1 193 ? -7.484 -14.133 -0.785 1 97.44 193 ALA A C 1
ATOM 1488 O O . ALA A 1 193 ? -8.664 -13.93 -0.473 1 97.44 193 ALA A O 1
ATOM 1489 N N . GLU A 1 194 ? -7.043 -14.328 -1.98 1 96.75 194 GLU A N 1
ATOM 1490 C CA . GLU A 1 194 ? -7.98 -14.633 -3.059 1 96.75 194 GLU A CA 1
ATOM 1491 C C . GLU A 1 194 ? -8.242 -16.125 -3.164 1 96.75 194 GLU A C 1
ATOM 1493 O O . GLU A 1 194 ? -7.391 -16.875 -3.654 1 96.75 194 GLU A O 1
ATOM 1498 N N . ASP A 1 195 ? -9.391 -16.547 -2.768 1 94.75 195 ASP A N 1
ATOM 1499 C CA . ASP A 1 195 ? -9.75 -17.969 -2.703 1 94.75 195 ASP A CA 1
ATOM 1500 C C . ASP A 1 195 ? -10.57 -18.375 -3.924 1 94.75 195 ASP A C 1
ATOM 1502 O O . ASP A 1 195 ? -11.75 -18.031 -4.035 1 94.75 195 ASP A O 1
ATOM 1506 N N . PHE A 1 196 ? -9.922 -19.125 -4.809 1 92.88 196 PHE A N 1
ATOM 1507 C CA . PHE A 1 196 ? -10.57 -19.609 -6.027 1 92.88 196 PHE A CA 1
ATOM 1508 C C . PHE A 1 196 ? -11.117 -21.016 -5.828 1 92.88 196 PHE A C 1
ATOM 1510 O O . PHE A 1 196 ? -11.414 -21.719 -6.797 1 92.88 196 PHE A O 1
ATOM 1517 N N . SER A 1 197 ? -11.273 -21.438 -4.676 1 88.06 197 SER A N 1
ATOM 1518 C CA . SER A 1 197 ? -11.703 -22.781 -4.293 1 88.06 197 SER A CA 1
ATOM 1519 C C . SER A 1 197 ? -10.648 -23.812 -4.645 1 88.06 197 SER A C 1
ATOM 1521 O O . SER A 1 197 ? -10.297 -24.656 -3.811 1 88.06 197 SER A O 1
ATOM 1523 N N . SER A 1 198 ? -10.078 -23.781 -5.832 1 89.62 198 SER A N 1
ATOM 1524 C CA . SER A 1 198 ? -9.047 -24.719 -6.273 1 89.62 198 SER A CA 1
ATOM 1525 C C . SER A 1 198 ? -7.664 -24.281 -5.793 1 89.62 198 SER A C 1
ATOM 1527 O O . SER A 1 198 ? -6.773 -25.109 -5.613 1 89.62 198 SER A O 1
ATOM 1529 N N . ASN A 1 199 ? -7.484 -23 -5.664 1 92.12 199 ASN A N 1
ATOM 1530 C CA . ASN A 1 199 ? -6.215 -22.438 -5.219 1 92.12 199 ASN A CA 1
ATOM 1531 C C . ASN A 1 199 ? -6.41 -21.109 -4.492 1 92.12 199 ASN A C 1
ATOM 1533 O O . ASN A 1 199 ? -7.48 -20.516 -4.578 1 92.12 199 ASN A O 1
ATOM 1537 N N . VAL A 1 200 ? -5.398 -20.75 -3.725 1 94.44 200 VAL A N 1
ATOM 1538 C CA . VAL A 1 200 ? -5.438 -19.5 -2.99 1 94.44 200 VAL A CA 1
ATOM 1539 C C . VAL A 1 200 ? -4.238 -18.641 -3.381 1 94.44 200 VAL A C 1
ATOM 1541 O O . VAL A 1 200 ? -3.107 -19.125 -3.438 1 94.44 200 VAL A O 1
ATOM 1544 N N . MET A 1 201 ? -4.578 -17.438 -3.707 1 96.44 201 MET A N 1
ATOM 1545 C CA . MET A 1 201 ? -3.553 -16.438 -3.988 1 96.44 201 MET A CA 1
ATOM 1546 C C . MET A 1 201 ? -3.508 -15.375 -2.889 1 96.44 201 MET A C 1
ATOM 1548 O O . MET A 1 201 ? -4.535 -15.047 -2.299 1 96.44 201 MET A O 1
ATOM 1552 N N . GLU A 1 202 ? -2.307 -14.93 -2.621 1 98.06 202 GLU A N 1
ATOM 1553 C CA . GLU A 1 202 ? -2.166 -13.75 -1.775 1 98.06 202 GLU A CA 1
ATOM 1554 C C . GLU A 1 202 ? -2.119 -12.477 -2.611 1 98.06 202 GLU A C 1
ATOM 1556 O O . GLU A 1 202 ? -1.493 -12.445 -3.672 1 98.06 202 GLU A O 1
ATOM 1561 N N . ALA A 1 203 ? -2.807 -11.492 -2.133 1 98.5 203 ALA A N 1
ATOM 1562 C CA . ALA A 1 203 ? -2.865 -10.25 -2.896 1 98.5 203 ALA A CA 1
ATOM 1563 C C . ALA A 1 203 ? -2.633 -9.039 -1.992 1 98.5 203 ALA A C 1
ATOM 1565 O O . ALA A 1 203 ? -3.088 -9.023 -0.846 1 98.5 203 ALA A O 1
ATOM 1566 N N . THR A 1 204 ? -1.901 -8.07 -2.473 1 98.81 204 THR A N 1
ATOM 1567 C CA . THR A 1 204 ? -1.799 -6.715 -1.939 1 98.81 204 THR A CA 1
ATOM 1568 C C . THR A 1 204 ? -2.455 -5.711 -2.883 1 98.81 204 THR A C 1
ATOM 1570 O O . THR A 1 204 ? -2.029 -5.559 -4.031 1 98.81 204 THR A O 1
ATOM 1573 N N . ASN A 1 205 ? -3.512 -5.082 -2.438 1 98.81 205 ASN A N 1
ATOM 1574 C CA . ASN A 1 205 ? -4.172 -4.016 -3.184 1 98.81 205 ASN A CA 1
ATOM 1575 C C . ASN A 1 205 ? -3.957 -2.656 -2.523 1 98.81 205 ASN A C 1
ATOM 1577 O O . ASN A 1 205 ? -4.078 -2.527 -1.305 1 98.81 205 ASN A O 1
ATOM 1581 N N . VAL A 1 206 ? -3.617 -1.689 -3.346 1 98.81 206 VAL A N 1
ATOM 1582 C CA . VAL A 1 206 ? -3.492 -0.318 -2.861 1 98.81 206 VAL A CA 1
ATOM 1583 C C . VAL A 1 206 ? -4.508 0.574 -3.574 1 98.81 206 VAL A C 1
ATOM 1585 O O . VAL A 1 206 ? -4.66 0.498 -4.797 1 98.81 206 VAL A O 1
ATOM 1588 N N . PHE A 1 207 ? -5.207 1.364 -2.812 1 98.56 207 PHE A N 1
ATOM 1589 C CA . PHE A 1 207 ? -6.238 2.256 -3.326 1 98.56 207 PHE A CA 1
ATOM 1590 C C . PHE A 1 207 ? -5.898 3.711 -3.031 1 98.56 207 PHE A C 1
ATOM 1592 O O . PHE A 1 207 ? -5.188 4.004 -2.068 1 98.56 207 PHE A O 1
ATOM 1599 N N . MET A 1 208 ? -6.426 4.52 -3.869 1 97.38 208 MET A N 1
ATOM 1600 C CA . MET A 1 208 ? -6.324 5.965 -3.67 1 97.38 208 MET A CA 1
ATOM 1601 C C . MET A 1 208 ? -7.695 6.621 -3.76 1 97.38 208 MET A C 1
ATOM 1603 O O . MET A 1 208 ? -8.516 6.246 -4.598 1 97.38 208 MET A O 1
ATOM 1607 N N . GLN A 1 209 ? -7.91 7.527 -2.879 1 93.12 209 GLN A N 1
ATOM 1608 C CA . GLN A 1 209 ? -9.133 8.312 -2.971 1 93.12 209 GLN A CA 1
ATOM 1609 C C . GLN A 1 209 ? -9 9.422 -4.008 1 93.12 209 GLN A C 1
ATOM 1611 O O . GLN A 1 209 ? -8.102 10.266 -3.912 1 93.12 209 GLN A O 1
ATOM 1616 N N . MET A 1 210 ? -9.875 9.398 -4.895 1 87.38 210 MET A N 1
ATOM 1617 C CA . MET A 1 210 ? -9.891 10.422 -5.938 1 87.38 210 MET A CA 1
ATOM 1618 C C . MET A 1 210 ? -10.516 11.719 -5.418 1 87.38 210 MET A C 1
ATOM 1620 O O . MET A 1 210 ? -11.219 11.711 -4.406 1 87.38 210 MET A O 1
ATOM 1624 N N . PRO A 1 211 ? -10.266 12.797 -6.133 1 81.75 211 PRO A N 1
ATOM 1625 C CA . PRO A 1 211 ? -10.844 14.078 -5.695 1 81.75 211 PRO A CA 1
ATOM 1626 C C . PRO A 1 211 ? -12.367 14.039 -5.609 1 81.75 211 PRO A C 1
ATOM 1628 O O . PRO A 1 211 ? -12.953 14.711 -4.754 1 81.75 211 PRO A O 1
ATOM 1631 N N . CYS A 1 212 ? -13.023 13.273 -6.359 1 83.12 212 CYS A N 1
ATOM 1632 C CA . CYS A 1 212 ? -14.477 13.188 -6.363 1 83.12 212 CYS A CA 1
ATOM 1633 C C . CYS A 1 212 ? -14.984 12.336 -5.203 1 83.12 212 CYS A C 1
ATOM 1635 O O . CYS A 1 212 ? -16.188 12.172 -5.023 1 83.12 212 CYS A O 1
ATOM 1637 N N . GLY A 1 213 ? -14.055 11.742 -4.453 1 82.69 213 GLY A N 1
ATOM 1638 C CA . GLY A 1 213 ? -14.422 10.961 -3.287 1 82.69 213 GLY A CA 1
ATOM 1639 C C . GLY A 1 213 ? -14.383 9.461 -3.539 1 82.69 213 GLY A C 1
ATOM 1640 O O . GLY A 1 213 ? -14.375 8.672 -2.596 1 82.69 213 GLY A O 1
ATOM 1641 N N . SER A 1 214 ? -14.398 9.109 -4.777 1 87.06 214 SER A N 1
ATOM 1642 C CA . SER A 1 214 ? -14.344 7.688 -5.109 1 87.06 214 SER A CA 1
ATOM 1643 C C . SER A 1 214 ? -12.945 7.125 -4.906 1 87.06 214 SER A C 1
ATOM 1645 O O . SER A 1 214 ? -11.969 7.879 -4.805 1 87.06 214 SER A O 1
ATOM 1647 N N . TRP A 1 215 ? -12.938 5.828 -4.703 1 94.62 215 TRP A N 1
ATOM 1648 C CA . TRP A 1 215 ? -11.672 5.129 -4.547 1 94.62 215 TRP A CA 1
ATOM 1649 C C . TRP A 1 215 ? -11.359 4.289 -5.781 1 94.62 215 TRP A C 1
ATOM 1651 O O . TRP A 1 215 ? -12.25 3.672 -6.363 1 94.62 215 TRP A O 1
ATOM 1661 N N . ARG A 1 216 ? -10.062 4.289 -6.148 1 96.88 216 ARG A N 1
ATOM 1662 C CA . ARG A 1 216 ? -9.594 3.453 -7.246 1 96.88 216 ARG A CA 1
ATOM 1663 C C . ARG A 1 216 ? -8.359 2.656 -6.844 1 96.88 216 ARG A C 1
ATOM 1665 O O . ARG A 1 216 ? -7.539 3.131 -6.055 1 96.88 216 ARG A O 1
ATOM 1672 N N . MET A 1 217 ? -8.328 1.479 -7.395 1 98.38 217 MET A N 1
ATOM 1673 C CA . MET A 1 217 ? -7.113 0.705 -7.164 1 98.38 217 MET A CA 1
ATOM 1674 C C . MET A 1 217 ? -5.953 1.259 -7.98 1 98.38 217 MET A C 1
ATOM 1676 O O . MET A 1 217 ? -6.066 1.426 -9.195 1 98.38 217 MET A O 1
ATOM 1680 N N . ILE A 1 218 ? -4.816 1.497 -7.246 1 98.25 218 ILE A N 1
ATOM 1681 C CA . ILE A 1 218 ? -3.676 2.076 -7.945 1 98.25 218 ILE A CA 1
ATOM 1682 C C . ILE A 1 218 ? -2.545 1.052 -8.023 1 98.25 218 ILE A C 1
ATOM 1684 O O . ILE A 1 218 ? -1.572 1.246 -8.758 1 98.25 218 ILE A O 1
ATOM 1688 N N . HIS A 1 219 ? -2.695 -0.043 -7.297 1 98.75 219 HIS A N 1
ATOM 1689 C CA . HIS A 1 219 ? -1.692 -1.1 -7.367 1 98.75 219 HIS A CA 1
ATOM 1690 C C . HIS A 1 219 ? -2.275 -2.443 -6.941 1 98.75 219 HIS A C 1
ATOM 1692 O O . HIS A 1 219 ? -3.086 -2.506 -6.012 1 98.75 219 HIS A O 1
ATOM 1698 N N . HIS A 1 220 ? -1.837 -3.502 -7.609 1 98.81 220 HIS A N 1
ATOM 1699 C CA . HIS A 1 220 ? -2.152 -4.879 -7.25 1 98.81 220 HIS A CA 1
ATOM 1700 C C . HIS A 1 220 ? -0.92 -5.773 -7.355 1 98.81 220 HIS A C 1
ATOM 1702 O O . HIS A 1 220 ? -0.179 -5.699 -8.336 1 98.81 220 HIS A O 1
ATOM 1708 N N . HIS A 1 221 ? -0.678 -6.547 -6.355 1 98.81 221 HIS A N 1
ATOM 1709 C CA . HIS A 1 221 ? 0.355 -7.574 -6.352 1 98.81 221 HIS A CA 1
ATOM 1710 C C . HIS A 1 221 ? -0.219 -8.93 -5.953 1 98.81 221 HIS A C 1
ATOM 1712 O O . HIS A 1 221 ? -0.631 -9.117 -4.805 1 98.81 221 HIS A O 1
ATOM 1718 N N . GLY A 1 222 ? -0.266 -9.82 -6.902 1 98.12 222 GLY A N 1
ATOM 1719 C CA . GLY A 1 222 ? -0.746 -11.164 -6.609 1 98.12 222 GLY A CA 1
ATOM 1720 C C . GLY A 1 222 ? 0.332 -12.227 -6.734 1 98.12 222 GLY A C 1
ATOM 1721 O O . GLY A 1 222 ? 1.171 -12.156 -7.637 1 98.12 222 GLY A O 1
ATOM 1722 N N . SER A 1 223 ? 0.317 -13.156 -5.832 1 97.19 223 SER A N 1
ATOM 1723 C CA . SER A 1 223 ? 1.246 -14.281 -5.906 1 97.19 223 SER A CA 1
ATOM 1724 C C . SER A 1 223 ? 0.625 -15.555 -5.328 1 97.19 223 SER A C 1
ATOM 1726 O O . SER A 1 223 ? -0.251 -15.484 -4.465 1 97.19 223 SER A O 1
ATOM 1728 N N . PRO A 1 224 ? 1.15 -16.688 -5.844 1 94.62 224 PRO A N 1
ATOM 1729 C CA . PRO A 1 224 ? 0.626 -17.938 -5.293 1 94.62 224 PRO A CA 1
ATOM 1730 C C . PRO A 1 224 ? 1.05 -18.156 -3.844 1 94.62 224 PRO A C 1
ATOM 1732 O O . PRO A 1 224 ? 2.072 -17.625 -3.404 1 94.62 224 PRO A O 1
ATOM 1735 N N . SER A 1 225 ? 0.145 -18.828 -3.164 1 88.94 225 SER A N 1
ATOM 1736 C CA . SER A 1 225 ? 0.493 -19.266 -1.816 1 88.94 225 SER A CA 1
ATOM 1737 C C . SER A 1 225 ? 0.422 -20.781 -1.693 1 88.94 225 SER A C 1
ATOM 1739 O O . SER A 1 225 ? -0.496 -21.406 -2.223 1 88.94 225 SER A O 1
ATOM 1741 N N . HIS A 1 226 ? 1.592 -21.469 -1.577 1 70.94 226 HIS A N 1
ATOM 1742 C CA . HIS A 1 226 ? 1.606 -22.922 -1.49 1 70.94 226 HIS A CA 1
ATOM 1743 C C . HIS A 1 226 ? 1.516 -23.391 -0.041 1 70.94 226 HIS A C 1
ATOM 1745 O O . HIS A 1 226 ? 1.905 -22.672 0.875 1 70.94 226 HIS A O 1
ATOM 1751 N N . MET B 1 1 ? 86.25 31.078 20.453 1 20.77 1 MET B N 1
ATOM 1752 C CA . MET B 1 1 ? 85.562 31.734 19.328 1 20.77 1 MET B CA 1
ATOM 1753 C C . MET B 1 1 ? 84.312 31 18.922 1 20.77 1 MET B C 1
ATOM 1755 O O . MET B 1 1 ? 84.375 29.812 18.578 1 20.77 1 MET B O 1
ATOM 1759 N N . ALA B 1 2 ? 83.312 31.328 19.672 1 24 2 ALA B N 1
ATOM 1760 C CA . ALA B 1 2 ? 82 30.766 19.891 1 24 2 ALA B CA 1
ATOM 1761 C C . ALA B 1 2 ? 81.188 30.75 18.594 1 24 2 ALA B C 1
ATOM 1763 O O . ALA B 1 2 ? 80.938 31.781 17.984 1 24 2 ALA B O 1
ATOM 1764 N N . GLY B 1 3 ? 81.75 29.797 17.828 1 21.67 3 GLY B N 1
ATOM 1765 C CA . GLY B 1 3 ? 81.312 29.594 16.469 1 21.67 3 GLY B CA 1
ATOM 1766 C C . GLY B 1 3 ? 79.812 29.547 16.344 1 21.67 3 GLY B C 1
ATOM 1767 O O . GLY B 1 3 ? 79.125 28.891 17.156 1 21.67 3 GLY B O 1
ATOM 1768 N N . SER B 1 4 ? 79.375 30.641 16.016 1 24.94 4 SER B N 1
ATOM 1769 C CA . SER B 1 4 ? 78 31.062 15.828 1 24.94 4 SER B CA 1
ATOM 1770 C C . SER B 1 4 ? 77.25 30.094 14.906 1 24.94 4 SER B C 1
ATOM 1772 O O . SER B 1 4 ? 77.562 29.953 13.734 1 24.94 4 SER B O 1
ATOM 1774 N N . GLY B 1 5 ? 77.312 28.875 15.43 1 24.23 5 GLY B N 1
ATOM 1775 C CA . GLY B 1 5 ? 76.688 27.812 14.648 1 24.23 5 GLY B CA 1
ATOM 1776 C C . GLY B 1 5 ? 75.375 28.219 14 1 24.23 5 GLY B C 1
ATOM 1777 O O . GLY B 1 5 ? 74.5 28.656 14.688 1 24.23 5 GLY B O 1
ATOM 1778 N N . GLY B 1 6 ? 75.688 28.875 12.961 1 23.86 6 GLY B N 1
ATOM 1779 C CA . GLY B 1 6 ? 74.562 29.422 12.164 1 23.86 6 GLY B CA 1
ATOM 1780 C C . GLY B 1 6 ? 73.5 28.391 11.859 1 23.86 6 GLY B C 1
ATOM 1781 O O . GLY B 1 6 ? 73.812 27.297 11.391 1 23.86 6 GLY B O 1
ATOM 1782 N N . TYR B 1 7 ? 72.875 28.078 12.898 1 25.89 7 TYR B N 1
ATOM 1783 C CA . TYR B 1 7 ? 71.812 27.094 12.711 1 25.89 7 TYR B CA 1
ATOM 1784 C C . TYR B 1 7 ? 71.125 27.281 11.359 1 25.89 7 TYR B C 1
ATOM 1786 O O . TYR B 1 7 ? 70.875 28.422 10.953 1 25.89 7 TYR B O 1
ATOM 1794 N N . PRO B 1 8 ? 71.688 26.469 10.477 1 24.91 8 PRO B N 1
ATOM 1795 C CA . PRO B 1 8 ? 71.125 26.609 9.133 1 24.91 8 PRO B CA 1
ATOM 1796 C C . PRO B 1 8 ? 69.625 26.766 9.133 1 24.91 8 PRO B C 1
ATOM 1798 O O . PRO B 1 8 ? 68.938 26.297 10.062 1 24.91 8 PRO B O 1
ATOM 1801 N N . SER B 1 9 ? 69.312 27.969 8.836 1 23.95 9 SER B N 1
ATOM 1802 C CA . SER B 1 9 ? 67.938 28.344 8.734 1 23.95 9 SER B CA 1
ATOM 1803 C C . SER B 1 9 ? 67.125 27.344 7.887 1 23.95 9 SER B C 1
ATOM 1805 O O . SER B 1 9 ? 67.5 27.109 6.727 1 23.95 9 SER B O 1
ATOM 1807 N N . ASN B 1 10 ? 67.188 26.156 8.438 1 24.33 10 ASN B N 1
ATOM 1808 C CA . ASN B 1 10 ? 66.438 25.141 7.746 1 24.33 10 ASN B CA 1
ATOM 1809 C C . ASN B 1 10 ? 65.25 25.766 7.023 1 24.33 10 ASN B C 1
ATOM 1811 O O . ASN B 1 10 ? 64.375 26.359 7.66 1 24.33 10 ASN B O 1
ATOM 1815 N N . SER B 1 11 ? 65.625 26.359 6.035 1 23.97 11 SER B N 1
ATOM 1816 C CA . SER B 1 11 ? 64.562 26.922 5.188 1 23.97 11 SER B CA 1
ATOM 1817 C C . SER B 1 11 ? 63.438 25.922 4.961 1 23.97 11 SER B C 1
ATOM 1819 O O . SER B 1 11 ? 63.656 24.875 4.344 1 23.97 11 SER B O 1
ATOM 1821 N N . GLN B 1 12 ? 62.938 25.516 6.023 1 24.7 12 GLN B N 1
ATOM 1822 C CA . GLN B 1 12 ? 61.812 24.625 5.887 1 24.7 12 GLN B CA 1
ATOM 1823 C C . GLN B 1 12 ? 61 24.953 4.621 1 24.7 12 GLN B C 1
ATOM 1825 O O . GLN B 1 12 ? 60.469 26.047 4.477 1 24.7 12 GLN B O 1
ATOM 1830 N N . GLY B 1 13 ? 61.594 24.609 3.576 1 24.08 13 GLY B N 1
ATOM 1831 C CA . GLY B 1 13 ? 60.906 24.812 2.309 1 24.08 13 GLY B CA 1
ATOM 1832 C C . GLY B 1 13 ? 59.406 24.594 2.408 1 24.08 13 GLY B C 1
ATOM 1833 O O . GLY B 1 13 ? 58.938 23.781 3.207 1 24.08 13 GLY B O 1
ATOM 1834 N N . SER B 1 14 ? 58.812 25.625 2.236 1 27.94 14 SER B N 1
ATOM 1835 C CA . SER B 1 14 ? 57.344 25.578 2.33 1 27.94 14 SER B CA 1
ATOM 1836 C C . SER B 1 14 ? 56.781 24.422 1.529 1 27.94 14 SER B C 1
ATOM 1838 O O . SER B 1 14 ? 57.25 24.109 0.441 1 27.94 14 SER B O 1
ATOM 1840 N N . PRO B 1 15 ? 56.562 23.406 2.197 1 26.86 15 PRO B N 1
ATOM 1841 C CA . PRO B 1 15 ? 56.062 22.297 1.376 1 26.86 15 PRO B CA 1
ATOM 1842 C C . PRO B 1 15 ? 55.375 22.766 0.106 1 26.86 15 PRO B C 1
ATOM 1844 O O . PRO B 1 15 ? 54.812 23.859 0.076 1 26.86 15 PRO B O 1
ATOM 1847 N N . PRO B 1 16 ? 55.875 22.312 -0.91 1 24.69 16 PRO B N 1
ATOM 1848 C CA . PRO B 1 16 ? 55.25 22.75 -2.156 1 24.69 16 PRO B CA 1
ATOM 1849 C C . PRO B 1 16 ? 53.719 22.781 -2.064 1 24.69 16 PRO B C 1
ATOM 1851 O O . PRO B 1 16 ? 53.125 22 -1.301 1 24.69 16 PRO B O 1
ATOM 1854 N N . SER B 1 17 ? 53.25 23.891 -2.107 1 25.77 17 SER B N 1
ATOM 1855 C CA . SER B 1 17 ? 51.812 24 -2.1 1 25.77 17 SER B CA 1
ATOM 1856 C C . SER B 1 17 ? 51.156 23.125 -3.176 1 25.77 17 SER B C 1
ATOM 1858 O O . SER B 1 17 ? 51.344 23.375 -4.371 1 25.77 17 SER B O 1
ATOM 1860 N N . ASP B 1 18 ? 51.438 21.922 -3.146 1 22.06 18 ASP B N 1
ATOM 1861 C CA . ASP B 1 18 ? 50.75 21.109 -4.164 1 22.06 18 ASP B CA 1
ATOM 1862 C C . ASP B 1 18 ? 49.375 21.672 -4.512 1 22.06 18 ASP B C 1
ATOM 1864 O O . ASP B 1 18 ? 48.469 21.625 -3.691 1 22.06 18 ASP B O 1
ATOM 1868 N N . LYS B 1 19 ? 49.438 22.609 -5.191 1 25.3 19 LYS B N 1
ATOM 1869 C CA . LYS B 1 19 ? 48.219 23.125 -5.793 1 25.3 19 LYS B CA 1
ATOM 1870 C C . LYS B 1 19 ? 47.5 22.031 -6.602 1 25.3 19 LYS B C 1
ATOM 1872 O O . LYS B 1 19 ? 47.781 21.844 -7.785 1 25.3 19 LYS B O 1
ATOM 1877 N N . SER B 1 20 ? 47.469 20.906 -6.125 1 21.86 20 SER B N 1
ATOM 1878 C CA . SER B 1 20 ? 46.656 19.984 -6.918 1 21.86 20 SER B CA 1
ATOM 1879 C C . SER B 1 20 ? 45.562 20.734 -7.664 1 21.86 20 SER B C 1
ATOM 1881 O O . SER B 1 20 ? 44.781 21.484 -7.062 1 21.86 20 SER B O 1
ATOM 1883 N N . SER B 1 21 ? 45.688 21.078 -8.742 1 21.17 21 SER B N 1
ATOM 1884 C CA . SER B 1 21 ? 44.75 21.656 -9.711 1 21.17 21 SER B CA 1
ATOM 1885 C C . SER B 1 21 ? 43.406 20.969 -9.656 1 21.17 21 SER B C 1
ATOM 1887 O O . SER B 1 21 ? 43.281 19.781 -9.953 1 21.17 21 SER B O 1
ATOM 1889 N N . ALA B 1 22 ? 42.875 21.078 -8.805 1 25.17 22 ALA B N 1
ATOM 1890 C CA . ALA B 1 22 ? 41.469 20.625 -8.711 1 25.17 22 ALA B CA 1
ATOM 1891 C C . ALA B 1 22 ? 40.719 20.922 -10.008 1 25.17 22 ALA B C 1
ATOM 1893 O O . ALA B 1 22 ? 40.438 22.078 -10.32 1 25.17 22 ALA B O 1
ATOM 1894 N N . ARG B 1 23 ? 40.906 20.25 -10.977 1 21.89 23 ARG B N 1
ATOM 1895 C CA . ARG B 1 23 ? 40.125 20.438 -12.203 1 21.89 23 ARG B CA 1
ATOM 1896 C C . ARG B 1 23 ? 38.656 20.766 -11.898 1 21.89 23 ARG B C 1
ATOM 1898 O O . ARG B 1 23 ? 38 19.984 -11.227 1 21.89 23 ARG B O 1
ATOM 1905 N N . ARG B 1 24 ? 38.375 21.906 -12.078 1 23.39 24 ARG B N 1
ATOM 1906 C CA . ARG B 1 24 ? 37.031 22.469 -11.953 1 23.39 24 ARG B CA 1
ATOM 1907 C C . ARG B 1 24 ? 36.031 21.734 -12.859 1 23.39 24 ARG B C 1
ATOM 1909 O O . ARG B 1 24 ? 36.219 21.703 -14.078 1 23.39 24 ARG B O 1
ATOM 1916 N N . MET B 1 25 ? 35.812 20.688 -12.617 1 20.62 25 MET B N 1
ATOM 1917 C CA . MET B 1 25 ? 34.875 20.016 -13.508 1 20.62 25 MET B CA 1
ATOM 1918 C C . MET B 1 25 ? 33.812 21 -14.016 1 20.62 25 MET B C 1
ATOM 1920 O O . MET B 1 25 ? 33.156 21.703 -13.219 1 20.62 25 MET B O 1
ATOM 1924 N N . GLU B 1 26 ? 33.812 21.453 -15.156 1 19.64 26 GLU B N 1
ATOM 1925 C CA . GLU B 1 26 ? 32.906 22.344 -15.883 1 19.64 26 GLU B CA 1
ATOM 1926 C C . GLU B 1 26 ? 31.469 21.828 -15.828 1 19.64 26 GLU B C 1
ATOM 1928 O O . GLU B 1 26 ? 31.188 20.719 -16.312 1 19.64 26 GLU B O 1
ATOM 1933 N N . VAL B 1 27 ? 30.812 22.016 -14.891 1 23.55 27 VAL B N 1
ATOM 1934 C CA . VAL B 1 27 ? 29.406 21.672 -14.672 1 23.55 27 VAL B CA 1
ATOM 1935 C C . VAL B 1 27 ? 28.547 22.266 -15.781 1 23.55 27 VAL B C 1
ATOM 1937 O O . VAL B 1 27 ? 28.438 23.484 -15.906 1 23.55 27 VAL B O 1
ATOM 1940 N N . THR B 1 28 ? 28.422 21.703 -16.891 1 23.03 28 THR B N 1
ATOM 1941 C CA . THR B 1 28 ? 27.656 22.297 -17.984 1 23.03 28 THR B CA 1
ATOM 1942 C C . THR B 1 28 ? 26.266 22.719 -17.484 1 23.03 28 THR B C 1
ATOM 1944 O O . THR B 1 28 ? 25.625 21.984 -16.719 1 23.03 28 THR B O 1
ATOM 1947 N N . ARG B 1 29 ? 25.828 23.906 -17.609 1 26.09 29 ARG B N 1
ATOM 1948 C CA . ARG B 1 29 ? 24.672 24.719 -17.25 1 26.09 29 ARG B CA 1
ATOM 1949 C C . ARG B 1 29 ? 23.375 24.078 -17.703 1 26.09 29 ARG B C 1
ATOM 1951 O O . ARG B 1 29 ? 23.266 23.656 -18.859 1 26.09 29 ARG B O 1
ATOM 1958 N N . PRO B 1 30 ? 22.672 23.453 -16.984 1 28.28 30 PRO B N 1
ATOM 1959 C CA . PRO B 1 30 ? 21.578 22.734 -17.656 1 28.28 30 PRO B CA 1
ATOM 1960 C C . PRO B 1 30 ? 20.844 23.609 -18.688 1 28.28 30 PRO B C 1
ATOM 1962 O O . PRO B 1 30 ? 20.891 24.828 -18.594 1 28.28 30 PRO B O 1
ATOM 1965 N N . ASP B 1 31 ? 20.438 23.297 -19.812 1 28.08 31 ASP B N 1
ATOM 1966 C CA . ASP B 1 31 ? 19.875 24.219 -20.781 1 28.08 31 ASP B CA 1
ATOM 1967 C C . ASP B 1 31 ? 18.766 25.062 -20.156 1 28.08 31 ASP B C 1
ATOM 1969 O O . ASP B 1 31 ? 17.891 24.531 -19.453 1 28.08 31 ASP B O 1
ATOM 1973 N N . ASN B 1 32 ? 18.672 26.359 -19.812 1 31.36 32 ASN B N 1
ATOM 1974 C CA . ASN B 1 32 ? 17.875 27.531 -19.469 1 31.36 32 ASN B CA 1
ATOM 1975 C C . ASN B 1 32 ? 16.453 27.422 -20 1 31.36 32 ASN B C 1
ATOM 1977 O O . ASN B 1 32 ? 15.602 28.266 -19.688 1 31.36 32 ASN B O 1
ATOM 1981 N N . SER B 1 33 ? 15.984 26.719 -21.156 1 31.55 33 SER B N 1
ATOM 1982 C CA . SER B 1 33 ? 14.789 26.484 -21.953 1 31.55 33 SER B CA 1
ATOM 1983 C C . SER B 1 33 ? 13.93 25.375 -21.344 1 31.55 33 SER B C 1
ATOM 1985 O O . SER B 1 33 ? 12.844 25.078 -21.859 1 31.55 33 SER B O 1
ATOM 1987 N N . SER B 1 34 ? 14.227 24.578 -20.375 1 31.48 34 SER B N 1
ATOM 1988 C CA . SER B 1 34 ? 13.227 24.078 -19.438 1 31.48 34 SER B CA 1
ATOM 1989 C C . SER B 1 34 ? 13.039 25.047 -18.266 1 31.48 34 SER B C 1
ATOM 1991 O O . SER B 1 34 ? 14.016 25.5 -17.672 1 31.48 34 SER B O 1
ATOM 1993 N N . PRO B 1 35 ? 11.914 25.906 -17.828 1 31.97 35 PRO B N 1
ATOM 1994 C CA . PRO B 1 35 ? 11.945 26.953 -16.812 1 31.97 35 PRO B CA 1
ATOM 1995 C C . PRO B 1 35 ? 12.547 26.484 -15.492 1 31.97 35 PRO B C 1
ATOM 1997 O O . PRO B 1 35 ? 13.172 27.266 -14.781 1 31.97 35 PRO B O 1
ATOM 2000 N N . LEU B 1 36 ? 12.266 25.375 -15.117 1 33.78 36 LEU B N 1
ATOM 2001 C CA . LEU B 1 36 ? 12.555 25.109 -13.711 1 33.78 36 LEU B CA 1
ATOM 2002 C C . LEU B 1 36 ? 14.039 25.312 -13.414 1 33.78 36 LEU B C 1
ATOM 2004 O O . LEU B 1 36 ? 14.398 25.812 -12.344 1 33.78 36 LEU B O 1
ATOM 2008 N N . CYS B 1 37 ? 14.875 24.797 -14.258 1 35.97 37 CYS B N 1
ATOM 2009 C CA . CYS B 1 37 ? 16.312 24.953 -14.086 1 35.97 37 CYS B CA 1
ATOM 2010 C C . CYS B 1 37 ? 16.75 26.391 -14.367 1 35.97 37 CYS B C 1
ATOM 2012 O O . CYS B 1 37 ? 17.906 26.734 -14.156 1 35.97 37 CYS B O 1
ATOM 2014 N N . GLN B 1 38 ? 15.984 27.219 -14.93 1 36.59 38 GLN B N 1
ATOM 2015 C CA . GLN B 1 38 ? 16.578 28.5 -15.312 1 36.59 38 GLN B CA 1
ATOM 2016 C C . GLN B 1 38 ? 16.75 29.422 -14.109 1 36.59 38 GLN B C 1
ATOM 2018 O O . GLN B 1 38 ? 17.469 30.422 -14.18 1 36.59 38 GLN B O 1
ATOM 2023 N N . ASP B 1 39 ? 15.891 29.094 -12.844 1 32.53 39 ASP B N 1
ATOM 2024 C CA . ASP B 1 39 ? 15.984 29.969 -11.68 1 32.53 39 ASP B CA 1
ATOM 2025 C C . ASP B 1 39 ? 16.812 29.312 -10.57 1 32.53 39 ASP B C 1
ATOM 2027 O O . ASP B 1 39 ? 16.375 28.344 -9.953 1 32.53 39 ASP B O 1
ATOM 2031 N N . PRO B 1 40 ? 18.016 29.625 -10.273 1 36.16 40 PRO B N 1
ATOM 2032 C CA . PRO B 1 40 ? 19.016 29.141 -9.312 1 36.16 40 PRO B CA 1
ATOM 2033 C C . PRO B 1 40 ? 18.5 29.125 -7.879 1 36.16 40 PRO B C 1
ATOM 2035 O O . PRO B 1 40 ? 18.906 28.266 -7.082 1 36.16 40 PRO B O 1
ATOM 2038 N N . SER B 1 41 ? 17.484 29.984 -7.543 1 37.94 41 SER B N 1
ATOM 2039 C CA . SER B 1 41 ? 16.984 30.078 -6.176 1 37.94 41 SER B CA 1
ATOM 2040 C C . SER B 1 41 ? 16.172 28.828 -5.801 1 37.94 41 SER B C 1
ATOM 2042 O O . SER B 1 41 ? 16.219 28.391 -4.652 1 37.94 41 SER B O 1
ATOM 2044 N N . VAL B 1 42 ? 15.68 28.219 -6.703 1 39.56 42 VAL B N 1
ATOM 2045 C CA . VAL B 1 42 ? 14.859 27.047 -6.453 1 39.56 42 VAL B CA 1
ATOM 2046 C C . VAL B 1 42 ? 15.766 25.828 -6.266 1 39.56 42 VAL B C 1
ATOM 2048 O O . VAL B 1 42 ? 15.555 25.016 -5.352 1 39.56 42 VAL B O 1
ATOM 2051 N N . VAL B 1 43 ? 16.922 25.75 -6.988 1 39.31 43 VAL B N 1
ATOM 2052 C CA . VAL B 1 43 ? 17.859 24.656 -6.844 1 39.31 43 VAL B CA 1
ATOM 2053 C C . VAL B 1 43 ? 18.578 24.75 -5.496 1 39.31 43 VAL B C 1
ATOM 2055 O O . VAL B 1 43 ? 18.703 23.75 -4.777 1 39.31 43 VAL B O 1
ATOM 2058 N N . LEU B 1 44 ? 18.844 25.969 -5.086 1 38.94 44 LEU B N 1
ATOM 2059 C CA . LEU B 1 44 ? 19.562 26.219 -3.848 1 38.94 44 LEU B CA 1
ATOM 2060 C C . LEU B 1 44 ? 18.719 25.859 -2.631 1 38.94 44 LEU B C 1
ATOM 2062 O O . LEU B 1 44 ? 19.219 25.234 -1.689 1 38.94 44 LEU B O 1
ATOM 2066 N N . GLN B 1 45 ? 17.391 26.031 -2.664 1 39.62 45 GLN B N 1
ATOM 2067 C CA . GLN B 1 45 ? 16.484 25.719 -1.571 1 39.62 45 GLN B CA 1
ATOM 2068 C C . GLN B 1 45 ? 16.219 24.203 -1.496 1 39.62 45 GLN B C 1
ATOM 2070 O O . GLN B 1 45 ? 16.156 23.641 -0.405 1 39.62 45 GLN B O 1
ATOM 2075 N N . CYS B 1 46 ? 16.203 23.5 -2.557 1 38.25 46 CYS B N 1
ATOM 2076 C CA . CYS B 1 46 ? 15.992 22.062 -2.561 1 38.25 46 CYS B CA 1
ATOM 2077 C C . CYS B 1 46 ? 17.188 21.328 -1.955 1 38.25 46 CYS B C 1
ATOM 2079 O O . CYS B 1 46 ? 17.016 20.422 -1.14 1 38.25 46 CYS B O 1
ATOM 2081 N N . LEU B 1 47 ? 18.297 21.828 -2.248 1 41.62 47 LEU B N 1
ATOM 2082 C CA . LEU B 1 47 ? 19.531 21.219 -1.764 1 41.62 47 LEU B CA 1
ATOM 2083 C C . LEU B 1 47 ? 19.703 21.453 -0.266 1 41.62 47 LEU B C 1
ATOM 2085 O O . LEU B 1 47 ? 20.141 20.547 0.46 1 41.62 47 LEU B O 1
ATOM 2089 N N . LYS B 1 48 ? 19.234 22.641 0.351 1 40.56 48 LYS B N 1
ATOM 2090 C CA . LYS B 1 48 ? 19.266 22.953 1.773 1 40.56 48 LYS B CA 1
ATOM 2091 C C . LYS B 1 48 ? 18.328 22.047 2.568 1 40.56 48 LYS B C 1
ATOM 2093 O O . LYS B 1 48 ? 18.625 21.688 3.713 1 40.56 48 LYS B O 1
ATOM 2098 N N . TRP B 1 49 ? 17.234 21.719 2.029 1 36.59 49 TRP B N 1
ATOM 2099 C CA . TRP B 1 49 ? 16.25 20.828 2.619 1 36.59 49 TRP B CA 1
ATOM 2100 C C . TRP B 1 49 ? 16.734 19.391 2.643 1 36.59 49 TRP B C 1
ATOM 2102 O O . TRP B 1 49 ? 16.531 18.672 3.623 1 36.59 49 TRP B O 1
ATOM 2112 N N . LEU B 1 50 ? 17.328 18.672 1.651 1 34.56 50 LEU B N 1
ATOM 2113 C CA . LEU B 1 50 ? 17.719 17.266 1.567 1 34.56 50 LEU B CA 1
ATOM 2114 C C . LEU B 1 50 ? 18.875 16.969 2.527 1 34.56 50 LEU B C 1
ATOM 2116 O O . LEU B 1 50 ? 18.969 15.859 3.055 1 34.56 50 LEU B O 1
ATOM 2120 N N . TYR B 1 51 ? 19.875 17.844 2.643 1 32.69 51 TYR B N 1
ATOM 2121 C CA . TYR B 1 51 ? 21.047 17.734 3.516 1 32.69 51 TYR B CA 1
ATOM 2122 C C . TYR B 1 51 ? 21 18.797 4.609 1 32.69 51 TYR B C 1
ATOM 2124 O O . TYR B 1 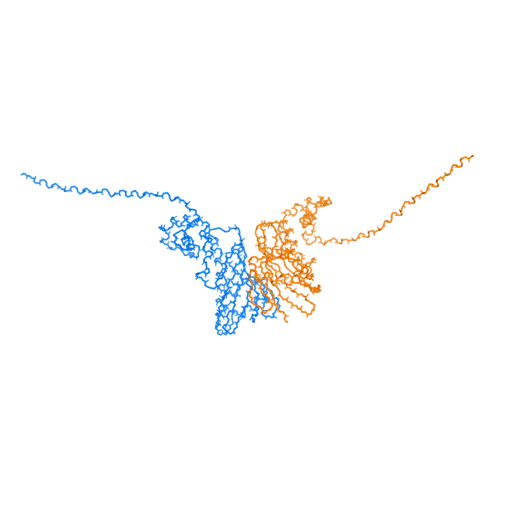51 ? 21.422 19.938 4.387 1 32.69 51 TYR B O 1
ATOM 2132 N N . PRO B 1 52 ? 20.172 18.484 5.754 1 33.44 52 PRO B N 1
ATOM 2133 C CA . PRO B 1 52 ? 20.281 19.438 6.855 1 33.44 52 PRO B CA 1
ATOM 2134 C C . PRO B 1 52 ? 21.734 19.766 7.215 1 33.44 52 PRO B C 1
ATOM 2136 O O . PRO B 1 52 ? 21.984 20.375 8.25 1 33.44 52 PRO B O 1
ATOM 2139 N N . CYS B 1 53 ? 22.812 19.344 6.66 1 32.94 53 CYS B N 1
ATOM 2140 C CA . CYS B 1 53 ? 24.031 19.891 7.266 1 32.94 53 CYS B CA 1
ATOM 2141 C C . CYS B 1 53 ? 24.031 21.406 7.199 1 32.94 53 CYS B C 1
ATOM 2143 O O . CYS B 1 53 ? 23.531 22 6.246 1 32.94 53 CYS B O 1
ATOM 2145 N N . ASP B 1 54 ? 24.188 22.266 8.406 1 31.86 54 ASP B N 1
ATOM 2146 C CA . ASP B 1 54 ? 24.438 23.656 8.805 1 31.86 54 ASP B CA 1
ATOM 2147 C C . ASP B 1 54 ? 25.297 24.375 7.77 1 31.86 54 ASP B C 1
ATOM 2149 O O . ASP B 1 54 ? 25.281 25.609 7.699 1 31.86 54 ASP B O 1
ATOM 2153 N N . ASP B 1 55 ? 26.453 23.906 7.312 1 31.33 55 ASP B N 1
ATOM 2154 C CA . ASP B 1 55 ? 27.469 24.844 6.84 1 31.33 55 ASP B CA 1
ATOM 2155 C C . ASP B 1 55 ? 27.156 25.328 5.43 1 31.33 55 ASP B C 1
ATOM 2157 O O . ASP B 1 55 ? 28.031 25.312 4.551 1 31.33 55 ASP B O 1
ATOM 2161 N N . PHE B 1 56 ? 26.016 25.219 4.852 1 30.16 56 PHE B N 1
ATOM 2162 C CA . PHE B 1 56 ? 26.094 25.656 3.463 1 30.16 56 PHE B CA 1
ATOM 2163 C C . PHE B 1 56 ? 26.281 27.172 3.389 1 30.16 56 PHE B C 1
ATOM 2165 O O . PHE B 1 56 ? 25.312 27.938 3.5 1 30.16 56 PHE B O 1
ATOM 2172 N N . PRO B 1 57 ? 27.141 27.828 3.818 1 33.19 57 PRO B N 1
ATOM 2173 C CA . PRO B 1 57 ? 27.438 29.234 3.551 1 33.19 57 PRO B CA 1
ATOM 2174 C C . PRO B 1 57 ? 27.016 29.672 2.148 1 33.19 57 PRO B C 1
ATOM 2176 O O . PRO B 1 57 ? 26.438 30.75 1.976 1 33.19 57 PRO B O 1
ATOM 2179 N N . ALA B 1 58 ? 27.578 29.062 1.118 1 31.06 58 ALA B N 1
ATOM 2180 C CA . ALA B 1 58 ? 27.453 29.469 -0.281 1 31.06 58 ALA B CA 1
ATOM 2181 C C . ALA B 1 58 ? 26.031 29.312 -0.785 1 31.06 58 ALA B C 1
ATOM 2183 O O . ALA B 1 58 ? 25.703 29.75 -1.89 1 31.06 58 ALA B O 1
ATOM 2184 N N . LEU B 1 59 ? 25.109 28.547 -0.229 1 33.19 59 LEU B N 1
ATOM 2185 C CA . LEU B 1 59 ? 23.688 28.438 -0.546 1 33.19 59 LEU B CA 1
ATOM 2186 C C . LEU B 1 59 ? 22.938 29.703 -0.116 1 33.19 59 LEU B C 1
ATOM 2188 O O . LEU B 1 59 ? 21.812 29.938 -0.543 1 33.19 59 LEU B O 1
ATOM 2192 N N . ALA B 1 60 ? 23.438 30.531 0.609 1 31.95 60 ALA B N 1
ATOM 2193 C CA . ALA B 1 60 ? 22.953 31.844 1.042 1 31.95 60 ALA B CA 1
ATOM 2194 C C . ALA B 1 60 ? 22.594 32.719 -0.155 1 31.95 60 ALA B C 1
ATOM 2196 O O . ALA B 1 60 ? 21.562 33.375 -0.161 1 31.95 60 ALA B O 1
ATOM 2197 N N . ALA B 1 61 ? 23.562 33.031 -1.027 1 34.69 61 ALA B N 1
ATOM 2198 C CA . ALA B 1 61 ? 23.359 33.938 -2.156 1 34.69 61 ALA B CA 1
ATOM 2199 C C . ALA B 1 61 ? 22.375 33.344 -3.166 1 34.69 61 ALA B C 1
ATOM 2201 O O . ALA B 1 61 ? 21.547 34.062 -3.73 1 34.69 61 ALA B O 1
ATOM 2202 N N . VAL B 1 62 ? 22.5 32.031 -3.66 1 34.41 62 VAL B N 1
ATOM 2203 C CA . VAL B 1 62 ? 21.578 31.328 -4.559 1 34.41 62 VAL B CA 1
ATOM 2204 C C . VAL B 1 62 ? 20.25 31.094 -3.857 1 34.41 62 VAL B C 1
ATOM 2206 O O . VAL B 1 62 ? 19.188 31.078 -4.496 1 34.41 62 VAL B O 1
ATOM 2209 N N . CYS B 1 63 ? 20.094 31.312 -2.568 1 37.06 63 CYS B N 1
ATOM 2210 C CA . CYS B 1 63 ? 19.031 31 -1.618 1 37.06 63 CYS B CA 1
ATOM 2211 C C . CYS B 1 63 ? 17.906 32.031 -1.715 1 37.06 63 CYS B C 1
ATOM 2213 O O . CYS B 1 63 ? 16.734 31.672 -1.656 1 37.06 63 CYS B O 1
ATOM 2215 N N . SER B 1 64 ? 18.375 33.406 -1.882 1 36.59 64 SER B N 1
ATOM 2216 C CA . SER B 1 64 ? 17.266 34.344 -1.937 1 36.59 64 SER B CA 1
ATOM 2217 C C . SER B 1 64 ? 16.359 34.094 -3.139 1 36.59 64 SER B C 1
ATOM 2219 O O . SER B 1 64 ? 15.141 34.062 -3.016 1 36.59 64 SER B O 1
ATOM 2221 N N . GLN B 1 65 ? 16.938 34.062 -4.371 1 35.66 65 GLN B N 1
ATOM 2222 C CA . GLN B 1 65 ? 16.156 33.812 -5.574 1 35.66 65 GLN B CA 1
ATOM 2223 C C . GLN B 1 65 ? 15.539 32.438 -5.559 1 35.66 65 GLN B C 1
ATOM 2225 O O . GLN B 1 65 ? 14.383 32.25 -5.953 1 35.66 65 GLN B O 1
ATOM 2230 N N . LEU B 1 66 ? 16.297 31.5 -4.996 1 39.72 66 LEU B N 1
ATOM 2231 C CA . LEU B 1 66 ? 15.797 30.141 -4.906 1 39.72 66 LEU B CA 1
ATOM 2232 C C . LEU B 1 66 ? 14.688 30.031 -3.867 1 39.72 66 LEU B C 1
ATOM 2234 O O . LEU B 1 66 ? 13.711 29.312 -4.062 1 39.72 66 LEU B O 1
ATOM 2238 N N . ARG B 1 67 ? 14.852 30.938 -2.871 1 39.94 67 ARG B N 1
ATOM 2239 C CA . ARG B 1 67 ? 13.797 30.938 -1.866 1 39.94 67 ARG B CA 1
ATOM 2240 C C . ARG B 1 67 ? 12.469 31.391 -2.471 1 39.94 67 ARG B C 1
ATOM 2242 O O . ARG B 1 67 ? 11.422 30.812 -2.193 1 39.94 67 ARG B O 1
ATOM 2249 N N . VAL B 1 68 ? 12.594 32.531 -3.275 1 42.44 68 VAL B N 1
ATOM 2250 C CA . VAL B 1 68 ? 11.367 33 -3.912 1 42.44 68 VAL B CA 1
ATOM 2251 C C . VAL B 1 68 ? 10.828 31.906 -4.855 1 42.44 68 VAL B C 1
ATOM 2253 O O . VAL B 1 68 ? 9.625 31.641 -4.887 1 42.44 68 VAL B O 1
ATOM 2256 N N . GLN B 1 69 ? 11.789 31.312 -5.613 1 39.69 69 GLN B N 1
ATOM 2257 C CA . GLN B 1 69 ? 11.359 30.312 -6.574 1 39.69 69 GLN B CA 1
ATOM 2258 C C . GLN B 1 69 ? 10.914 29.031 -5.867 1 39.69 69 GLN B C 1
ATOM 2260 O O . GLN B 1 69 ? 9.953 28.391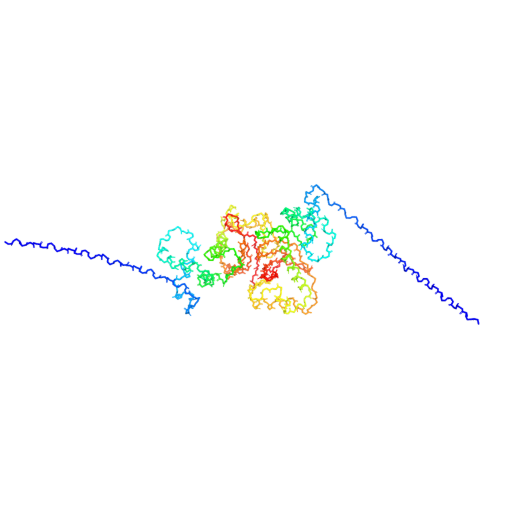 -6.285 1 39.69 69 GLN B O 1
ATOM 2265 N N . CYS B 1 70 ? 11.727 28.75 -4.805 1 42.5 70 CYS B N 1
ATOM 2266 C CA . CYS B 1 70 ? 11.406 27.547 -4.039 1 42.5 70 CYS B CA 1
ATOM 2267 C C . CYS B 1 70 ? 10.102 27.734 -3.271 1 42.5 70 CYS B C 1
ATOM 2269 O O . CYS B 1 70 ? 9.461 26.75 -2.887 1 42.5 70 CYS B O 1
ATOM 2271 N N . ALA B 1 71 ? 9.898 29.109 -3.043 1 44.12 71 ALA B N 1
ATOM 2272 C CA . ALA B 1 71 ? 8.562 29.312 -2.48 1 44.12 71 ALA B CA 1
ATOM 2273 C C . ALA B 1 71 ? 7.48 28.797 -3.424 1 44.12 71 ALA B C 1
ATOM 2275 O O . ALA B 1 71 ? 6.367 28.484 -2.992 1 44.12 71 ALA B O 1
ATOM 2276 N N . GLN B 1 72 ? 7.949 28.656 -4.723 1 45.34 72 GLN B N 1
ATOM 2277 C CA . GLN B 1 72 ? 6.93 28.234 -5.676 1 45.34 72 GLN B CA 1
ATOM 2278 C C . GLN B 1 72 ? 6.824 26.719 -5.734 1 45.34 72 GLN B C 1
ATOM 2280 O O . GLN B 1 72 ? 7.824 26.016 -5.949 1 45.34 72 GLN B O 1
ATOM 2285 N N . ASP B 1 73 ? 5.746 26.141 -5.293 1 55.44 73 ASP B N 1
ATOM 2286 C CA . ASP B 1 73 ? 5.402 24.719 -5.328 1 55.44 73 ASP B CA 1
ATOM 2287 C C . ASP B 1 73 ? 5.844 24.078 -6.641 1 55.44 73 ASP B C 1
ATOM 2289 O O . ASP B 1 73 ? 6.18 22.891 -6.676 1 55.44 73 ASP B O 1
ATOM 2293 N N . MET B 1 74 ? 6.145 24.938 -7.574 1 54 74 MET B N 1
ATOM 2294 C CA . MET B 1 74 ? 6.422 24.422 -8.914 1 54 74 MET B CA 1
ATOM 2295 C C . MET B 1 74 ? 7.82 23.828 -8.992 1 54 74 MET B C 1
ATOM 2297 O O . MET B 1 74 ? 8.023 22.797 -9.641 1 54 74 MET B O 1
ATOM 2301 N N . LEU B 1 75 ? 8.789 24.438 -8.359 1 50.59 75 LEU B N 1
ATOM 2302 C CA . LEU B 1 75 ? 10.156 23.922 -8.383 1 50.59 75 LEU B CA 1
ATOM 2303 C C . LEU B 1 75 ? 10.242 22.562 -7.723 1 50.59 75 LEU B C 1
ATOM 2305 O O . LEU B 1 75 ? 10.867 21.641 -8.258 1 50.59 75 LEU B O 1
ATOM 2309 N N . TRP B 1 76 ? 9.562 22.5 -6.695 1 59.41 76 TRP B N 1
ATOM 2310 C CA . TRP B 1 76 ? 9.641 21.25 -5.93 1 59.41 76 TRP B CA 1
ATOM 2311 C C . TRP B 1 76 ? 8.906 20.125 -6.641 1 59.41 76 TRP B C 1
ATOM 2313 O O . TRP B 1 76 ? 9.328 18.969 -6.57 1 59.41 76 TRP B O 1
ATOM 2323 N N . ASN B 1 77 ? 7.938 20.438 -7.371 1 65.38 77 ASN B N 1
ATOM 2324 C CA . ASN B 1 77 ? 7.309 19.469 -8.258 1 65.38 77 ASN B CA 1
ATOM 2325 C C . ASN B 1 77 ? 8.273 18.984 -9.344 1 65.38 77 ASN B C 1
ATOM 2327 O O . ASN B 1 77 ? 8.312 17.812 -9.672 1 65.38 77 ASN B O 1
ATOM 2331 N N . ALA B 1 78 ? 9.062 19.891 -9.789 1 60.28 78 ALA B N 1
ATOM 2332 C CA . ALA B 1 78 ? 10.023 19.547 -10.836 1 60.28 78 ALA B CA 1
ATOM 2333 C C . ALA B 1 78 ? 11.109 18.625 -10.305 1 60.28 78 ALA B C 1
ATOM 2335 O O . ALA B 1 78 ? 11.578 17.719 -11.008 1 60.28 78 ALA B O 1
ATOM 2336 N N . VAL B 1 79 ? 11.484 18.859 -9.102 1 61.44 79 VAL B N 1
ATOM 2337 C CA . VAL B 1 79 ? 12.484 18.016 -8.469 1 61.44 79 VAL B CA 1
ATOM 2338 C C . VAL B 1 79 ? 12 16.562 -8.453 1 61.44 79 VAL B C 1
ATOM 2340 O O . VAL B 1 79 ? 12.742 15.648 -8.812 1 61.44 79 VAL B O 1
ATOM 2343 N N . LEU B 1 80 ? 10.828 16.391 -8.078 1 71.94 80 LEU B N 1
ATOM 2344 C CA . LEU B 1 80 ? 10.266 15.055 -8.008 1 71.94 80 LEU B CA 1
ATOM 2345 C C . LEU B 1 80 ? 10.109 14.453 -9.406 1 71.94 80 LEU B C 1
ATOM 2347 O O . LEU B 1 80 ? 10.344 13.258 -9.602 1 71.94 80 LEU B O 1
ATOM 2351 N N . GLU B 1 81 ? 9.766 15.266 -10.328 1 69.75 81 GLU B N 1
ATOM 2352 C CA . GLU B 1 81 ? 9.594 14.797 -11.695 1 69.75 81 GLU B CA 1
ATOM 2353 C C . GLU B 1 81 ? 10.938 14.43 -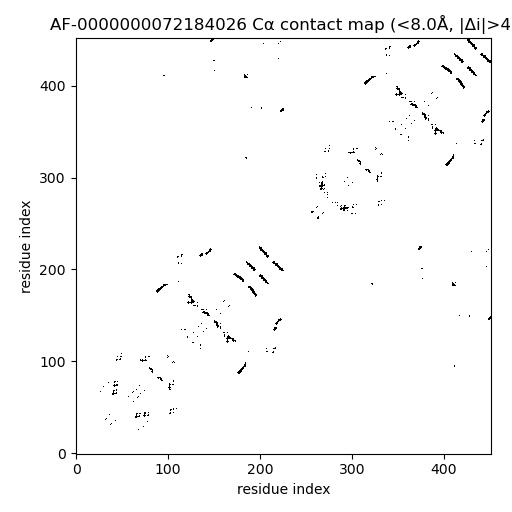12.328 1 69.75 81 GLU B C 1
ATOM 2355 O O . GLU B 1 81 ? 11.016 13.492 -13.125 1 69.75 81 GLU B O 1
ATOM 2360 N N . TYR B 1 82 ? 12.008 15.07 -11.922 1 62.91 82 TYR B N 1
ATOM 2361 C CA . TYR B 1 82 ? 13.32 14.883 -12.531 1 62.91 82 TYR B CA 1
ATOM 2362 C C . T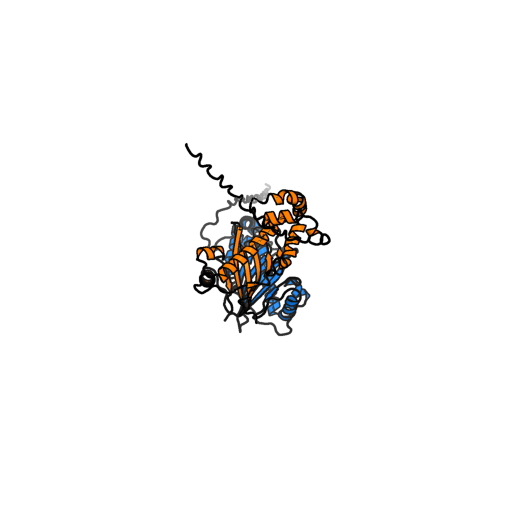YR B 1 82 ? 14.133 13.836 -11.781 1 62.91 82 TYR B C 1
ATOM 2364 O O . TYR B 1 82 ? 15.195 13.414 -12.242 1 62.91 82 TYR B O 1
ATOM 2372 N N . TRP B 1 83 ? 13.648 13.406 -10.719 1 71.56 83 TRP B N 1
ATOM 2373 C CA . TRP B 1 83 ? 14.375 12.5 -9.844 1 71.56 83 TRP B CA 1
ATOM 2374 C C . TRP B 1 83 ? 14.852 11.273 -10.609 1 71.56 83 TRP B C 1
ATOM 2376 O O . TRP B 1 83 ? 16.016 10.867 -10.477 1 71.56 83 TRP B O 1
ATOM 2386 N N . PRO B 1 84 ? 14.07 10.719 -11.523 1 73.06 84 PRO B N 1
ATOM 2387 C CA . PRO B 1 84 ? 14.508 9.516 -12.234 1 73.06 84 PRO B CA 1
ATOM 2388 C C . PRO B 1 84 ? 15.719 9.766 -13.125 1 73.06 84 PRO B C 1
ATOM 2390 O O . PRO B 1 84 ? 16.438 8.828 -13.477 1 73.06 84 PRO B O 1
ATOM 2393 N N . SER B 1 85 ? 15.93 10.938 -13.531 1 64 85 SER B N 1
ATOM 2394 C CA . SER B 1 85 ? 17.094 11.273 -14.344 1 64 85 SER B CA 1
ATOM 2395 C C . SER B 1 85 ? 18.375 11.266 -13.508 1 64 85 SER B C 1
ATOM 2397 O O . SER B 1 85 ? 19.469 11.086 -14.039 1 64 85 SER B O 1
ATOM 2399 N N . MET B 1 86 ? 18.234 11.469 -12.188 1 61.06 86 MET B N 1
ATOM 2400 C CA . MET B 1 86 ? 19.375 11.547 -11.281 1 61.06 86 MET B CA 1
ATOM 2401 C C . MET B 1 86 ? 19.656 10.195 -10.648 1 61.06 86 MET B C 1
ATOM 2403 O O . MET B 1 86 ? 20.797 9.898 -10.297 1 61.06 86 MET B O 1
ATOM 2407 N N . ASP B 1 87 ? 18.672 9.484 -10.414 1 72.62 87 ASP B N 1
ATOM 2408 C CA . ASP B 1 87 ? 18.75 8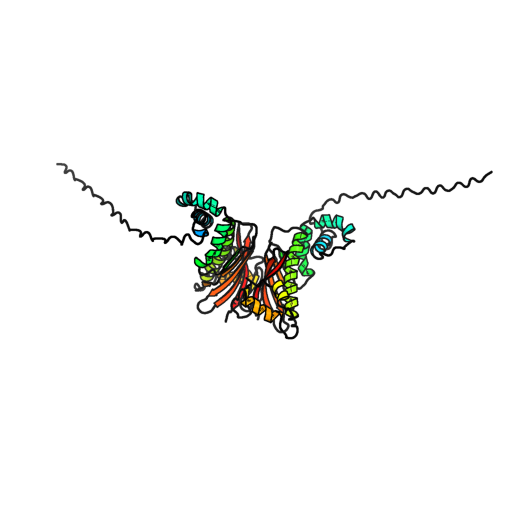.164 -9.805 1 72.62 87 ASP B CA 1
ATOM 2409 C C . ASP B 1 87 ? 18.031 7.121 -10.656 1 72.62 87 ASP B C 1
ATOM 2411 O O . ASP B 1 87 ? 16.812 7.004 -10.609 1 72.62 87 ASP B O 1
ATOM 2415 N N . LYS B 1 88 ? 18.797 6.316 -11.367 1 82.38 88 LYS B N 1
ATOM 2416 C CA . LYS B 1 88 ? 18.25 5.387 -12.352 1 82.38 88 LYS B CA 1
ATOM 2417 C C . LYS B 1 88 ? 17.516 4.234 -11.68 1 82.38 88 LYS B C 1
ATOM 2419 O O . LYS B 1 88 ? 16.781 3.492 -12.336 1 82.38 88 LYS B O 1
ATOM 2424 N N . ALA B 1 89 ? 17.656 4.109 -10.32 1 86.19 89 ALA B N 1
ATOM 2425 C CA . ALA B 1 89 ? 16.906 3.088 -9.594 1 86.19 89 ALA B CA 1
ATOM 2426 C C . ALA B 1 89 ? 15.43 3.471 -9.477 1 86.19 89 ALA B C 1
ATOM 2428 O O . ALA B 1 89 ? 14.578 2.619 -9.203 1 86.19 89 ALA B O 1
ATOM 2429 N N . VAL B 1 90 ? 15.188 4.785 -9.688 1 88.5 90 VAL B N 1
ATOM 2430 C CA . VAL B 1 90 ? 13.836 5.309 -9.516 1 88.5 90 VAL B CA 1
ATOM 2431 C C . VAL B 1 90 ? 13.211 5.602 -10.875 1 88.5 90 VAL B C 1
ATOM 2433 O O . VAL B 1 90 ? 13.781 6.344 -11.68 1 88.5 90 VAL B O 1
ATOM 2436 N N . SER B 1 91 ? 12.07 5.051 -11.117 1 93.31 91 SER B N 1
ATOM 2437 C CA . SER B 1 91 ? 11.398 5.227 -12.406 1 93.31 91 SER B CA 1
ATOM 2438 C C . SER B 1 91 ? 10.359 6.336 -12.336 1 93.31 91 SER B C 1
ATOM 2440 O O . SER B 1 91 ? 10.102 7.016 -13.328 1 93.31 91 SER B O 1
ATOM 2442 N N . ARG B 1 92 ? 9.727 6.477 -11.211 1 92.38 92 ARG B N 1
ATOM 2443 C CA . ARG B 1 92 ? 8.656 7.461 -11.062 1 92.38 92 ARG B CA 1
ATOM 2444 C C . ARG B 1 92 ? 8.391 7.762 -9.594 1 92.38 92 ARG B C 1
ATOM 2446 O O . ARG B 1 92 ? 8.438 6.863 -8.75 1 92.38 92 ARG B O 1
ATOM 2453 N N . ILE B 1 93 ? 8.094 9.031 -9.32 1 90.88 93 ILE B N 1
ATOM 2454 C CA . ILE B 1 93 ? 7.672 9.469 -7.992 1 90.88 93 ILE B CA 1
ATOM 2455 C C . ILE B 1 93 ? 6.398 10.297 -8.102 1 90.88 93 ILE B C 1
ATOM 2457 O O . ILE B 1 93 ? 6.328 11.234 -8.898 1 90.88 93 ILE B O 1
ATOM 2461 N N . GLU B 1 94 ? 5.406 9.898 -7.336 1 92.75 94 GLU B N 1
ATOM 2462 C CA . GLU B 1 94 ? 4.188 10.695 -7.25 1 92.75 94 GLU B CA 1
ATOM 2463 C C . GLU B 1 94 ? 3.785 10.938 -5.801 1 92.75 94 GLU B C 1
ATOM 2465 O O . GLU B 1 94 ? 3.57 9.984 -5.043 1 92.75 94 GLU B O 1
ATOM 2470 N N . TYR B 1 95 ? 3.773 12.172 -5.375 1 90.75 95 TYR B N 1
ATOM 2471 C CA . TYR B 1 95 ? 3.205 12.555 -4.086 1 90.75 95 TYR B CA 1
ATOM 2472 C C . TYR B 1 95 ? 1.716 12.852 -4.215 1 90.75 95 TYR B C 1
ATOM 2474 O O . TYR B 1 95 ? 1.319 13.75 -4.965 1 90.75 95 TYR B O 1
ATOM 2482 N N . ILE B 1 96 ? 0.895 12.148 -3.457 1 90.81 96 ILE B N 1
ATOM 2483 C CA . ILE B 1 96 ? -0.548 12.266 -3.637 1 90.81 96 ILE B CA 1
ATOM 2484 C C . ILE B 1 96 ? -1.179 12.852 -2.375 1 90.81 96 ILE B C 1
ATOM 2486 O O . ILE B 1 96 ? -2.398 13.016 -2.303 1 90.81 96 ILE B O 1
ATOM 2490 N N . GLY B 1 97 ? -0.362 13.141 -1.415 1 89.81 97 GLY B N 1
ATOM 2491 C CA . GLY B 1 97 ? -0.855 13.773 -0.201 1 89.81 97 GLY B CA 1
ATOM 2492 C C . GLY B 1 97 ? -1.163 15.25 -0.377 1 89.81 97 GLY B C 1
ATOM 2493 O O . GLY B 1 97 ? -1.105 15.773 -1.492 1 89.81 97 GLY B O 1
ATOM 2494 N N . SER B 1 98 ? -1.607 15.898 0.689 1 88.12 98 SER B N 1
ATOM 2495 C CA . SER B 1 98 ? -1.988 17.312 0.617 1 88.12 98 SER B CA 1
ATOM 2496 C C . SER B 1 98 ? -1.353 18.109 1.745 1 88.12 98 SER B C 1
ATOM 2498 O O . SER B 1 98 ? -1.466 19.344 1.78 1 88.12 98 SER B O 1
ATOM 2500 N N . ARG B 1 99 ? -0.633 17.531 2.605 1 88.06 99 ARG B N 1
ATOM 2501 C CA . ARG B 1 99 ? -0.153 18.203 3.811 1 88.06 99 ARG B CA 1
ATOM 2502 C C . ARG B 1 99 ? 1.168 18.922 3.551 1 88.06 99 ARG B C 1
ATOM 2504 O O . ARG B 1 99 ? 1.484 19.906 4.215 1 88.06 99 ARG B O 1
ATOM 2511 N N . HIS B 1 100 ? 1.938 18.375 2.656 1 80.94 100 HIS B N 1
ATOM 2512 C CA . HIS B 1 100 ? 3.279 18.906 2.43 1 80.94 100 HIS B CA 1
ATOM 2513 C C . HIS B 1 100 ? 3.371 19.625 1.093 1 80.94 100 HIS B C 1
ATOM 2515 O O . HIS B 1 100 ? 2.836 19.156 0.087 1 80.94 100 HIS B O 1
ATOM 2521 N N . SER B 1 101 ? 3.961 20.797 1.218 1 73.5 101 SER B N 1
ATOM 2522 C CA . SER B 1 101 ? 4.172 21.578 -0.001 1 73.5 101 SER B CA 1
ATOM 2523 C C . SER B 1 101 ? 5.609 22.078 -0.091 1 73.5 101 SER B C 1
ATOM 2525 O O . SER B 1 101 ? 6.352 22.031 0.892 1 73.5 101 SER B O 1
ATOM 2527 N N . GLY B 1 102 ? 6.027 22.344 -1.313 1 62.75 102 GLY B N 1
ATOM 2528 C CA . GLY B 1 102 ? 7.355 22.906 -1.521 1 62.75 102 GLY B CA 1
ATOM 2529 C C . GLY B 1 102 ? 8.469 22 -1.052 1 62.75 102 GLY B C 1
ATOM 2530 O O . GLY B 1 102 ? 8.477 20.797 -1.368 1 62.75 102 GLY B O 1
ATOM 2531 N N . ALA B 1 103 ? 9.32 22.562 -0.302 1 62.84 103 ALA B N 1
ATOM 2532 C CA . ALA B 1 103 ? 10.484 21.812 0.175 1 62.84 103 ALA B CA 1
ATOM 2533 C C . ALA B 1 103 ? 10.07 20.719 1.163 1 62.84 103 ALA B C 1
ATOM 2535 O O . ALA B 1 103 ? 10.68 19.656 1.207 1 62.84 103 ALA B O 1
ATOM 2536 N N . ALA B 1 104 ? 9.086 21.062 1.921 1 72.75 104 ALA B N 1
ATOM 2537 C CA . ALA B 1 104 ? 8.609 20.094 2.896 1 72.75 104 ALA B CA 1
ATOM 2538 C C . ALA B 1 104 ? 8.086 18.844 2.205 1 72.75 104 ALA B C 1
ATOM 2540 O O . ALA B 1 104 ? 8.227 17.734 2.732 1 72.75 104 ALA B O 1
ATOM 2541 N N . ARG B 1 105 ? 7.492 18.969 1.009 1 80.62 105 ARG B N 1
ATOM 2542 C CA . ARG B 1 105 ? 7.023 17.828 0.23 1 80.62 105 ARG B CA 1
ATOM 2543 C C . ARG B 1 105 ? 8.188 16.953 -0.21 1 80.62 105 ARG B C 1
ATOM 2545 O O . ARG B 1 105 ? 8.125 15.719 -0.095 1 80.62 105 ARG B O 1
ATOM 2552 N N . VAL B 1 106 ? 9.219 17.562 -0.667 1 73.19 106 VAL B N 1
ATOM 2553 C CA . VAL B 1 106 ? 10.383 16.812 -1.143 1 73.19 106 VAL B CA 1
ATOM 2554 C C . VAL B 1 106 ? 11.047 16.109 0.027 1 73.19 106 VAL B C 1
ATOM 2556 O O . VAL B 1 106 ? 11.461 14.945 -0.098 1 73.19 106 VAL B O 1
ATOM 2559 N N . ARG B 1 107 ? 11.188 16.812 1.153 1 75.25 107 ARG B N 1
ATOM 2560 C CA . ARG B 1 107 ? 11.766 16.188 2.34 1 75.25 107 ARG B CA 1
ATOM 2561 C C . ARG B 1 107 ? 10.945 14.984 2.775 1 75.25 107 ARG B C 1
ATOM 2563 O O . ARG B 1 107 ? 11.5 13.953 3.156 1 75.25 107 ARG B O 1
ATOM 2570 N N . HIS B 1 108 ? 9.625 15.172 2.707 1 83.88 108 HIS B N 1
ATOM 2571 C CA . HIS B 1 108 ? 8.711 14.094 3.061 1 83.88 108 HIS B CA 1
ATOM 2572 C C . HIS B 1 108 ? 8.898 12.891 2.145 1 83.88 108 HIS B C 1
ATOM 2574 O O . HIS B 1 108 ? 9.055 11.758 2.619 1 83.88 108 HIS B O 1
ATOM 2580 N N . VAL B 1 109 ? 9.008 13.117 0.886 1 86.06 109 VAL B N 1
ATOM 2581 C CA . VAL B 1 109 ? 9.195 12.078 -0.121 1 86.06 109 VAL B CA 1
ATOM 2582 C C . VAL B 1 109 ? 10.547 11.398 0.084 1 86.06 109 VAL B C 1
ATOM 2584 O O . VAL B 1 109 ? 10.633 10.172 0.094 1 86.06 109 VAL B O 1
ATOM 2587 N N . ARG B 1 110 ? 11.516 12.117 0.307 1 81 110 ARG B N 1
ATOM 2588 C CA . ARG B 1 110 ? 12.859 11.578 0.521 1 81 110 ARG B CA 1
ATOM 2589 C C . ARG B 1 110 ? 12.906 10.703 1.768 1 81 110 ARG B C 1
ATOM 2591 O O . ARG B 1 110 ? 13.633 9.711 1.809 1 81 110 ARG B O 1
ATOM 2598 N N . GLY B 1 111 ? 12.227 11.164 2.742 1 83.75 111 GLY B N 1
ATOM 2599 C CA . GLY B 1 111 ? 12.164 10.344 3.945 1 83.75 111 GLY B CA 1
ATOM 2600 C C . GLY B 1 111 ? 11.68 8.938 3.684 1 83.75 111 GLY B C 1
ATOM 2601 O O . GLY B 1 111 ? 12.266 7.969 4.176 1 83.75 111 GLY B O 1
ATOM 2602 N N . ALA B 1 112 ? 10.648 8.82 2.906 1 93.31 112 ALA B N 1
ATOM 2603 C CA . ALA B 1 112 ? 10.125 7.508 2.543 1 93.31 112 ALA B CA 1
ATOM 2604 C C . ALA B 1 112 ? 11.133 6.719 1.719 1 93.31 112 ALA B C 1
ATOM 2606 O O . ALA B 1 112 ? 11.375 5.539 1.985 1 93.31 112 ALA B O 1
ATOM 2607 N N . MET B 1 113 ? 11.766 7.383 0.784 1 89.56 113 MET B N 1
ATOM 2608 C CA . MET B 1 113 ? 12.727 6.727 -0.097 1 89.56 113 MET B CA 1
ATOM 2609 C C . MET B 1 113 ? 13.945 6.262 0.686 1 89.56 113 MET B C 1
ATOM 2611 O O . MET B 1 113 ? 14.477 5.176 0.429 1 89.56 113 MET B O 1
ATOM 2615 N N . ALA B 1 114 ? 14.344 7.082 1.643 1 87.38 114 ALA B N 1
ATOM 2616 C CA . ALA B 1 114 ? 15.492 6.727 2.473 1 87.38 114 ALA B CA 1
ATOM 2617 C C . ALA B 1 114 ? 15.203 5.477 3.303 1 87.38 114 ALA B C 1
ATOM 2619 O O . ALA B 1 114 ? 16.109 4.672 3.555 1 87.38 114 ALA B O 1
ATOM 2620 N N . ALA B 1 115 ? 13.992 5.355 3.73 1 93.44 115 ALA B N 1
ATOM 2621 C CA . ALA B 1 115 ? 13.617 4.164 4.488 1 93.44 115 ALA B CA 1
ATOM 2622 C C . ALA B 1 115 ? 13.797 2.9 3.65 1 93.44 115 ALA B C 1
ATOM 2624 O O . ALA B 1 115 ? 14.281 1.882 4.145 1 93.44 115 ALA B O 1
ATOM 2625 N N . ASN B 1 116 ? 13.383 2.975 2.404 1 96.94 116 ASN B N 1
ATOM 2626 C CA . ASN B 1 116 ? 13.578 1.854 1.489 1 96.94 116 ASN B CA 1
ATOM 2627 C C . ASN B 1 116 ? 15.055 1.564 1.262 1 96.94 116 ASN B C 1
ATOM 2629 O O . ASN B 1 116 ? 15.469 0.404 1.236 1 96.94 116 ASN B O 1
ATOM 2633 N N . GLU B 1 117 ? 15.836 2.592 1.131 1 90.69 117 GLU B N 1
ATOM 2634 C CA . GLU B 1 117 ? 17.281 2.439 0.958 1 90.69 117 GLU B CA 1
ATOM 2635 C C . GLU B 1 117 ? 17.906 1.744 2.162 1 90.69 117 GLU B C 1
ATOM 2637 O O . GLU B 1 117 ? 18.734 0.839 2.002 1 90.69 117 GLU B O 1
ATOM 2642 N N . ARG B 1 118 ? 17.516 2.166 3.326 1 92.25 118 ARG B N 1
ATOM 2643 C CA . ARG B 1 118 ? 18.047 1.56 4.543 1 92.25 118 ARG B CA 1
ATOM 2644 C C . ARG B 1 118 ? 17.672 0.083 4.625 1 92.25 118 ARG B C 1
ATOM 2646 O O . ARG B 1 118 ? 18.484 -0.745 5.047 1 92.25 118 ARG B O 1
ATOM 2653 N N . LEU B 1 119 ? 16.5 -0.217 4.23 1 97.25 119 LEU B N 1
ATOM 2654 C CA . LEU B 1 119 ? 16.031 -1.601 4.254 1 97.25 119 LEU B CA 1
ATOM 2655 C C . LEU B 1 119 ? 16.891 -2.475 3.344 1 97.25 119 LEU B C 1
ATOM 2657 O O . LEU B 1 119 ? 17.375 -3.523 3.768 1 97.25 119 LEU B O 1
ATOM 2661 N N . TYR B 1 120 ? 17.078 -2.012 2.15 1 95.81 120 TYR B N 1
ATOM 2662 C CA . TYR B 1 120 ? 17.797 -2.848 1.188 1 95.81 120 TYR B CA 1
ATOM 2663 C C . TYR B 1 120 ? 19.281 -2.865 1.478 1 95.81 120 TYR B C 1
ATOM 2665 O O . TYR B 1 120 ? 19.984 -3.838 1.161 1 95.81 120 TYR B O 1
ATOM 2673 N N . HIS B 1 121 ? 19.797 -1.803 2.09 1 91.69 121 HIS B N 1
ATOM 2674 C CA . HIS B 1 121 ? 21.172 -1.847 2.574 1 91.69 121 HIS B CA 1
ATOM 2675 C C . HIS B 1 121 ? 21.344 -2.916 3.646 1 91.69 121 HIS B C 1
ATOM 2677 O O . HIS B 1 121 ? 22.281 -3.715 3.588 1 91.69 121 HIS B O 1
ATOM 2683 N N . ALA B 1 122 ? 20.422 -2.9 4.594 1 94.56 122 ALA B N 1
ATOM 2684 C CA . ALA B 1 122 ? 20.453 -3.916 5.641 1 94.56 122 ALA B CA 1
ATOM 2685 C C . ALA B 1 122 ? 20.312 -5.316 5.051 1 94.56 122 ALA B C 1
ATOM 2687 O O . ALA B 1 122 ? 20.969 -6.258 5.504 1 94.56 122 ALA B O 1
ATOM 2688 N N . PHE B 1 123 ? 19.469 -5.453 4.066 1 95.81 123 PHE B N 1
ATOM 2689 C CA . PHE B 1 123 ? 19.25 -6.727 3.387 1 95.81 123 PHE B CA 1
ATOM 2690 C C . PHE B 1 123 ? 20.531 -7.207 2.717 1 95.81 123 PHE B C 1
ATOM 2692 O O . PHE B 1 123 ? 20.922 -8.367 2.881 1 95.81 123 PHE B O 1
ATOM 2699 N N . ALA B 1 124 ? 21.203 -6.379 2.043 1 92.75 124 ALA B N 1
ATOM 2700 C CA . ALA B 1 124 ? 22.422 -6.727 1.336 1 92.75 124 ALA B CA 1
ATOM 2701 C C . ALA B 1 124 ? 23.531 -7.102 2.314 1 92.75 124 ALA B C 1
ATOM 2703 O O . ALA B 1 124 ? 24.297 -8.047 2.072 1 92.75 124 ALA B O 1
ATOM 2704 N N . GLU B 1 125 ? 23.594 -6.375 3.428 1 91.38 125 GLU B N 1
ATOM 2705 C CA . GLU B 1 125 ? 24.656 -6.609 4.406 1 91.38 125 GLU B CA 1
ATOM 2706 C C . GLU B 1 125 ? 24.391 -7.875 5.215 1 91.38 125 GLU B C 1
ATOM 2708 O O . GLU B 1 125 ? 25.312 -8.633 5.508 1 91.38 125 GLU B O 1
ATOM 2713 N N . GLY B 1 126 ? 23.219 -8.031 5.633 1 93.69 126 GLY B N 1
ATOM 2714 C CA . GLY B 1 126 ? 22.812 -9.234 6.352 1 93.69 126 GLY B CA 1
ATOM 2715 C C . GLY B 1 126 ? 23.375 -9.289 7.766 1 93.69 126 GLY B C 1
ATOM 2716 O O . GLY B 1 126 ? 23.719 -10.367 8.25 1 93.69 126 GLY B O 1
ATOM 2717 N N . ARG B 1 127 ? 23.531 -8.219 8.438 1 92.19 127 ARG B N 1
ATOM 2718 C CA . ARG B 1 127 ? 24.156 -8.211 9.758 1 92.19 127 ARG B CA 1
ATOM 2719 C C . ARG B 1 127 ? 23.297 -7.43 10.758 1 92.19 127 ARG B C 1
ATOM 2721 O O . ARG B 1 127 ? 23.781 -7.039 11.82 1 92.19 127 ARG B O 1
ATOM 2728 N N . ALA B 1 128 ? 22.078 -7.164 10.406 1 94.75 128 ALA B N 1
ATOM 2729 C CA . ALA B 1 128 ? 21.234 -6.336 11.266 1 94.75 128 ALA B CA 1
ATOM 2730 C C . ALA B 1 128 ? 20.891 -7.062 12.555 1 94.75 128 ALA B C 1
ATOM 2732 O O . ALA B 1 128 ? 20.578 -8.258 12.547 1 94.75 128 ALA B O 1
ATOM 2733 N N . LYS B 1 129 ? 21.016 -6.375 13.648 1 94.56 129 LYS B N 1
ATOM 2734 C CA . LYS B 1 129 ? 20.562 -6.879 14.938 1 94.56 129 LYS B CA 1
ATOM 2735 C C . LYS B 1 129 ? 19.109 -6.484 15.195 1 94.56 129 LYS B C 1
ATOM 2737 O O . LYS B 1 129 ? 18.516 -5.723 14.43 1 94.56 129 LYS B O 1
ATOM 2742 N N . ALA B 1 130 ? 18.578 -6.992 16.266 1 94.5 130 ALA B N 1
ATOM 2743 C CA . ALA B 1 130 ? 17.156 -6.844 16.562 1 94.5 130 ALA B CA 1
ATOM 2744 C C . ALA B 1 130 ? 16.75 -5.371 16.594 1 94.5 130 ALA B C 1
ATOM 2746 O O . ALA B 1 130 ? 15.711 -4.988 16.062 1 94.5 130 ALA B O 1
ATOM 2747 N N . GLU B 1 131 ? 17.516 -4.605 17.188 1 94.25 131 GLU B N 1
ATOM 2748 C CA . GLU B 1 131 ? 17.188 -3.188 17.328 1 94.25 131 GLU B CA 1
ATOM 2749 C C . GLU B 1 131 ? 17.156 -2.492 15.969 1 94.25 131 GLU B C 1
ATOM 2751 O O . GLU B 1 131 ? 16.281 -1.67 15.711 1 94.25 131 GLU B O 1
ATOM 2756 N N . ALA B 1 132 ? 18.125 -2.846 15.172 1 93.62 132 ALA B N 1
ATOM 2757 C CA . ALA B 1 132 ? 18.156 -2.277 13.828 1 93.62 132 ALA B CA 1
ATOM 2758 C C . ALA B 1 132 ? 16.938 -2.705 13.023 1 93.62 132 ALA B C 1
ATOM 2760 O O . ALA B 1 132 ? 16.344 -1.893 12.32 1 93.62 132 ALA B O 1
ATOM 2761 N N . VAL B 1 133 ? 16.578 -3.938 13.172 1 96.81 133 VAL B N 1
ATOM 2762 C CA . VAL B 1 133 ? 15.43 -4.449 12.445 1 96.81 133 VAL B CA 1
ATOM 2763 C C . VAL B 1 133 ? 14.164 -3.738 12.914 1 96.81 133 VAL B C 1
ATOM 2765 O O . VAL B 1 133 ? 13.297 -3.387 12.102 1 96.81 133 VAL B O 1
ATOM 2768 N N . ARG B 1 134 ? 14.062 -3.439 14.203 1 95.31 134 ARG B N 1
ATOM 2769 C CA . ARG B 1 134 ? 12.906 -2.76 14.773 1 95.31 134 ARG B CA 1
ATOM 2770 C C . ARG B 1 134 ? 12.766 -1.348 14.219 1 95.31 134 ARG B C 1
ATOM 2772 O O . ARG B 1 134 ? 11.656 -0.808 14.148 1 95.31 134 ARG B O 1
ATOM 2779 N N . ASN B 1 135 ? 13.859 -0.812 13.797 1 93.75 135 ASN B N 1
ATOM 2780 C CA . ASN B 1 135 ? 13.836 0.534 13.234 1 93.75 135 ASN B CA 1
ATOM 2781 C C . ASN B 1 135 ? 13.508 0.512 11.742 1 93.75 135 ASN B C 1
ATOM 2783 O O . ASN B 1 135 ? 13.242 1.557 11.148 1 93.75 135 ASN B O 1
ATOM 2787 N N . LEU B 1 136 ? 13.508 -0.692 11.188 1 96.88 136 LEU B N 1
ATOM 2788 C CA . LEU B 1 136 ? 13.273 -0.809 9.75 1 96.88 136 LEU B CA 1
ATOM 2789 C C . LEU B 1 136 ? 11.852 -1.281 9.461 1 96.88 136 LEU B C 1
ATOM 2791 O O . LEU B 1 136 ? 11.266 -0.902 8.445 1 96.88 136 LEU B O 1
ATOM 2795 N N . VAL B 1 137 ? 11.32 -2.145 10.328 1 97.44 137 VAL B N 1
ATOM 2796 C CA . VAL B 1 137 ? 10.039 -2.775 10.047 1 97.44 137 VAL B CA 1
ATOM 2797 C C . VAL B 1 137 ? 9.109 -2.609 11.242 1 97.44 137 VAL B C 1
ATOM 2799 O O . VAL B 1 137 ? 9.57 -2.482 12.383 1 97.44 137 VAL B O 1
ATOM 2802 N N . ASP B 1 138 ? 7.781 -2.527 10.992 1 95.56 138 ASP B N 1
ATOM 2803 C CA . ASP B 1 138 ? 6.773 -2.492 12.047 1 95.56 138 ASP B CA 1
ATOM 2804 C C . ASP B 1 138 ? 6.668 -3.844 12.75 1 95.56 138 ASP B C 1
ATOM 2806 O O . ASP B 1 138 ? 6 -4.754 12.258 1 95.56 138 ASP B O 1
ATOM 2810 N N . GLU B 1 139 ? 7.195 -3.955 13.883 1 92.94 139 GLU B N 1
ATOM 2811 C CA . GLU B 1 139 ? 7.289 -5.211 14.625 1 92.94 139 GLU B CA 1
ATOM 2812 C C . GLU B 1 139 ? 5.906 -5.695 15.055 1 92.94 139 GLU B C 1
ATOM 2814 O O . GLU B 1 139 ? 5.621 -6.895 15.008 1 92.94 139 GLU B O 1
ATOM 2819 N N . LYS B 1 140 ? 5.094 -4.832 15.422 1 90.25 140 LYS B N 1
ATOM 2820 C CA . LYS B 1 140 ? 3.857 -5.199 16.109 1 90.25 140 LYS B CA 1
ATOM 2821 C C . LYS B 1 140 ? 2.756 -5.539 15.109 1 90.25 140 LYS B C 1
ATOM 2823 O O . LYS B 1 140 ? 2.008 -6.5 15.305 1 90.25 140 LYS B O 1
ATOM 2828 N N . ALA B 1 141 ? 2.684 -4.797 13.992 1 92.5 141 ALA B N 1
ATOM 2829 C CA . ALA B 1 141 ? 1.509 -4.973 13.148 1 92.5 141 ALA B CA 1
ATOM 2830 C C . ALA B 1 141 ? 1.909 -5.121 11.68 1 92.5 141 ALA B C 1
ATOM 2832 O O . ALA B 1 141 ? 1.055 -5.098 10.789 1 92.5 141 ALA B O 1
ATOM 2833 N N . GLY B 1 142 ? 3.162 -5.254 11.422 1 96.81 142 GLY B N 1
ATOM 2834 C CA . GLY B 1 142 ? 3.617 -5.418 10.055 1 96.81 142 GLY B CA 1
ATOM 2835 C C . GLY B 1 142 ? 3.143 -6.715 9.422 1 96.81 142 GLY B C 1
ATOM 2836 O O . GLY B 1 142 ? 2.801 -7.668 10.125 1 96.81 142 GLY B O 1
ATOM 2837 N N . THR B 1 143 ? 3.09 -6.707 8.047 1 98.25 143 THR B N 1
ATOM 2838 C CA . THR B 1 143 ? 2.732 -7.895 7.277 1 98.25 143 THR B CA 1
ATOM 2839 C C . THR B 1 143 ? 3.775 -8.172 6.199 1 98.25 143 THR B C 1
ATOM 2841 O O . THR B 1 143 ? 4.422 -7.25 5.695 1 98.25 143 THR B O 1
ATOM 2844 N N . VAL B 1 144 ? 3.928 -9.516 5.891 1 98.44 144 VAL B N 1
ATOM 2845 C CA . VAL B 1 144 ? 4.867 -9.883 4.84 1 98.44 144 VAL B CA 1
ATOM 2846 C C . VAL B 1 144 ? 4.332 -11.094 4.07 1 98.44 144 VAL B C 1
ATOM 2848 O O . VAL B 1 144 ? 3.744 -12 4.66 1 98.44 144 VAL B O 1
ATOM 2851 N N . ILE B 1 145 ? 4.434 -11.008 2.822 1 98.31 145 ILE B N 1
ATOM 2852 C CA . ILE B 1 145 ? 4.234 -12.141 1.932 1 98.31 145 ILE B CA 1
ATOM 2853 C C . ILE B 1 145 ? 5.535 -12.453 1.195 1 98.31 145 ILE B C 1
ATOM 2855 O O . ILE B 1 145 ? 5.922 -11.734 0.272 1 98.31 145 ILE B O 1
ATOM 2859 N N . HIS B 1 146 ? 6.172 -13.57 1.618 1 96.56 146 HIS B N 1
ATOM 2860 C CA . HIS B 1 146 ? 7.363 -14.047 0.926 1 96.56 146 HIS B CA 1
ATOM 2861 C C . HIS B 1 146 ? 6.996 -14.852 -0.315 1 96.56 146 HIS B C 1
ATOM 2863 O O . HIS B 1 146 ? 5.863 -15.312 -0.445 1 96.56 146 HIS B O 1
ATOM 2869 N N . PRO B 1 147 ? 7.988 -14.992 -1.232 1 94.12 147 PRO B N 1
ATOM 2870 C CA . PRO B 1 147 ? 7.703 -15.773 -2.438 1 94.12 147 PRO B CA 1
ATOM 2871 C C . PRO B 1 147 ? 7.102 -17.141 -2.125 1 94.12 147 PRO B C 1
ATOM 2873 O O . PRO B 1 147 ? 7.703 -17.922 -1.387 1 94.12 147 PRO B O 1
ATOM 2876 N N . GLY B 1 148 ? 5.941 -17.312 -2.621 1 92.19 148 GLY B N 1
ATOM 2877 C CA . GLY B 1 148 ? 5.277 -18.594 -2.457 1 92.19 148 GLY B CA 1
ATOM 2878 C C . GLY B 1 148 ? 4.613 -18.766 -1.103 1 92.19 148 GLY B C 1
ATOM 2879 O O . GLY B 1 148 ? 4.066 -19.828 -0.793 1 92.19 148 GLY B O 1
ATOM 2880 N N . GLY B 1 149 ? 4.59 -17.734 -0.321 1 94.25 149 GLY B N 1
ATOM 2881 C CA . GLY B 1 149 ? 4.113 -17.859 1.047 1 94.25 149 GLY B CA 1
ATOM 2882 C C . GLY B 1 149 ? 2.779 -17.188 1.283 1 94.25 149 GLY B C 1
ATOM 2883 O O . GLY B 1 149 ? 2.309 -16.422 0.441 1 94.25 149 GLY B O 1
ATOM 2884 N N . GLN B 1 150 ? 2.207 -17.516 2.434 1 95.62 150 GLN B N 1
ATOM 2885 C CA . GLN B 1 150 ? 1.043 -16.797 2.941 1 95.62 150 GLN B CA 1
ATOM 2886 C C . GLN B 1 150 ? 1.462 -15.539 3.695 1 95.62 150 GLN B C 1
ATOM 2888 O O . GLN B 1 150 ? 2.637 -15.367 4.023 1 95.62 150 GLN B O 1
ATOM 2893 N N . CYS B 1 151 ? 0.485 -14.742 3.943 1 96.75 151 CYS B N 1
ATOM 2894 C CA . CYS B 1 151 ? 0.75 -13.516 4.684 1 96.75 151 CYS B CA 1
ATOM 2895 C C . CYS B 1 151 ? 1.052 -13.82 6.148 1 96.75 151 CYS B C 1
ATOM 2897 O O . CYS B 1 151 ? 0.3 -14.539 6.805 1 96.75 151 CYS B O 1
ATOM 2899 N N . LEU B 1 152 ? 2.164 -13.336 6.625 1 96.88 152 LEU B N 1
ATOM 2900 C CA . LEU B 1 152 ? 2.518 -13.367 8.039 1 96.88 152 LEU B CA 1
ATOM 2901 C C . LEU B 1 152 ? 2.369 -11.992 8.672 1 96.88 152 LEU B C 1
ATOM 2903 O O . LEU B 1 152 ? 2.561 -10.969 8 1 96.88 152 LEU B O 1
ATOM 2907 N N . SER B 1 153 ? 2.076 -11.93 9.961 1 95.44 153 SER B N 1
ATOM 2908 C CA . SER B 1 153 ? 1.876 -10.656 10.633 1 95.44 153 SER B CA 1
ATOM 2909 C C . SER B 1 153 ? 2.506 -10.656 12.023 1 95.44 153 SER B C 1
ATOM 2911 O O . SER B 1 153 ? 2.781 -11.719 12.578 1 95.44 153 SER B O 1
ATOM 2913 N N . GLY B 1 154 ? 2.744 -9.477 12.477 1 93.75 154 GLY B N 1
ATOM 2914 C CA . GLY B 1 154 ? 3.186 -9.305 13.852 1 93.75 154 GLY B CA 1
ATOM 2915 C C . GLY B 1 154 ? 4.52 -9.969 14.141 1 93.75 154 GLY B C 1
ATOM 2916 O O . GLY B 1 154 ? 5.492 -9.758 13.406 1 93.75 154 GLY B O 1
ATOM 2917 N N . ALA B 1 155 ? 4.496 -10.781 15.219 1 93.12 155 ALA B N 1
ATOM 2918 C CA . ALA B 1 155 ? 5.738 -11.398 15.688 1 93.12 155 ALA B CA 1
ATOM 2919 C C . ALA B 1 155 ? 6.297 -12.367 14.648 1 93.12 155 ALA B C 1
ATOM 2921 O O . ALA B 1 155 ? 7.512 -12.477 14.484 1 93.12 155 ALA B O 1
ATOM 2922 N N . LEU B 1 156 ? 5.422 -13.008 13.961 1 95.62 156 LEU B N 1
ATOM 2923 C CA . LEU B 1 156 ? 5.867 -13.984 12.969 1 95.62 156 LEU B CA 1
ATOM 2924 C C . LEU B 1 156 ? 6.598 -13.297 11.82 1 95.62 156 LEU B C 1
ATOM 2926 O O . LEU B 1 156 ? 7.66 -13.758 11.398 1 95.62 156 LEU B O 1
ATOM 2930 N N . GLN B 1 157 ? 5.941 -12.258 11.305 1 95.81 157 GLN B N 1
ATOM 2931 C CA . GLN B 1 157 ? 6.625 -11.555 10.234 1 95.81 157 GLN B CA 1
ATOM 2932 C C . GLN B 1 157 ? 7.949 -10.969 10.711 1 95.81 157 GLN B C 1
ATOM 2934 O O . GLN B 1 157 ? 8.945 -10.984 9.984 1 95.81 157 GLN B O 1
ATOM 2939 N N . PHE B 1 158 ? 8.047 -10.5 11.969 1 96.75 158 PHE B N 1
ATOM 2940 C CA . PHE B 1 158 ? 9.266 -9.898 12.492 1 96.75 158 PHE B CA 1
ATOM 2941 C C . PHE B 1 158 ? 10.391 -10.93 12.562 1 96.75 158 PHE B C 1
ATOM 2943 O O . PHE B 1 158 ? 11.539 -10.633 12.234 1 96.75 158 PHE B O 1
ATOM 2950 N N . GLN B 1 159 ? 10.07 -12.117 12.969 1 96.25 159 GLN B N 1
ATOM 2951 C CA . GLN B 1 159 ? 11.047 -13.195 13.047 1 96.25 159 GLN B CA 1
ATOM 2952 C C . GLN B 1 159 ? 11.656 -13.484 11.68 1 96.25 159 GLN B C 1
ATOM 2954 O O . GLN B 1 159 ? 12.859 -13.75 11.57 1 96.25 159 GLN B O 1
ATOM 2959 N N . THR B 1 160 ? 10.859 -13.445 10.656 1 96.25 160 THR B N 1
ATOM 2960 C CA . THR B 1 160 ? 11.391 -13.695 9.32 1 96.25 160 THR B CA 1
ATOM 2961 C C . THR B 1 160 ? 12.367 -12.594 8.922 1 96.25 160 THR B C 1
ATOM 2963 O O . THR B 1 160 ? 13.391 -12.867 8.297 1 96.25 160 THR B O 1
ATOM 2966 N N . TRP B 1 161 ? 12.039 -11.398 9.281 1 96.38 161 TRP B N 1
ATOM 2967 C CA . TRP B 1 161 ? 12.93 -10.297 8.938 1 96.38 161 TRP B CA 1
ATOM 2968 C C . TRP B 1 161 ? 14.234 -10.391 9.727 1 96.38 161 TRP B C 1
ATOM 2970 O O . TRP B 1 161 ? 15.305 -10.055 9.203 1 96.38 161 TRP B O 1
ATOM 2980 N N . MET B 1 162 ? 14.109 -10.844 10.992 1 95.62 162 MET B N 1
ATOM 2981 C CA . MET B 1 162 ? 15.32 -11.07 11.773 1 95.62 162 MET B CA 1
ATOM 2982 C C . MET B 1 162 ? 16.25 -12.062 11.078 1 95.62 162 MET B C 1
ATOM 2984 O O . MET B 1 162 ? 17.469 -11.867 11.047 1 95.62 162 MET B O 1
ATOM 2988 N N . ARG B 1 163 ? 15.703 -13.008 10.492 1 94.69 163 ARG B N 1
ATOM 2989 C CA . ARG B 1 163 ? 16.484 -14.023 9.797 1 94.69 163 ARG B CA 1
ATOM 2990 C C . ARG B 1 163 ? 17.047 -13.477 8.484 1 94.69 163 ARG B C 1
ATOM 2992 O O . ARG B 1 163 ? 18.219 -13.727 8.156 1 94.69 163 ARG B O 1
ATOM 2999 N N . ILE B 1 164 ? 16.297 -12.742 7.742 1 94.25 164 ILE B N 1
ATOM 3000 C CA . ILE B 1 164 ? 16.672 -12.266 6.418 1 94.25 164 ILE B CA 1
ATOM 3001 C C . ILE B 1 164 ? 17.703 -11.148 6.547 1 94.25 164 ILE B C 1
ATOM 3003 O O . ILE B 1 164 ? 18.734 -11.164 5.867 1 94.25 164 ILE B O 1
ATOM 3007 N N . LEU B 1 165 ? 17.469 -10.211 7.445 1 95.56 165 LEU B N 1
ATOM 3008 C CA . LEU B 1 165 ? 18.312 -9.031 7.555 1 95.56 165 LEU B CA 1
ATOM 3009 C C . LEU B 1 165 ? 19.516 -9.297 8.453 1 95.56 165 LEU B C 1
ATOM 3011 O O . LEU B 1 165 ? 20.516 -8.562 8.414 1 95.56 165 LEU B O 1
ATOM 3015 N N . GLY B 1 166 ? 19.391 -10.289 9.273 1 92.56 166 GLY B N 1
ATOM 3016 C CA . GLY B 1 166 ? 20.484 -10.625 10.188 1 92.56 166 GLY B CA 1
ATOM 3017 C C . GLY B 1 166 ? 21.172 -11.93 9.836 1 92.56 166 GLY B C 1
ATOM 3018 O O . GLY B 1 166 ? 21.719 -12.602 10.711 1 92.56 166 GLY B O 1
ATOM 3019 N N . ARG B 1 167 ? 21.094 -12.305 8.664 1 83.81 167 ARG B N 1
ATOM 3020 C CA . ARG B 1 167 ? 21.625 -13.609 8.273 1 83.81 167 ARG B CA 1
ATOM 3021 C C . ARG B 1 167 ? 23.141 -13.648 8.422 1 83.81 167 ARG B C 1
ATOM 3023 O O . ARG B 1 167 ? 23.828 -12.656 8.141 1 83.81 167 ARG B O 1
ATOM 3030 N N . PRO B 1 168 ? 23.578 -14.781 8.828 1 73.81 168 PRO B N 1
ATOM 3031 C CA . PRO B 1 168 ? 25 -14.953 9.086 1 73.81 168 PRO B CA 1
ATOM 3032 C C . PRO B 1 168 ? 25.828 -15.086 7.801 1 73.81 168 PRO B C 1
ATOM 3034 O O . PRO B 1 168 ? 27.031 -14.867 7.812 1 73.81 168 PRO B O 1
ATOM 3037 N N . GLU B 1 169 ? 25.094 -15.383 6.836 1 72.88 169 GLU B N 1
ATOM 3038 C CA . GLU B 1 169 ? 25.859 -15.633 5.617 1 72.88 169 GLU B CA 1
ATOM 3039 C C . GLU B 1 169 ? 26.406 -14.336 5.027 1 72.88 169 GLU B C 1
ATOM 3041 O O . GLU B 1 169 ? 26.094 -13.25 5.508 1 72.88 169 GLU B O 1
ATOM 3046 N N . GLN B 1 170 ? 27.234 -14.5 4.043 1 71.38 170 GLN B N 1
ATOM 3047 C CA . GLN B 1 170 ? 27.875 -13.422 3.309 1 71.38 170 GLN B CA 1
ATOM 3048 C C . GLN B 1 170 ? 26.859 -12.453 2.723 1 71.38 170 GLN B C 1
ATOM 3050 O O . GLN B 1 170 ? 25.719 -12.844 2.455 1 71.38 170 GLN B O 1
ATOM 3055 N N . PRO B 1 171 ? 27.328 -11.188 2.691 1 81.81 171 PRO B N 1
ATOM 3056 C CA . PRO B 1 171 ? 26.5 -10.195 2.002 1 81.81 171 PRO B CA 1
ATOM 3057 C C . PRO B 1 171 ? 26 -10.68 0.642 1 81.81 171 PRO B C 1
ATOM 3059 O O . PRO B 1 171 ? 26.656 -11.492 -0.005 1 81.81 171 PRO B O 1
ATOM 3062 N N . VAL B 1 172 ? 24.766 -10.336 0.364 1 88.62 172 VAL B N 1
ATOM 3063 C CA . VAL B 1 172 ? 24.188 -10.695 -0.929 1 88.62 172 VAL B CA 1
ATOM 3064 C C . VAL B 1 172 ? 24.266 -9.508 -1.879 1 88.62 172 VAL B C 1
ATOM 3066 O O . VAL B 1 172 ? 24.141 -8.352 -1.454 1 88.62 172 VAL B O 1
ATOM 3069 N N . CYS B 1 173 ? 24.609 -9.883 -3.131 1 90 173 CYS B N 1
ATOM 3070 C CA . CYS B 1 173 ? 24.531 -8.859 -4.168 1 90 173 CYS B CA 1
ATOM 3071 C C . CYS B 1 173 ? 23.078 -8.562 -4.539 1 90 173 CYS B C 1
ATOM 3073 O O . CYS B 1 173 ? 22.453 -9.344 -5.25 1 90 173 CYS B O 1
ATOM 3075 N N . LEU B 1 174 ? 22.547 -7.488 -3.967 1 94.12 174 LEU B N 1
ATOM 3076 C CA . LEU B 1 174 ? 21.156 -7.109 -4.152 1 94.12 174 LEU B CA 1
ATOM 3077 C C . LEU B 1 174 ? 21.047 -5.652 -4.59 1 94.12 174 LEU B C 1
ATOM 3079 O O . LEU B 1 174 ? 21.609 -4.762 -3.949 1 94.12 174 LEU B O 1
ATOM 3083 N N . GLU B 1 175 ? 20.438 -5.5 -5.754 1 92.06 175 GLU B N 1
ATOM 3084 C CA . GLU B 1 175 ? 20.141 -4.156 -6.23 1 92.06 175 GLU B CA 1
ATOM 3085 C C . GLU B 1 175 ? 18.625 -3.941 -6.34 1 92.06 175 GLU B C 1
ATOM 3087 O O . GLU B 1 175 ? 17.922 -4.781 -6.891 1 92.06 175 GLU B O 1
ATOM 3092 N N . CYS B 1 176 ? 18.172 -2.883 -5.758 1 95.25 176 CYS B N 1
ATOM 3093 C CA . CYS B 1 176 ? 16.766 -2.469 -5.879 1 95.25 176 CYS B CA 1
ATOM 3094 C C . CYS B 1 176 ? 16.594 -1.506 -7.047 1 95.25 176 CYS B C 1
ATOM 3096 O O . CYS B 1 176 ? 17.094 -0.381 -7.016 1 95.25 176 CYS B O 1
ATOM 3098 N N . ARG B 1 177 ? 15.852 -1.965 -8.062 1 94.5 177 ARG B N 1
ATOM 3099 C CA . ARG B 1 177 ? 15.719 -1.194 -9.289 1 94.5 177 ARG B CA 1
ATOM 3100 C C . ARG B 1 177 ? 14.25 -0.97 -9.641 1 94.5 177 ARG B C 1
ATOM 3102 O O . ARG B 1 177 ? 13.359 -1.513 -8.984 1 94.5 177 ARG B O 1
ATOM 3109 N N . ARG B 1 178 ? 14.031 -0.072 -10.648 1 96.44 178 ARG B N 1
ATOM 3110 C CA . ARG B 1 178 ? 12.719 0.19 -11.227 1 96.44 178 ARG B CA 1
ATOM 3111 C C . ARG B 1 178 ? 11.711 0.582 -10.148 1 96.44 178 ARG B C 1
ATOM 3113 O O . ARG B 1 178 ? 10.602 0.047 -10.109 1 96.44 178 ARG B O 1
ATOM 3120 N N . GLN B 1 179 ? 12.141 1.495 -9.32 1 96.88 179 GLN B N 1
ATOM 3121 C CA . GLN B 1 179 ? 11.281 1.917 -8.219 1 96.88 179 GLN B CA 1
ATOM 3122 C C . GLN B 1 179 ? 10.172 2.842 -8.719 1 96.88 179 GLN B C 1
ATOM 3124 O O . GLN B 1 179 ? 10.445 3.857 -9.359 1 96.88 179 GLN B O 1
ATOM 3129 N N . VAL B 1 180 ? 8.945 2.51 -8.461 1 97.19 180 VAL B N 1
ATOM 3130 C CA . VAL B 1 180 ? 7.781 3.357 -8.719 1 97.19 180 VAL B CA 1
ATOM 3131 C C . VAL B 1 180 ? 7.102 3.715 -7.398 1 97.19 180 VAL B C 1
ATOM 3133 O O . VAL B 1 180 ? 6.582 2.838 -6.699 1 97.19 180 VAL B O 1
ATOM 3136 N N . TRP B 1 181 ? 7.109 5.051 -7.113 1 96.94 181 TRP B N 1
ATOM 3137 C CA . TRP B 1 181 ? 6.68 5.523 -5.805 1 96.94 181 TRP B CA 1
ATOM 3138 C C . TRP B 1 181 ? 5.328 6.219 -5.895 1 96.94 181 TRP B C 1
ATOM 3140 O O . TRP B 1 181 ? 5.078 6.992 -6.824 1 96.94 181 TRP B O 1
ATOM 3150 N N . ARG B 1 182 ? 4.445 5.938 -4.965 1 96.69 182 ARG B N 1
ATOM 3151 C CA . ARG B 1 182 ? 3.32 6.789 -4.602 1 96.69 182 ARG B CA 1
ATOM 3152 C C . ARG B 1 182 ? 3.305 7.062 -3.102 1 96.69 182 ARG B C 1
ATOM 3154 O O . ARG B 1 182 ? 3.342 6.133 -2.295 1 96.69 182 ARG B O 1
ATOM 3161 N N . ILE B 1 183 ? 3.275 8.328 -2.781 1 95.38 183 ILE B N 1
ATOM 3162 C CA . ILE B 1 183 ? 3.5 8.727 -1.397 1 95.38 183 ILE B CA 1
ATOM 3163 C C . ILE B 1 183 ? 2.363 9.633 -0.93 1 95.38 183 ILE B C 1
ATOM 3165 O O . ILE B 1 183 ? 2.078 10.656 -1.556 1 95.38 183 ILE B O 1
ATOM 3169 N N . ASP B 1 184 ? 1.663 9.18 0.135 1 96 184 ASP B N 1
ATOM 3170 C CA . ASP B 1 184 ? 0.672 9.984 0.838 1 96 184 ASP B CA 1
ATOM 3171 C C . ASP B 1 184 ? 1.279 10.648 2.074 1 96 184 ASP B C 1
ATOM 3173 O O . ASP B 1 184 ? 2.502 10.672 2.234 1 96 184 ASP B O 1
ATOM 3177 N N . ASP B 1 185 ? 0.421 11.219 2.861 1 94 185 ASP B N 1
ATOM 3178 C CA . ASP B 1 185 ? 0.908 12.039 3.963 1 94 185 ASP B CA 1
ATOM 3179 C C . ASP B 1 185 ? 1.532 11.188 5.059 1 94 185 ASP B C 1
ATOM 3181 O O . ASP B 1 185 ? 2.475 11.609 5.73 1 94 185 ASP B O 1
ATOM 3185 N N . ALA B 1 186 ? 1.023 10.008 5.246 1 95.06 186 ALA B N 1
ATOM 3186 C CA . ALA B 1 186 ? 1.558 9.188 6.328 1 95.06 186 ALA B CA 1
ATOM 3187 C C . ALA B 1 186 ? 1.922 7.793 5.832 1 95.06 186 ALA B C 1
ATOM 3189 O O . ALA B 1 186 ? 2.467 6.98 6.582 1 95.06 186 ALA B O 1
ATOM 3190 N N . MET B 1 187 ? 1.631 7.504 4.617 1 97.31 187 MET B N 1
ATOM 3191 C CA . MET B 1 187 ? 1.881 6.195 4.023 1 97.31 187 MET B CA 1
ATOM 3192 C C . MET B 1 187 ? 2.521 6.336 2.646 1 97.31 187 MET B C 1
ATOM 3194 O O . MET B 1 187 ? 2.221 7.273 1.909 1 97.31 187 MET B O 1
ATOM 3198 N N . ALA B 1 188 ? 3.377 5.461 2.334 1 97.94 188 ALA B N 1
ATOM 3199 C CA . ALA B 1 188 ? 4.02 5.387 1.023 1 97.94 188 ALA B CA 1
ATOM 3200 C C . ALA B 1 188 ? 4.148 3.939 0.559 1 97.94 188 ALA B C 1
ATOM 3202 O O . ALA B 1 188 ? 4.352 3.035 1.373 1 97.94 188 ALA B O 1
ATOM 3203 N N . PHE B 1 189 ? 3.99 3.738 -0.676 1 98.38 189 PHE B N 1
ATOM 3204 C CA . PHE B 1 189 ? 4.379 2.428 -1.181 1 98.38 189 PHE B CA 1
ATOM 3205 C C . PHE B 1 189 ? 5.297 2.566 -2.391 1 98.38 189 PHE B C 1
ATOM 3207 O O . PHE B 1 189 ? 5.293 3.598 -3.066 1 98.38 189 PHE B O 1
ATOM 3214 N N . VAL B 1 190 ? 6.074 1.543 -2.584 1 98.5 190 VAL B N 1
ATOM 3215 C CA . VAL B 1 190 ? 6.969 1.436 -3.732 1 98.5 190 VAL B CA 1
ATOM 3216 C C . VAL B 1 190 ? 6.895 0.025 -4.312 1 98.5 190 VAL B C 1
ATOM 3218 O O . VAL B 1 190 ? 6.816 -0.956 -3.57 1 98.5 190 VAL B O 1
ATOM 3221 N N . VAL B 1 191 ? 6.824 -0.021 -5.605 1 98.44 191 VAL B N 1
ATOM 3222 C CA . VAL B 1 191 ? 7.047 -1.255 -6.352 1 98.44 191 VAL B CA 1
ATOM 3223 C C . VAL B 1 191 ? 8.453 -1.254 -6.949 1 98.44 191 VAL B C 1
ATOM 3225 O O . VAL B 1 191 ? 8.906 -0.236 -7.473 1 98.44 191 VAL B O 1
ATOM 3228 N N . CYS B 1 192 ? 9.141 -2.385 -6.805 1 97.75 192 CYS B N 1
ATOM 3229 C CA . CYS B 1 192 ? 10.508 -2.404 -7.305 1 97.75 192 CYS B CA 1
ATOM 3230 C C . CYS B 1 192 ? 10.93 -3.818 -7.684 1 97.75 192 CYS B C 1
ATOM 3232 O O . CYS B 1 192 ? 10.227 -4.785 -7.379 1 97.75 192 CYS B O 1
ATOM 3234 N N . ALA B 1 193 ? 11.984 -3.875 -8.375 1 97.44 193 ALA B N 1
ATOM 3235 C CA . ALA B 1 193 ? 12.641 -5.137 -8.711 1 97.44 193 ALA B CA 1
ATOM 3236 C C . ALA B 1 193 ? 13.844 -5.387 -7.809 1 97.44 193 ALA B C 1
ATOM 3238 O O . ALA B 1 193 ? 14.734 -4.539 -7.695 1 97.44 193 ALA B O 1
ATOM 3239 N N . GLU B 1 194 ? 13.773 -6.496 -7.152 1 96.75 194 GLU B N 1
ATOM 3240 C CA . GLU B 1 194 ? 14.93 -6.973 -6.391 1 96.75 194 GLU B CA 1
ATOM 3241 C C . GLU B 1 194 ? 15.836 -7.844 -7.254 1 96.75 194 GLU B C 1
ATOM 3243 O O . GLU B 1 194 ? 15.508 -9 -7.539 1 96.75 194 GLU B O 1
ATOM 3248 N N . ASP B 1 195 ? 16.953 -7.328 -7.609 1 94.88 195 ASP B N 1
ATOM 3249 C CA . ASP B 1 195 ? 17.891 -7.984 -8.523 1 94.88 195 ASP B CA 1
ATOM 3250 C C . ASP B 1 195 ? 19.016 -8.68 -7.754 1 94.88 195 ASP B C 1
ATOM 3252 O O . ASP B 1 195 ? 19.906 -8.023 -7.234 1 94.88 195 ASP B O 1
ATOM 3256 N N . PHE B 1 196 ? 18.953 -10.008 -7.727 1 92.94 196 PHE B N 1
ATOM 3257 C CA . PHE B 1 196 ? 19.953 -10.82 -7.039 1 92.94 196 PHE B CA 1
ATOM 3258 C C . PHE B 1 196 ? 21.016 -11.305 -8.008 1 92.94 196 PHE B C 1
ATOM 3260 O O . PHE B 1 196 ? 21.766 -12.242 -7.711 1 92.94 196 PHE B O 1
ATOM 3267 N N . SER B 1 197 ? 21.141 -10.758 -9.102 1 88 197 SER B N 1
ATOM 3268 C CA . SER B 1 197 ? 22.031 -11.141 -10.188 1 88 197 SER B CA 1
ATOM 3269 C C . SER B 1 197 ? 21.625 -12.469 -10.805 1 88 197 SER B C 1
ATOM 3271 O O . SER B 1 197 ? 21.531 -12.594 -12.031 1 88 197 SER B O 1
ATOM 3273 N N . SER B 1 198 ? 21.328 -13.453 -10.008 1 89.69 198 SER B N 1
ATOM 3274 C CA . SER B 1 198 ? 20.906 -14.773 -10.484 1 89.69 198 SER B CA 1
ATOM 3275 C C . SER B 1 198 ? 19.422 -14.797 -10.789 1 89.69 198 SER B C 1
ATOM 3277 O O . SER B 1 198 ? 18.969 -15.586 -11.625 1 89.69 198 SER B O 1
ATOM 3279 N N . ASN B 1 199 ? 18.672 -14.031 -10.078 1 92.12 199 ASN B N 1
ATOM 3280 C CA . ASN B 1 199 ? 17.234 -13.953 -10.258 1 92.12 199 ASN B CA 1
ATOM 3281 C C . ASN B 1 199 ? 16.688 -12.578 -9.883 1 92.12 199 ASN B C 1
ATOM 3283 O O . ASN B 1 199 ? 17.375 -11.789 -9.234 1 92.12 199 ASN B O 1
ATOM 3287 N N . VAL B 1 200 ? 15.492 -12.281 -10.383 1 94.56 200 VAL B N 1
ATOM 3288 C CA . VAL B 1 200 ? 14.836 -11.016 -10.086 1 94.56 200 VAL B CA 1
ATOM 3289 C C . VAL B 1 200 ? 13.477 -11.273 -9.438 1 94.56 200 VAL B C 1
ATOM 3291 O O . VAL B 1 200 ? 12.711 -12.109 -9.914 1 94.56 200 VAL B O 1
ATOM 3294 N N . MET B 1 201 ? 13.297 -10.609 -8.359 1 96.44 201 MET B N 1
ATOM 3295 C CA . MET B 1 201 ? 12 -10.633 -7.68 1 96.44 201 MET B CA 1
ATOM 3296 C C . MET B 1 201 ? 11.297 -9.289 -7.805 1 96.44 201 MET B C 1
ATOM 3298 O O . MET B 1 201 ? 11.945 -8.242 -7.84 1 96.44 201 MET B O 1
ATOM 3302 N N . GLU B 1 202 ? 9.992 -9.375 -7.93 1 98 202 GLU B N 1
ATOM 3303 C CA . GLU B 1 202 ? 9.195 -8.164 -7.801 1 98 202 GLU B CA 1
ATOM 3304 C C . GLU B 1 202 ? 8.734 -7.953 -6.359 1 98 202 GLU B C 1
ATOM 3306 O O . GLU B 1 202 ? 8.352 -8.906 -5.68 1 98 202 GLU B O 1
ATOM 3311 N N . ALA B 1 203 ? 8.82 -6.734 -5.934 1 98.5 203 ALA B N 1
ATOM 3312 C CA . ALA B 1 203 ? 8.461 -6.453 -4.547 1 98.5 203 ALA B CA 1
ATOM 3313 C C . ALA B 1 203 ? 7.562 -5.227 -4.449 1 98.5 203 ALA B C 1
ATOM 3315 O O . ALA B 1 203 ? 7.746 -4.258 -5.191 1 98.5 203 ALA B O 1
ATOM 3316 N N . THR B 1 204 ? 6.566 -5.281 -3.584 1 98.81 204 THR B N 1
ATOM 3317 C CA . THR B 1 204 ? 5.777 -4.156 -3.102 1 98.81 204 THR B CA 1
ATOM 3318 C C . THR B 1 204 ? 6.078 -3.875 -1.631 1 98.81 204 THR B C 1
ATOM 3320 O O . THR B 1 204 ? 5.844 -4.727 -0.771 1 98.81 204 THR B O 1
ATOM 3323 N N . ASN B 1 205 ? 6.641 -2.725 -1.356 1 98.81 205 ASN B N 1
ATOM 3324 C CA . ASN B 1 205 ? 6.883 -2.275 0.01 1 98.81 205 ASN B CA 1
ATOM 3325 C C . ASN B 1 205 ? 5.973 -1.109 0.387 1 98.81 205 ASN B C 1
ATOM 3327 O O . ASN B 1 205 ? 5.801 -0.173 -0.396 1 98.81 205 ASN B O 1
ATOM 3331 N N . VAL B 1 206 ? 5.375 -1.22 1.571 1 98.81 206 VAL B N 1
ATOM 3332 C CA . VAL B 1 206 ? 4.566 -0.125 2.098 1 98.81 206 VAL B CA 1
ATOM 3333 C C . VAL B 1 206 ? 5.184 0.397 3.393 1 98.81 206 VAL B C 1
ATOM 3335 O O . VAL B 1 206 ? 5.574 -0.387 4.262 1 98.81 206 VAL B O 1
ATOM 3338 N N . PHE B 1 207 ? 5.301 1.699 3.486 1 98.5 207 PHE B N 1
ATOM 3339 C CA . PHE B 1 207 ? 5.902 2.357 4.641 1 98.5 207 PHE B CA 1
ATOM 3340 C C . PHE B 1 207 ? 4.902 3.281 5.32 1 98.5 207 PHE B C 1
ATOM 3342 O O . PHE B 1 207 ? 3.973 3.777 4.68 1 98.5 207 PHE B O 1
ATOM 3349 N N . MET B 1 208 ? 5.156 3.455 6.559 1 97.31 208 MET B N 1
ATOM 3350 C CA . MET B 1 208 ? 4.383 4.414 7.348 1 97.31 208 MET B CA 1
ATOM 3351 C C . MET B 1 208 ? 5.309 5.367 8.094 1 97.31 208 MET B C 1
ATOM 3353 O O . MET B 1 208 ? 6.348 4.953 8.609 1 97.31 208 MET B O 1
ATOM 3357 N N . GLN B 1 209 ? 4.926 6.598 8.078 1 93 209 GLN B N 1
ATOM 3358 C CA . GLN B 1 209 ? 5.664 7.562 8.891 1 93 209 GLN B CA 1
ATOM 3359 C C . GLN B 1 209 ? 5.238 7.492 10.352 1 93 209 GLN B C 1
ATOM 3361 O O . GLN B 1 209 ? 4.059 7.652 10.672 1 93 209 GLN B O 1
ATOM 3366 N N . MET B 1 210 ? 6.191 7.277 11.148 1 86.88 210 MET B N 1
ATOM 3367 C CA . MET B 1 210 ? 5.945 7.223 12.586 1 86.88 210 MET B CA 1
ATOM 3368 C C . MET B 1 210 ? 5.824 8.625 13.172 1 86.88 210 MET B C 1
ATOM 3370 O O . MET B 1 210 ? 6.27 9.594 12.562 1 86.88 210 MET B O 1
ATOM 3374 N N . PRO B 1 211 ? 5.246 8.711 14.359 1 81.25 211 PRO B N 1
ATOM 3375 C CA . PRO B 1 211 ? 5.098 10.023 14.984 1 81.25 211 PRO B CA 1
ATOM 3376 C C . PRO B 1 211 ? 6.43 10.742 15.18 1 81.25 211 PRO B C 1
ATOM 3378 O O . PRO B 1 211 ? 6.492 11.969 15.102 1 81.25 211 PRO B O 1
ATOM 3381 N N . CYS B 1 212 ? 7.484 10.07 15.352 1 82.5 212 CYS B N 1
ATOM 3382 C CA . CYS B 1 212 ? 8.797 10.664 15.562 1 82.5 212 CYS B CA 1
ATOM 3383 C C . CYS B 1 212 ? 9.406 11.133 14.25 1 82.5 212 CYS B C 1
ATOM 3385 O O . CYS B 1 212 ? 10.508 11.695 14.227 1 82.5 212 CYS B O 1
ATOM 3387 N N . GLY B 1 213 ? 8.711 10.859 13.148 1 82.12 213 GLY B N 1
ATOM 3388 C CA . GLY B 1 213 ? 9.172 11.312 11.852 1 82.12 213 GLY B CA 1
ATOM 3389 C C . GLY B 1 213 ? 9.852 10.219 11.039 1 82.12 213 GLY B C 1
ATOM 3390 O O . GLY B 1 213 ? 10.016 10.359 9.828 1 82.12 213 GLY B O 1
ATOM 3391 N N . SER B 1 214 ? 10.25 9.188 11.695 1 86.38 214 SER B N 1
ATOM 3392 C CA . SER B 1 214 ? 10.898 8.078 10.992 1 86.38 214 SER B CA 1
ATOM 3393 C C . SER B 1 214 ? 9.883 7.246 10.219 1 86.38 214 SER B C 1
ATOM 3395 O O . SER B 1 214 ? 8.68 7.348 10.461 1 86.38 214 SER B O 1
ATOM 3397 N N . TRP B 1 215 ? 10.43 6.598 9.227 1 94.25 215 TRP B N 1
ATOM 3398 C CA . TRP B 1 215 ? 9.602 5.703 8.422 1 94.25 215 TRP B CA 1
ATOM 3399 C C . TRP B 1 215 ? 9.922 4.246 8.719 1 94.25 215 TRP B C 1
ATOM 3401 O O . TRP B 1 215 ? 11.086 3.887 8.914 1 94.25 215 TRP B O 1
ATOM 3411 N N . ARG B 1 216 ? 8.875 3.434 8.742 1 96.75 216 ARG B N 1
ATOM 3412 C CA . ARG B 1 216 ? 9.031 1.992 8.906 1 96.75 216 ARG B CA 1
ATOM 3413 C C . ARG B 1 216 ? 8.234 1.227 7.859 1 96.75 216 ARG B C 1
ATOM 3415 O O . ARG B 1 216 ? 7.164 1.67 7.441 1 96.75 216 ARG B O 1
ATOM 3422 N N . MET B 1 217 ? 8.836 0.131 7.48 1 98.38 217 MET B N 1
ATOM 3423 C CA . MET B 1 217 ? 8.07 -0.726 6.578 1 98.38 217 MET B CA 1
ATOM 3424 C C . MET B 1 217 ? 6.949 -1.444 7.324 1 98.38 217 MET B C 1
ATOM 3426 O O . MET B 1 217 ? 7.195 -2.09 8.344 1 98.38 217 MET B O 1
ATOM 3430 N N . ILE B 1 218 ? 5.738 -1.327 6.723 1 98.25 218 ILE B N 1
ATOM 3431 C CA . ILE B 1 218 ? 4.605 -1.943 7.402 1 98.25 218 ILE B CA 1
ATOM 3432 C C . ILE B 1 218 ? 4.086 -3.119 6.582 1 98.25 218 ILE B C 1
ATOM 3434 O O . ILE B 1 218 ? 3.277 -3.916 7.066 1 98.25 218 ILE B O 1
ATOM 3438 N N . HIS B 1 219 ? 4.555 -3.232 5.371 1 98.75 219 HIS B N 1
ATOM 3439 C CA . HIS B 1 219 ? 4.152 -4.363 4.543 1 98.75 219 HIS B CA 1
ATOM 3440 C C . HIS B 1 219 ? 5.184 -4.641 3.453 1 98.75 219 HIS B C 1
ATOM 3442 O O . HIS B 1 219 ? 5.754 -3.711 2.881 1 98.75 219 HIS B O 1
ATOM 3448 N N . HIS B 1 220 ? 5.395 -5.93 3.172 1 98.81 220 HIS B N 1
ATOM 3449 C CA . HIS B 1 220 ? 6.215 -6.395 2.059 1 98.81 220 HIS B CA 1
ATOM 3450 C C . HIS B 1 220 ? 5.547 -7.555 1.327 1 98.81 220 HIS B C 1
ATOM 3452 O O . HIS B 1 220 ? 5.043 -8.484 1.959 1 98.81 220 HIS B O 1
ATOM 3458 N N . HIS B 1 221 ? 5.516 -7.457 0.042 1 98.81 221 HIS B N 1
ATOM 3459 C CA . HIS B 1 221 ? 5.062 -8.539 -0.826 1 98.81 221 HIS B CA 1
ATOM 3460 C C . HIS B 1 221 ? 6.094 -8.844 -1.908 1 98.81 221 HIS B C 1
ATOM 3462 O O . HIS B 1 221 ? 6.332 -8.023 -2.793 1 98.81 221 HIS B O 1
ATOM 3468 N N . GLY B 1 222 ? 6.715 -9.992 -1.802 1 98.06 222 GLY B N 1
ATOM 3469 C CA . GLY B 1 222 ? 7.676 -10.406 -2.809 1 98.06 222 GLY B CA 1
ATOM 3470 C C . GLY B 1 222 ? 7.223 -11.617 -3.609 1 98.06 222 GLY B C 1
ATOM 3471 O O . GLY B 1 222 ? 6.625 -12.539 -3.059 1 98.06 222 GLY B O 1
ATOM 3472 N N . SER B 1 223 ? 7.496 -11.57 -4.895 1 97.25 223 SER B N 1
ATOM 3473 C CA . SER B 1 223 ? 7.195 -12.711 -5.75 1 97.25 223 SER B CA 1
ATOM 3474 C C . SER B 1 223 ? 8.195 -12.828 -6.891 1 97.25 223 SER B C 1
ATOM 3476 O O . SER B 1 223 ? 8.773 -11.82 -7.32 1 97.25 223 SER B O 1
ATOM 3478 N N . PRO B 1 224 ? 8.344 -14.086 -7.344 1 94.56 224 PRO B N 1
ATOM 3479 C CA . PRO B 1 224 ? 9.266 -14.25 -8.477 1 94.56 224 PRO B CA 1
ATOM 3480 C C . PRO B 1 224 ? 8.734 -13.625 -9.766 1 94.56 224 PRO B C 1
ATOM 3482 O O . PRO B 1 224 ? 7.52 -13.477 -9.922 1 94.56 224 PRO B O 1
ATOM 3485 N N . SER B 1 225 ? 9.688 -13.172 -10.539 1 88.88 225 SER B N 1
ATOM 3486 C CA . SER B 1 225 ? 9.328 -12.703 -11.875 1 88.88 225 SER B CA 1
ATOM 3487 C C . SER B 1 225 ? 10.039 -13.516 -12.953 1 88.88 225 SER B C 1
ATOM 3489 O O . SER B 1 225 ? 11.227 -13.828 -12.82 1 88.88 225 SER B O 1
ATOM 3491 N N . HIS B 1 226 ? 9.297 -14.352 -13.711 1 71.75 226 HIS B N 1
ATOM 3492 C CA . HIS B 1 226 ? 9.906 -15.18 -14.75 1 71.75 226 HIS B CA 1
ATOM 3493 C C . HIS B 1 226 ? 9.891 -14.469 -16.094 1 71.75 226 HIS B C 1
ATOM 3495 O O . HIS B 1 226 ? 9.039 -13.617 -16.344 1 71.75 226 HIS B O 1
#

pLDDT: mean 70.68, std 28.8, range [19.08, 98.81]

Foldseek 3Di:
DPPPPPPPPPVVPPPPPCPVPPPPPPLDDPDDPDPVPVDLQLVLQQVCQPCVDDDPPVCVVSVVSNVSSLVDLVSPVSCQVCVCVVPVQEDHAAEDADPDGRSRSSNLRVLQVVLVVLLVVLLQAQQDDLVSLVLNAPQAFAWEADAVGDIDTHPVVSVVSCCRSNPPDGGFDWDWGHWYWYHYDFKIKIWTWICRVVFIKIKIWMWGQDPVRHIYTRYMYIYGDD/DPPPPPVPPVPVPPPPPCPVVPPPPPPDQPPCVVPLSVQLQLVLLLVCLQDVPPPPPVSVVSNVSSVVVLVPLVNLVVCQQCVCVVPVQEDHAAEPADPDGRNRSNSLRVLVVVLVVLLVVLLQAQQDDLVSLVLNAPQAFAWEADAVGDIDTHPVVSVVSCCRSNPPDHGFDWDWGHWYWYHYDFKIKIWTWICRVVFIKIKIWMWGQDPVRHIYTRYMYIYGDD

Nearest PDB structures (foldseek):
  3nuv-assembly1_A  TM=6.194E-01  e=6.392E-04  Comamonas testosteroni
  6w3g-assembly1_A  TM=7.282E-01  e=3.798E-03  synthetic construct
  8cho-assembly1_A-2  TM=5.984E-01  e=2.097E-03  Comamonas testosteroni
  6tzd-assembly1_A  TM=4.839E-01  e=1.246E-02  Pseudomonas putida
  6rql-assembly1_S  TM=5.723E-01  e=1.444E+00  Saccharomyces cerevisiae

Solvent-accessible surface area (backbone atoms only — not comparable to full-atom values): 23879 Å² total; per-residue (Å²): 132,78,68,69,69,67,65,69,71,70,67,67,66,65,68,71,72,71,66,69,71,73,72,74,75,72,89,82,71,101,53,92,79,68,54,100,55,86,64,73,31,29,64,48,21,47,61,57,29,71,51,79,64,84,68,68,62,72,50,55,76,58,24,58,60,6,44,56,25,20,64,30,49,61,20,32,51,47,43,46,67,46,39,36,81,78,37,78,40,34,66,42,61,41,78,69,44,80,82,55,57,26,36,56,31,49,28,52,52,47,46,54,53,49,38,54,50,52,46,51,49,36,42,22,51,10,69,41,48,72,69,58,46,56,58,41,32,38,47,73,76,13,36,31,24,48,65,50,31,58,80,32,48,16,66,61,30,40,52,52,47,50,50,56,24,30,26,86,58,76,61,48,68,62,44,74,30,60,25,39,39,44,31,45,78,46,36,32,38,36,37,30,34,42,35,50,84,85,51,46,30,33,34,41,41,30,32,35,52,43,95,88,66,50,40,26,35,39,32,38,39,38,31,53,36,113,131,82,69,71,70,66,66,70,71,68,68,69,65,69,68,74,73,74,66,71,72,68,74,70,72,79,73,76,70,72,72,60,88,49,68,68,73,52,46,56,6,23,58,31,38,50,52,52,56,75,47,72,70,82,78,58,67,77,41,54,74,39,22,57,58,0,39,62,39,27,64,32,51,62,38,39,50,46,51,46,68,47,39,33,81,77,37,77,39,33,64,43,60,42,78,68,45,81,82,54,58,24,54,55,30,52,43,52,52,47,48,54,53,49,40,54,50,50,47,51,50,37,43,22,52,10,71,43,48,71,70,57,46,56,58,41,32,38,47,73,74,12,37,32,24,50,62,50,31,60,79,32,48,16,67,60,30,40,52,52,48,51,51,57,23,30,25,86,57,76,60,48,68,62,45,72,29,60,26,40,38,44,31,41,79,46,37,32,37,36,37,29,34,42,34,48,85,84,51,45,29,34,34,40,40,30,34,34,54,41,95,88,66,49,42,26,34,38,31,40,39,36,30,53,37,112

Secondary structure (DSSP, 8-state):
-----------------------------S-S--STTS-HHHHHHHHHHH---S--TTHHHHHHHHHHHHTSHHHHHHHHHHHHHH-TTEEEEEE--SS--HHHHHHHHHHHHHHHHHHHHHHHH----HHHHHHHB-TTT-EEE-TT--EEEHHHHHHHHHHHHT-SSPPP--EEEEEEEEE-SSEEEEEEEEE-SS-EEEEEEEEEE-TTS-EEEEEEEEEE--/-------------------------------TTSHHHH-HHHHHHHHHHH---S--STHHHHHHHHHHHHTSHHHHHHHHHHHHHH-TTEEEEEE--SS--HHHHHHHHHHHHHHHHHHHHHHHH----HHHHHHHB-TTT-EEE-TT--EEEHHHHHHHHHHHHT-SSPPP--EEEEEEEEE-SSEEEEEEEEE-SS-EEEEEEEEEE-TTS-EEEEEEEEEE--

Radius of gyration: 31.37 Å; Cα contacts (8 Å, |Δi|>4): 811; chains: 2; bounding box: 171×59×64 Å